Protein AF-A0A4E0R5K1-F1 (afdb_monomer_lite)

Structure (mmCIF, N/CA/C/O backbone):
data_AF-A0A4E0R5K1-F1
#
_entry.id   AF-A0A4E0R5K1-F1
#
loop_
_atom_site.group_PDB
_atom_site.id
_atom_site.type_symbol
_atom_site.label_atom_id
_atom_site.label_alt_id
_atom_site.label_comp_id
_atom_site.label_asym_id
_atom_site.label_entity_id
_atom_site.label_seq_id
_atom_site.pdbx_PDB_ins_code
_atom_site.Cartn_x
_atom_site.Cartn_y
_atom_site.Cartn_z
_atom_site.occupancy
_atom_site.B_iso_or_equiv
_atom_site.auth_seq_id
_atom_site.auth_comp_id
_atom_site.auth_asym_id
_atom_site.auth_atom_id
_atom_site.pdbx_PDB_model_num
ATOM 1 N N . MET A 1 1 ? -9.356 -28.889 -14.931 1.00 39.44 1 MET A N 1
ATOM 2 C CA . MET A 1 1 ? -10.218 -30.005 -14.478 1.00 39.44 1 MET A CA 1
ATOM 3 C C . MET A 1 1 ? -10.075 -30.090 -12.974 1.00 39.44 1 MET A C 1
ATOM 5 O O . MET A 1 1 ? -8.966 -29.867 -12.523 1.00 39.44 1 MET A O 1
ATOM 9 N N . ASN A 1 2 ? -11.174 -30.378 -12.273 1.00 42.03 2 ASN A N 1
ATOM 10 C CA . ASN A 1 2 ? -11.293 -30.548 -10.819 1.00 42.03 2 ASN A CA 1
ATOM 11 C C . ASN A 1 2 ? -10.689 -29.434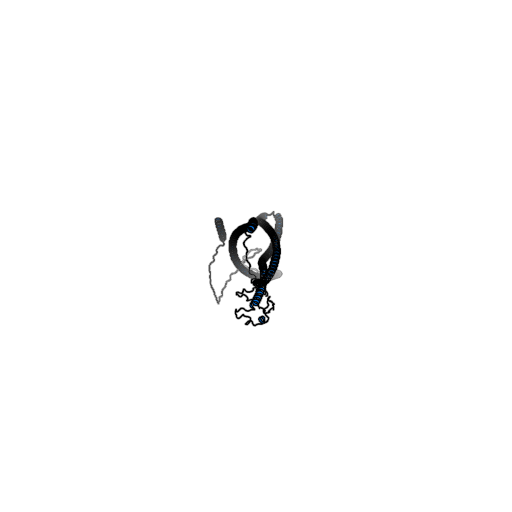 -9.949 1.00 42.03 2 ASN A C 1
ATOM 13 O O . ASN A 1 2 ? -9.509 -29.454 -9.651 1.00 42.03 2 ASN A O 1
ATOM 17 N N . ASP A 1 3 ? -11.560 -28.512 -9.533 1.00 36.09 3 ASP A N 1
ATOM 18 C CA . ASP A 1 3 ? -11.571 -27.886 -8.200 1.00 36.09 3 ASP A CA 1
ATOM 19 C C . ASP A 1 3 ? -12.940 -27.203 -8.038 1.00 36.09 3 ASP A C 1
ATOM 21 O O . ASP A 1 3 ? -13.113 -25.999 -8.228 1.00 36.09 3 ASP A O 1
ATOM 25 N N . ARG A 1 4 ? -13.979 -28.024 -7.829 1.00 36.22 4 ARG A N 1
ATOM 26 C CA . ARG A 1 4 ? -15.384 -27.575 -7.728 1.00 36.22 4 ARG A CA 1
ATOM 27 C C . ARG A 1 4 ? -16.133 -28.197 -6.545 1.00 36.22 4 ARG A C 1
ATOM 29 O O . ARG A 1 4 ? -17.358 -28.209 -6.528 1.00 36.22 4 ARG A O 1
ATOM 36 N N . GLU A 1 5 ? -15.381 -28.694 -5.567 1.00 42.69 5 GLU A N 1
ATOM 37 C CA . GLU A 1 5 ? -15.864 -29.416 -4.387 1.00 42.69 5 GLU A CA 1
ATOM 38 C C . GLU A 1 5 ? -15.296 -28.770 -3.115 1.00 42.69 5 GLU A C 1
ATOM 40 O O . GLU A 1 5 ? -14.412 -29.320 -2.470 1.00 42.69 5 GLU A O 1
ATOM 45 N N . ASN A 1 6 ? -15.762 -27.561 -2.776 1.00 40.72 6 ASN A N 1
ATOM 46 C CA . ASN A 1 6 ? -15.574 -27.000 -1.424 1.00 40.72 6 ASN A CA 1
ATOM 47 C C . ASN A 1 6 ? -16.564 -25.877 -1.040 1.00 40.72 6 ASN A C 1
ATOM 49 O O . ASN A 1 6 ? -16.349 -25.156 -0.071 1.00 40.72 6 ASN A O 1
ATOM 53 N N . THR A 1 7 ? -17.671 -25.723 -1.775 1.00 36.12 7 THR A N 1
ATOM 54 C CA . THR A 1 7 ? -18.711 -24.703 -1.516 1.00 36.12 7 THR A CA 1
ATOM 55 C C . THR A 1 7 ? -20.008 -25.274 -0.929 1.00 36.12 7 THR A C 1
ATOM 57 O O . THR A 1 7 ? -20.969 -24.540 -0.746 1.00 36.12 7 THR A O 1
ATOM 60 N N . THR A 1 8 ? -20.051 -26.571 -0.610 1.00 40.09 8 THR A N 1
ATOM 61 C CA . THR A 1 8 ? -21.281 -27.324 -0.282 1.00 40.09 8 THR A CA 1
ATOM 62 C C . THR A 1 8 ? -21.465 -27.668 1.204 1.00 40.09 8 THR A C 1
ATOM 64 O O . THR A 1 8 ? -22.285 -28.522 1.528 1.00 40.09 8 THR A O 1
ATOM 67 N N . VAL A 1 9 ? -20.724 -27.029 2.120 1.00 41.53 9 VAL A N 1
ATOM 68 C CA . VAL A 1 9 ? -20.724 -27.376 3.566 1.00 41.53 9 VAL A CA 1
ATOM 69 C C . VAL A 1 9 ? -21.226 -26.234 4.476 1.00 41.53 9 VAL A C 1
ATOM 71 O O . VAL A 1 9 ? -21.360 -26.421 5.679 1.00 41.53 9 VAL A O 1
ATOM 74 N N . ILE A 1 10 ? -21.561 -25.055 3.932 1.00 37.06 10 ILE A N 1
ATOM 75 C CA . ILE A 1 10 ? -21.940 -23.870 4.737 1.00 37.06 10 ILE A CA 1
ATOM 76 C C . ILE A 1 10 ? -23.473 -23.659 4.844 1.00 37.06 10 ILE A C 1
ATOM 78 O O . ILE A 1 10 ? -23.931 -22.966 5.747 1.00 37.06 10 ILE A O 1
ATOM 82 N N . ASP A 1 11 ? -24.287 -24.351 4.038 1.00 34.28 11 ASP A N 1
ATOM 83 C CA . ASP A 1 11 ? -25.757 -24.172 3.985 1.00 34.28 11 ASP A CA 1
ATOM 84 C C . ASP A 1 11 ? -26.577 -25.071 4.947 1.00 34.28 11 ASP A C 1
ATOM 86 O O . ASP A 1 11 ? -27.792 -25.186 4.799 1.00 34.28 11 ASP A O 1
ATOM 90 N N . GLN A 1 12 ? -25.961 -25.728 5.943 1.00 38.31 12 GLN A N 1
ATOM 91 C CA . GLN A 1 12 ? -26.667 -26.655 6.861 1.00 38.31 12 GLN A CA 1
ATOM 92 C C . GLN A 1 12 ? -26.734 -26.222 8.339 1.00 38.31 12 GLN A C 1
ATOM 94 O O . GLN A 1 12 ? -27.173 -27.006 9.177 1.00 38.31 12 GLN A O 1
ATOM 99 N N . LEU A 1 13 ? -26.343 -24.988 8.685 1.00 36.25 13 LEU A N 1
ATOM 100 C CA . LEU A 1 13 ? -26.340 -24.500 10.080 1.00 36.25 13 LEU A CA 1
ATOM 101 C C . LEU A 1 13 ? -27.086 -23.172 10.304 1.00 36.25 13 LEU A C 1
ATOM 103 O O . LEU A 1 13 ? -26.802 -22.448 11.256 1.00 36.25 13 LEU A O 1
ATOM 107 N N . VAL A 1 14 ? -28.092 -22.878 9.476 1.00 40.28 14 VAL A N 1
ATOM 108 C CA . VAL A 1 14 ? -29.076 -21.819 9.752 1.00 40.28 14 VAL A CA 1
ATOM 109 C C . VAL A 1 14 ? -30.461 -22.452 9.912 1.00 40.28 14 VAL A C 1
ATOM 111 O O . VAL A 1 14 ? -31.102 -22.776 8.911 1.00 40.28 14 VAL A O 1
ATOM 114 N N . PRO A 1 15 ? -30.967 -22.626 11.147 1.00 39.59 15 PRO A N 1
ATOM 115 C CA . PRO A 1 15 ? -32.396 -22.783 11.364 1.00 39.59 15 PRO A CA 1
ATOM 116 C C . PRO A 1 15 ? -33.074 -21.490 10.908 1.00 39.59 15 PRO A C 1
ATOM 118 O O . PRO A 1 15 ? -32.737 -20.407 11.388 1.00 39.59 15 PRO A O 1
ATOM 121 N N . ASN A 1 16 ? -33.996 -21.598 9.951 1.00 34.81 16 ASN A N 1
ATOM 122 C CA . ASN A 1 16 ? -34.751 -20.451 9.458 1.00 34.81 16 ASN A CA 1
ATOM 123 C C . ASN A 1 16 ? -35.434 -19.715 10.616 1.00 34.81 16 ASN A C 1
ATOM 125 O O . ASN A 1 16 ? -36.033 -20.348 11.487 1.00 34.81 16 ASN A O 1
ATOM 129 N N . ALA A 1 17 ? -35.408 -18.382 10.575 1.00 40.09 17 ALA A N 1
ATOM 130 C CA . ALA A 1 17 ? -36.325 -17.582 11.369 1.00 40.09 17 ALA A CA 1
ATOM 131 C C . ALA A 1 17 ? -37.758 -17.937 10.942 1.00 40.09 17 ALA A C 1
ATOM 133 O O . ALA A 1 17 ? -38.147 -17.698 9.798 1.00 40.09 17 ALA A O 1
ATOM 134 N N . VAL A 1 18 ? -38.512 -18.556 11.847 1.00 38.66 18 VAL A N 1
ATOM 135 C CA . VAL A 1 18 ? -39.940 -18.812 11.666 1.00 38.66 18 VAL A CA 1
ATOM 136 C C . VAL A 1 18 ? -40.687 -17.682 12.357 1.00 38.66 18 VAL A C 1
ATOM 138 O O . VAL A 1 18 ? -40.759 -17.642 13.584 1.00 38.66 18 VAL A O 1
ATOM 141 N N . ASP A 1 19 ? -41.234 -16.767 11.560 1.00 37.66 19 ASP A N 1
ATOM 142 C CA . ASP A 1 19 ? -42.317 -15.893 12.005 1.00 37.66 19 ASP A CA 1
ATOM 143 C C . ASP A 1 19 ? -43.518 -16.753 12.425 1.00 37.66 19 ASP A C 1
ATOM 145 O O . ASP A 1 19 ? -43.941 -17.641 11.678 1.00 37.66 19 ASP A O 1
ATOM 149 N N . GLY A 1 20 ? -44.108 -16.462 13.585 1.00 32.91 20 GLY A N 1
ATOM 150 C CA . GLY A 1 20 ? -45.392 -17.042 13.977 1.00 32.91 20 GLY A CA 1
ATOM 151 C C . GLY A 1 20 ? -45.565 -17.227 15.479 1.00 32.91 20 GLY A C 1
ATOM 152 O O . GLY A 1 20 ? -44.968 -18.121 16.074 1.00 32.91 20 GLY A O 1
ATOM 153 N N . ASP A 1 21 ? -46.469 -16.440 16.063 1.00 40.62 21 ASP A N 1
ATOM 154 C CA . ASP A 1 21 ? -47.012 -16.650 17.407 1.00 40.62 21 ASP A CA 1
ATOM 155 C C . ASP A 1 21 ? -47.747 -18.000 17.503 1.00 40.62 21 ASP A C 1
ATOM 157 O O . ASP A 1 21 ? -48.964 -18.088 17.333 1.00 40.62 21 ASP A O 1
ATOM 161 N N . VAL A 1 22 ? -47.013 -19.073 17.802 1.00 36.44 22 VAL A N 1
ATOM 162 C CA . VAL A 1 22 ? -47.586 -20.363 18.202 1.00 36.44 22 VAL A CA 1
ATOM 163 C C . VAL A 1 22 ? -46.858 -20.855 19.444 1.00 36.44 22 VAL A C 1
ATOM 165 O O . VAL A 1 22 ? -45.888 -21.608 19.374 1.00 36.44 22 VAL A O 1
ATOM 168 N N . ILE A 1 23 ? -47.364 -20.441 20.607 1.00 32.25 23 ILE A N 1
ATOM 169 C CA . ILE A 1 23 ? -47.066 -21.112 21.876 1.00 32.25 23 ILE A CA 1
ATOM 170 C C . ILE A 1 23 ? -47.462 -22.585 21.690 1.00 32.25 23 ILE A C 1
ATOM 172 O O . ILE A 1 23 ? -48.638 -22.846 21.407 1.00 32.25 23 ILE A O 1
ATOM 176 N N . PRO A 1 24 ? -46.545 -23.560 21.838 1.00 35.28 24 PRO A N 1
ATOM 177 C CA . PRO A 1 24 ? -46.927 -24.959 21.802 1.00 35.28 24 PRO A CA 1
ATOM 178 C C . PRO A 1 24 ? -47.856 -25.203 22.985 1.00 35.28 24 PRO A C 1
ATOM 180 O O . PRO A 1 24 ? -47.442 -25.083 24.140 1.00 35.28 24 PRO A O 1
ATOM 183 N N . ALA A 1 25 ? -49.119 -25.523 22.708 1.00 32.19 25 ALA A N 1
ATOM 184 C CA . ALA A 1 25 ? -50.027 -25.989 23.738 1.00 32.19 25 ALA A CA 1
ATOM 185 C C . ALA A 1 25 ? -49.466 -27.310 24.270 1.00 32.19 25 ALA A C 1
ATOM 187 O O . ALA A 1 25 ? -49.623 -28.355 23.638 1.00 32.19 25 ALA A O 1
ATOM 188 N N . VAL A 1 26 ? -48.769 -27.246 25.408 1.00 34.12 26 VAL A N 1
ATOM 189 C CA . VAL A 1 26 ? -48.301 -28.427 26.128 1.00 34.12 26 VAL A CA 1
ATOM 190 C C . VAL A 1 26 ? -49.543 -29.226 26.487 1.00 34.12 26 VAL A C 1
ATOM 192 O O . VAL A 1 26 ? -50.290 -28.869 27.399 1.00 34.12 26 VAL A O 1
ATOM 195 N N . GLN A 1 27 ? -49.778 -30.296 25.731 1.00 33.16 27 GLN A N 1
ATOM 196 C CA . GLN A 1 27 ? -50.739 -31.318 26.092 1.00 33.16 27 GLN A CA 1
ATOM 197 C C . GLN A 1 27 ? -50.194 -32.000 27.343 1.00 33.16 27 GLN A C 1
ATOM 199 O O . GLN A 1 27 ? -49.421 -32.951 27.278 1.00 33.16 27 GLN A O 1
ATOM 204 N N . LEU A 1 28 ? -50.587 -31.459 28.496 1.00 34.16 28 LEU A N 1
ATOM 205 C CA . LEU A 1 28 ? -50.599 -32.178 29.756 1.00 34.16 28 LEU A CA 1
ATOM 206 C C . LEU A 1 28 ? -51.533 -33.374 29.565 1.00 34.16 28 LEU A C 1
ATOM 208 O O . LEU A 1 28 ? -52.739 -33.280 29.802 1.00 34.16 28 LEU A O 1
ATOM 212 N N . GLU A 1 29 ? -50.965 -34.492 29.112 1.00 35.75 29 GLU A N 1
ATOM 213 C CA . GLU A 1 29 ? -51.561 -35.807 29.294 1.00 35.75 29 GLU A CA 1
ATOM 214 C C . GLU A 1 29 ? -51.662 -36.046 30.801 1.00 35.75 29 GLU A C 1
ATOM 216 O O . GLU A 1 29 ? -50.755 -36.555 31.454 1.00 35.75 29 GLU A O 1
ATOM 221 N N . LEU A 1 30 ? -52.787 -35.605 31.363 1.00 35.84 30 LEU A N 1
ATOM 222 C CA . LEU A 1 30 ? -53.240 -35.985 32.688 1.00 35.84 30 LEU A CA 1
ATOM 223 C C . LEU A 1 30 ? -53.499 -37.489 32.655 1.00 35.84 30 LEU A C 1
ATOM 225 O O . LEU A 1 30 ? -54.603 -37.927 32.324 1.00 35.84 30 LEU A O 1
ATOM 229 N N . SER A 1 31 ? -52.473 -38.269 32.990 1.00 38.12 31 SER A N 1
ATOM 230 C CA . SER A 1 31 ? -52.610 -39.693 33.251 1.00 38.12 31 SER A CA 1
ATOM 231 C C . SER A 1 31 ? -53.680 -39.890 34.325 1.00 38.12 31 SER A C 1
ATOM 233 O O . SER A 1 31 ? -53.544 -39.470 35.475 1.00 38.12 31 SER A O 1
ATOM 235 N N . LEU A 1 32 ? -54.786 -40.512 33.919 1.00 42.06 32 LEU A N 1
ATOM 236 C CA . LEU A 1 32 ? -55.905 -40.899 34.778 1.00 42.06 32 LEU A CA 1
ATOM 237 C C . LEU A 1 32 ? -55.567 -42.170 35.577 1.00 42.06 32 LEU A C 1
ATOM 239 O O . LEU A 1 32 ? -56.363 -43.101 35.649 1.00 42.06 32 LEU A O 1
ATOM 243 N N . ASP A 1 33 ? -54.388 -42.191 36.195 1.00 43.09 33 ASP A N 1
ATOM 244 C CA . ASP A 1 33 ? -54.053 -43.170 37.221 1.00 43.09 33 ASP A CA 1
ATOM 245 C C . ASP A 1 33 ? -54.591 -42.644 38.554 1.00 43.09 33 ASP A C 1
ATOM 247 O O . ASP A 1 33 ? -53.929 -41.861 39.236 1.00 43.09 33 ASP A O 1
ATOM 251 N N . GLU A 1 34 ? -55.821 -43.035 38.909 1.00 42.91 34 GLU A N 1
ATOM 252 C CA . GLU A 1 34 ? -56.409 -42.755 40.224 1.00 42.91 34 GLU A CA 1
ATOM 253 C C . GLU A 1 34 ? -55.559 -43.401 41.336 1.00 42.91 34 GLU A C 1
ATOM 255 O O . GLU A 1 34 ? -55.578 -44.627 41.491 1.00 42.91 34 GLU A O 1
ATOM 260 N N . PRO A 1 35 ? -54.854 -42.624 42.180 1.00 44.09 35 PRO A N 1
A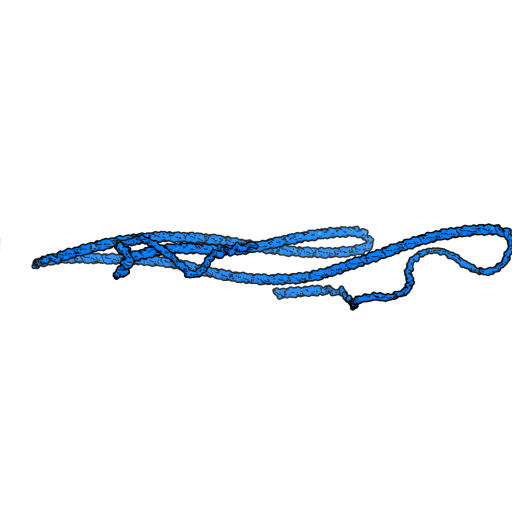TOM 261 C CA . PRO A 1 35 ? -54.230 -43.170 43.367 1.00 44.09 35 PRO A CA 1
ATOM 262 C C . PRO A 1 35 ? -55.289 -43.193 44.471 1.00 44.09 35 PRO A C 1
ATOM 264 O O . PRO A 1 35 ? -55.766 -42.143 44.905 1.00 44.09 35 PRO A O 1
ATOM 267 N N . GLN A 1 36 ? -55.644 -44.383 44.960 1.00 48.69 36 GLN A N 1
ATOM 268 C CA . GLN A 1 36 ? -56.507 -44.531 46.135 1.00 48.69 36 GLN A CA 1
ATOM 269 C C . GLN A 1 36 ? -55.793 -44.005 47.393 1.00 48.69 36 GLN A C 1
ATOM 271 O O . GLN A 1 36 ? -55.172 -44.760 48.140 1.00 48.69 36 GLN A O 1
ATOM 276 N N . LEU A 1 37 ? -55.868 -42.692 47.623 1.00 41.75 37 LEU A N 1
ATOM 277 C CA . LEU A 1 37 ? -55.287 -42.020 48.781 1.00 41.75 37 LEU A CA 1
ATOM 278 C C . LEU A 1 37 ? -56.332 -41.844 49.885 1.00 41.75 37 LEU A C 1
ATOM 280 O O . LEU A 1 37 ? -57.372 -41.202 49.736 1.00 41.75 37 LEU A O 1
ATOM 284 N N . THR A 1 38 ? -56.050 -42.483 51.016 1.00 47.94 38 THR A N 1
ATOM 285 C CA . THR A 1 38 ? -56.991 -42.699 52.113 1.00 47.94 38 THR A CA 1
ATOM 286 C C . THR A 1 38 ? -57.081 -41.494 53.049 1.00 47.94 38 THR A C 1
ATOM 288 O O . THR A 1 38 ? -56.629 -41.560 54.196 1.00 47.94 38 THR A O 1
ATOM 291 N N . TYR A 1 39 ? -57.715 -40.403 52.610 1.00 51.84 39 TYR A N 1
ATOM 292 C CA . TYR A 1 39 ? -58.201 -39.402 53.561 1.00 51.84 39 TYR A CA 1
ATOM 293 C C . TYR A 1 39 ? -59.309 -40.028 54.418 1.00 51.84 39 TYR A C 1
ATOM 295 O O . TYR A 1 39 ? -60.426 -40.248 53.950 1.00 51.84 39 TYR A O 1
ATOM 303 N N . ARG A 1 40 ? -59.000 -40.336 55.682 1.00 52.25 40 ARG A N 1
ATOM 304 C CA . ARG A 1 40 ? -59.960 -40.894 56.643 1.00 52.25 40 ARG A CA 1
ATOM 305 C C . ARG A 1 40 ? -60.389 -39.791 57.620 1.00 52.25 40 ARG A C 1
ATOM 307 O O . ARG A 1 40 ? -59.583 -39.403 58.468 1.00 52.25 40 ARG A O 1
ATOM 314 N N . PRO A 1 41 ? -61.620 -39.252 57.521 1.00 54.81 41 PRO A N 1
ATOM 315 C CA . PRO A 1 41 ? -62.087 -38.220 58.442 1.00 54.81 41 PRO A CA 1
ATOM 316 C C . PRO A 1 41 ? -62.078 -38.723 59.894 1.00 54.81 41 PRO A C 1
ATOM 318 O O . PRO A 1 41 ? -62.311 -39.905 60.142 1.00 54.81 41 PRO A O 1
ATOM 321 N N . LYS A 1 42 ? -61.890 -37.817 60.869 1.00 54.00 42 LYS A N 1
ATOM 322 C CA . LYS A 1 42 ? -61.976 -38.142 62.314 1.00 54.00 42 LYS A CA 1
ATOM 323 C C . LYS A 1 42 ? -63.315 -38.796 62.701 1.00 54.00 42 LYS A C 1
ATOM 325 O O . LYS A 1 42 ? -63.357 -39.571 63.649 1.00 54.00 42 LYS A O 1
ATOM 330 N N . PHE A 1 43 ? -64.368 -38.496 61.941 1.00 61.00 43 PHE A N 1
ATOM 331 C CA . PHE A 1 43 ? -65.647 -39.198 61.933 1.00 61.00 43 PHE A CA 1
ATOM 332 C C . PHE A 1 43 ? -65.956 -39.564 60.474 1.00 61.00 43 PHE A C 1
ATOM 334 O O . PHE A 1 43 ? -66.374 -38.677 59.725 1.00 61.00 43 PHE A O 1
ATOM 341 N N . PRO A 1 44 ? -65.676 -40.798 60.016 1.00 60.00 44 PRO A N 1
ATOM 342 C CA . PRO A 1 44 ? -66.034 -41.200 58.661 1.00 60.00 44 PRO A CA 1
ATOM 343 C C . PRO A 1 44 ? -67.556 -41.149 58.500 1.00 60.00 44 PRO A C 1
ATOM 345 O O . PRO A 1 44 ? -68.295 -41.485 59.428 1.00 60.00 44 PRO A O 1
ATOM 348 N N . LEU A 1 45 ? -68.021 -40.727 57.322 1.00 61.16 45 LEU A N 1
ATOM 349 C CA . LEU A 1 45 ? -69.427 -40.885 56.955 1.00 61.16 45 LEU A CA 1
ATOM 350 C C . LEU A 1 45 ? -69.780 -42.384 56.977 1.00 61.16 45 LEU A C 1
ATOM 352 O O . LEU A 1 45 ? -68.919 -43.183 56.596 1.00 61.16 45 LEU A O 1
ATOM 356 N N . PRO A 1 46 ? -71.000 -42.765 57.404 1.00 69.12 46 PRO A N 1
ATOM 357 C CA . PRO A 1 46 ? -71.463 -44.149 57.356 1.00 69.12 46 PRO A CA 1
ATOM 358 C C . PRO A 1 46 ? -71.253 -44.772 55.971 1.00 69.12 46 PRO A C 1
ATOM 360 O O . PRO A 1 46 ? -71.395 -44.087 54.952 1.00 69.12 46 PRO A O 1
ATOM 363 N N . ASP A 1 47 ? -70.908 -46.059 55.933 1.00 63.91 47 ASP A N 1
ATOM 364 C CA . ASP A 1 47 ? -70.529 -46.750 54.695 1.00 63.91 47 ASP A CA 1
ATOM 365 C C . ASP A 1 47 ? -71.663 -46.769 53.659 1.00 63.91 47 ASP A C 1
ATOM 367 O O . ASP A 1 47 ? -71.387 -46.846 52.460 1.00 63.91 47 ASP A O 1
ATOM 371 N N . GLU A 1 48 ? -72.920 -46.624 54.096 1.00 65.00 48 GLU A N 1
ATOM 372 C CA . GLU A 1 48 ? -74.076 -46.441 53.220 1.00 65.00 48 GLU A CA 1
ATOM 373 C C . GLU A 1 48 ? -73.983 -45.142 52.405 1.00 65.00 48 GLU A C 1
ATOM 375 O O . GLU A 1 48 ? -74.326 -45.147 51.229 1.00 65.00 48 GLU A O 1
ATOM 380 N N . ILE A 1 49 ? -73.493 -44.038 52.988 1.00 63.19 49 ILE A N 1
ATOM 381 C CA . ILE A 1 49 ? -73.418 -42.725 52.320 1.00 63.19 49 ILE A CA 1
ATOM 382 C C . ILE A 1 49 ? -72.250 -42.670 51.327 1.00 63.19 49 ILE A C 1
ATOM 384 O O . ILE A 1 49 ? -72.391 -42.085 50.256 1.00 63.19 49 ILE A O 1
ATOM 388 N N . ASN A 1 50 ? -71.120 -43.314 51.641 1.00 62.16 50 ASN A N 1
ATOM 389 C CA . ASN A 1 50 ? -69.959 -43.366 50.740 1.00 62.16 50 ASN A CA 1
ATOM 390 C C . ASN A 1 50 ? -70.211 -44.213 49.476 1.00 62.16 50 ASN A C 1
ATOM 392 O O . ASN A 1 50 ? -69.485 -44.073 48.496 1.00 62.16 50 ASN A O 1
ATOM 396 N N . GLN A 1 51 ? -71.219 -45.094 49.500 1.00 68.94 51 GLN A N 1
ATOM 397 C CA . GLN A 1 51 ? -71.606 -45.957 48.377 1.00 68.94 51 GLN A CA 1
ATOM 398 C C . GLN A 1 51 ? -72.798 -45.415 47.570 1.00 68.94 51 GLN A C 1
ATOM 400 O O . GLN A 1 51 ? -73.181 -46.023 46.568 1.00 68.94 51 GLN A O 1
ATOM 405 N N . LEU A 1 52 ? -73.392 -44.284 47.972 1.00 67.00 52 LEU A N 1
ATOM 406 C CA . LEU A 1 52 ? -74.467 -43.651 47.208 1.00 67.00 52 LEU A CA 1
ATOM 407 C C . LEU A 1 52 ? -73.937 -43.042 45.899 1.00 67.00 52 LEU A C 1
ATOM 409 O O . LEU A 1 52 ? -72.846 -42.466 45.874 1.00 67.00 52 LEU A O 1
ATOM 413 N N . PRO A 1 53 ? -74.718 -43.099 44.806 1.00 67.75 53 PRO A N 1
ATOM 414 C CA . PRO A 1 53 ? -74.389 -42.370 43.591 1.00 67.75 53 PRO A CA 1
ATOM 415 C C . PRO A 1 53 ? -74.496 -40.849 43.836 1.00 67.75 53 PRO A C 1
ATOM 417 O O . PRO A 1 53 ? -75.255 -40.385 44.690 1.00 67.75 53 PRO A O 1
ATOM 420 N N . ARG A 1 54 ? -73.692 -40.058 43.107 1.00 65.56 54 ARG A N 1
ATOM 421 C CA . ARG A 1 54 ? -73.449 -38.620 43.383 1.00 65.56 54 ARG A CA 1
ATOM 422 C C . ARG A 1 54 ? -74.694 -37.722 43.311 1.00 65.56 54 ARG A C 1
ATOM 424 O O . ARG A 1 54 ? -74.691 -36.621 43.850 1.00 65.56 54 ARG A O 1
ATOM 431 N N . ASP A 1 55 ? -75.750 -38.175 42.646 1.00 69.56 55 ASP A N 1
ATOM 432 C CA . ASP A 1 55 ? -77.068 -37.536 42.596 1.00 69.56 55 ASP A CA 1
ATOM 433 C C . ASP A 1 55 ? -77.840 -37.650 43.925 1.00 69.56 55 ASP A C 1
ATOM 435 O O . ASP A 1 55 ? -78.688 -36.809 44.220 1.00 69.56 55 ASP A O 1
ATOM 439 N N . GLN A 1 56 ? -77.517 -38.649 44.752 1.00 68.69 56 GLN A N 1
ATOM 440 C CA . GLN A 1 56 ? -78.165 -38.926 46.041 1.00 68.69 56 GLN A CA 1
ATOM 441 C C . GLN A 1 56 ? -77.339 -38.462 47.249 1.00 68.69 56 GLN A C 1
ATOM 443 O O . GLN A 1 56 ? -77.865 -38.375 48.356 1.00 68.69 56 GLN A O 1
ATOM 448 N N . THR A 1 57 ? -76.067 -38.096 47.055 1.00 68.38 57 THR A N 1
ATOM 449 C CA . THR A 1 57 ? -75.219 -37.525 48.118 1.00 68.38 57 THR A CA 1
ATOM 450 C C . THR A 1 57 ? -75.502 -36.042 48.385 1.00 68.38 57 THR A C 1
ATOM 452 O O . THR A 1 57 ? -74.885 -35.462 49.276 1.00 68.38 57 THR A O 1
ATOM 455 N N . VAL A 1 58 ? -76.422 -35.417 47.639 1.00 68.25 58 VAL A N 1
ATOM 456 C CA . VAL A 1 58 ? -76.841 -34.013 47.787 1.00 68.25 58 VAL A CA 1
ATOM 457 C C . VAL A 1 58 ? -77.997 -33.889 48.783 1.00 68.25 58 VAL A C 1
ATOM 459 O O . VAL A 1 58 ? -79.060 -34.481 48.603 1.00 68.25 58 VAL A O 1
ATOM 462 N N . CYS A 1 59 ? -77.832 -33.067 49.822 1.00 72.25 59 CYS A N 1
ATOM 463 C CA . CYS A 1 59 ? -78.902 -32.787 50.777 1.00 72.25 59 CYS A CA 1
ATOM 464 C C . CYS A 1 59 ? -80.075 -32.052 50.104 1.00 72.25 59 CYS A C 1
ATOM 466 O O . CYS A 1 59 ? -79.933 -30.907 49.674 1.00 72.25 59 CYS A O 1
ATOM 468 N N . GLN A 1 60 ? -81.264 -32.662 50.095 1.00 68.31 60 GLN A N 1
ATOM 469 C CA . GLN A 1 60 ? -82.469 -32.097 49.462 1.00 68.31 60 GLN A CA 1
ATOM 470 C C . GLN A 1 60 ? -82.951 -30.768 50.082 1.00 68.31 60 GLN A C 1
ATOM 472 O O . GLN A 1 60 ? -83.697 -30.036 49.438 1.00 68.31 60 GLN A O 1
ATOM 477 N N . TYR A 1 61 ? -82.524 -30.435 51.307 1.00 64.25 61 TYR A N 1
ATOM 478 C CA . TYR A 1 61 ? -82.920 -29.202 52.003 1.00 64.25 61 TYR A CA 1
ATOM 479 C C . TYR A 1 61 ? -81.969 -28.015 51.793 1.00 64.25 61 TYR A C 1
ATOM 481 O O . TYR A 1 61 ? -82.409 -26.874 51.911 1.00 64.25 61 TYR A O 1
ATOM 489 N N . CYS A 1 62 ? -80.680 -28.250 51.517 1.00 72.25 62 CYS A N 1
ATOM 490 C CA . CYS A 1 62 ? -79.687 -27.172 51.369 1.00 72.25 62 CYS A CA 1
ATOM 491 C C . CYS A 1 62 ? -78.828 -27.248 50.098 1.00 72.25 62 CYS A C 1
ATOM 493 O O . CYS A 1 62 ? -78.026 -26.348 49.866 1.00 72.25 62 CYS A O 1
ATOM 495 N N . GLY A 1 63 ? -78.969 -28.291 49.275 1.00 70.50 63 GLY A N 1
ATOM 496 C CA . GLY A 1 63 ? -78.245 -28.449 48.009 1.00 70.50 63 GLY A CA 1
ATOM 497 C C . GLY A 1 63 ? -76.748 -28.759 48.140 1.00 70.50 63 GLY A C 1
ATOM 498 O O . GLY A 1 63 ? -76.065 -28.874 47.127 1.00 70.50 63 GLY A O 1
ATOM 499 N N . VAL A 1 64 ? -76.222 -28.912 49.359 1.00 68.62 64 VAL A N 1
ATOM 500 C CA . VAL A 1 64 ? -74.809 -29.241 49.603 1.00 68.62 64 VAL A CA 1
ATOM 501 C C . VAL A 1 64 ? -74.630 -30.761 49.607 1.00 68.62 64 VAL A C 1
ATOM 503 O O . VAL A 1 64 ? -75.397 -31.470 50.263 1.00 68.62 64 VAL A O 1
ATOM 506 N N . SER A 1 65 ? -73.624 -31.271 48.888 1.00 70.75 65 SER A N 1
ATOM 507 C CA . SER A 1 65 ? -73.267 -32.695 48.929 1.00 70.75 65 SER A CA 1
ATOM 508 C C . SER A 1 65 ? -72.486 -33.041 50.200 1.00 70.75 65 SER A C 1
ATOM 510 O O . SER A 1 65 ? -71.578 -32.316 50.609 1.00 70.75 65 SER A O 1
ATOM 512 N N . TYR A 1 66 ? -72.817 -34.176 50.819 1.00 67.25 66 TYR A N 1
ATOM 513 C CA . TYR A 1 66 ? -72.120 -34.683 52.005 1.00 67.25 66 TYR A CA 1
ATOM 514 C C . TYR A 1 66 ? -70.644 -35.030 51.725 1.00 67.25 66 TYR A C 1
ATOM 516 O O . TYR A 1 66 ? -69.844 -35.069 52.657 1.00 67.25 66 TYR A O 1
ATOM 524 N N . LEU A 1 67 ? -70.266 -35.209 50.452 1.00 69.62 67 LEU A N 1
ATOM 525 C CA . LEU A 1 67 ? -68.896 -35.498 50.011 1.00 69.62 67 LEU A CA 1
ATOM 526 C C . LEU A 1 67 ? -68.067 -34.246 49.665 1.00 69.62 67 LEU A C 1
ATOM 528 O O . LEU A 1 67 ? -66.858 -34.367 49.459 1.00 69.62 67 LEU A O 1
ATOM 532 N N . VAL A 1 68 ? -68.660 -33.043 49.672 1.00 72.81 68 VAL A N 1
ATOM 533 C CA . VAL A 1 68 ? -67.980 -31.783 49.287 1.00 72.81 68 VAL A CA 1
ATOM 534 C C . VAL A 1 68 ? -66.695 -31.549 50.084 1.00 72.81 68 VAL A C 1
ATOM 536 O O . VAL A 1 68 ? -65.710 -31.062 49.546 1.00 72.81 68 VAL A O 1
ATOM 539 N N . LEU A 1 69 ? -66.664 -31.930 51.363 1.00 67.94 69 LEU A N 1
ATOM 540 C CA . LEU A 1 69 ? -65.499 -31.726 52.233 1.00 67.94 69 LEU A CA 1
ATOM 541 C C . LEU A 1 69 ? -64.328 -32.677 51.916 1.00 67.94 69 LEU A C 1
ATOM 543 O O . LEU A 1 69 ? -63.173 -32.310 52.123 1.00 67.94 69 LEU A O 1
ATOM 547 N N . SER A 1 70 ? -64.606 -33.878 51.402 1.00 70.38 70 SER A N 1
ATOM 548 C CA . SER A 1 70 ? -63.583 -34.783 50.855 1.00 70.38 70 SER A CA 1
ATOM 549 C C . SER A 1 70 ? -63.147 -34.368 49.450 1.00 70.38 70 SER A C 1
ATOM 551 O O . SER A 1 70 ? -61.957 -34.418 49.158 1.00 70.38 70 SER A O 1
ATOM 553 N N . GLU A 1 71 ? -64.076 -33.905 48.611 1.00 77.00 71 GLU A N 1
ATOM 554 C CA . GLU A 1 71 ? -63.781 -33.421 47.255 1.00 77.00 71 GLU A CA 1
ATOM 555 C C . GLU A 1 71 ? -62.917 -32.151 47.289 1.00 77.00 71 GLU A C 1
ATOM 557 O O . GLU A 1 71 ? -61.909 -32.087 46.593 1.00 77.00 71 GLU A O 1
ATOM 562 N N . ILE A 1 72 ? -63.237 -31.180 48.157 1.00 76.31 72 ILE A N 1
ATOM 563 C CA . ILE A 1 72 ? -62.409 -29.983 48.376 1.00 76.31 72 ILE A CA 1
ATOM 564 C C . ILE A 1 72 ? -60.996 -30.382 48.802 1.00 76.31 72 ILE A C 1
ATOM 566 O O . ILE A 1 72 ? -60.043 -29.885 48.217 1.00 76.31 72 ILE A O 1
ATOM 570 N N . LYS A 1 73 ? -60.835 -31.325 49.738 1.00 73.25 73 LYS A N 1
ATOM 571 C CA . LYS A 1 73 ? -59.501 -31.763 50.175 1.00 73.25 73 LYS A CA 1
ATOM 572 C C . LYS A 1 73 ? -58.710 -32.503 49.101 1.00 73.25 73 LYS A C 1
ATOM 574 O O . LYS A 1 73 ? -57.515 -32.271 48.974 1.00 73.25 73 LYS A O 1
ATOM 579 N N . GLN A 1 74 ? -59.360 -33.349 48.304 1.00 75.81 74 GLN A N 1
ATOM 580 C CA . GLN A 1 74 ? -58.717 -33.981 47.147 1.00 75.81 74 GLN A CA 1
ATOM 581 C C . GLN A 1 74 ? -58.291 -32.943 46.100 1.00 75.81 74 GLN A C 1
ATOM 583 O O . GLN A 1 74 ? -57.251 -33.104 45.464 1.00 75.81 74 GLN A O 1
ATOM 588 N N . LEU A 1 75 ? -59.065 -31.867 45.927 1.00 76.06 75 LEU A N 1
ATOM 589 C CA . LEU A 1 75 ? -58.708 -30.750 45.053 1.00 76.06 75 LEU A CA 1
ATOM 590 C C . LEU A 1 75 ? -57.578 -29.893 45.641 1.00 76.06 75 LEU A C 1
ATOM 592 O O . LEU A 1 75 ? -56.673 -29.543 44.894 1.00 76.06 75 LEU A O 1
ATOM 596 N N . GLU A 1 76 ? -57.577 -29.604 46.945 1.00 76.31 76 GLU A N 1
ATOM 597 C CA . GLU A 1 76 ? -56.487 -28.912 47.651 1.00 76.31 76 GLU A CA 1
ATOM 598 C C . GLU A 1 76 ? -55.166 -29.683 47.513 1.00 76.31 76 GLU A C 1
ATOM 600 O O . GLU A 1 76 ? -54.180 -29.128 47.040 1.00 76.31 76 GLU A O 1
ATOM 605 N N . GLU A 1 77 ? -55.162 -30.981 47.826 1.00 78.62 77 GLU A N 1
ATOM 606 C CA . GLU A 1 77 ? -53.975 -31.848 47.771 1.00 78.62 77 GLU A CA 1
ATOM 607 C C . GLU A 1 77 ? -53.476 -32.046 46.323 1.00 78.62 77 GLU A C 1
ATOM 609 O O . GLU A 1 77 ? -52.271 -32.094 46.060 1.00 78.62 77 GLU A O 1
ATOM 614 N N . ARG A 1 78 ? -54.393 -32.066 45.342 1.00 80.94 78 ARG A N 1
ATOM 615 C CA . ARG A 1 78 ? -54.062 -32.078 43.907 1.00 80.94 78 ARG A CA 1
ATOM 616 C C . ARG A 1 78 ? -53.504 -30.739 43.420 1.00 80.94 78 ARG A C 1
ATOM 618 O O . ARG A 1 78 ? -52.554 -30.752 42.641 1.00 80.94 78 ARG A O 1
ATOM 625 N N . ILE A 1 79 ? -54.048 -29.607 43.871 1.00 81.31 79 ILE A N 1
ATOM 626 C CA . ILE A 1 79 ? -53.512 -28.266 43.588 1.00 81.31 79 ILE A CA 1
ATOM 627 C C . ILE A 1 79 ? -52.121 -28.124 44.206 1.00 81.31 79 ILE A C 1
ATOM 629 O O . ILE A 1 79 ? -51.213 -27.641 43.535 1.00 81.31 79 ILE A O 1
ATOM 633 N N . GLU A 1 80 ? -51.922 -28.589 45.440 1.00 84.44 80 GLU A N 1
ATOM 634 C CA . GLU A 1 80 ? -50.629 -28.541 46.121 1.00 84.44 80 GLU A CA 1
ATOM 635 C C . GLU A 1 80 ? -49.592 -29.388 45.369 1.00 84.44 80 GLU A C 1
ATOM 637 O O . GLU A 1 80 ? -48.528 -28.870 45.014 1.00 84.44 80 GLU A O 1
ATOM 642 N N . LYS A 1 81 ? -49.942 -30.620 44.967 1.00 83.69 81 LYS A N 1
ATOM 643 C CA . LYS A 1 81 ? -49.084 -31.458 44.115 1.00 83.69 81 LYS A CA 1
ATOM 644 C C . LYS A 1 81 ? -48.753 -30.787 42.774 1.00 83.69 81 LYS A C 1
ATOM 646 O O . LYS A 1 81 ? -47.577 -30.666 42.432 1.00 83.69 81 LYS A O 1
ATOM 651 N N . GLN A 1 82 ? -49.751 -30.286 42.045 1.00 81.62 82 GLN A N 1
ATOM 652 C CA . GLN A 1 82 ? -49.531 -29.594 40.766 1.00 81.62 82 GLN A CA 1
ATOM 653 C C . GLN A 1 82 ? -48.709 -28.305 40.935 1.00 81.62 82 GLN A C 1
ATOM 655 O O . GLN A 1 82 ? -47.929 -27.954 40.052 1.00 81.62 82 GLN A O 1
ATOM 660 N N . SER A 1 83 ? -48.829 -27.618 42.076 1.00 78.12 83 SER A N 1
ATOM 661 C CA . SER A 1 83 ? -48.005 -26.451 42.402 1.00 78.12 83 SER A CA 1
ATOM 662 C C . SER A 1 83 ? -46.547 -26.835 42.669 1.00 78.12 83 SER A C 1
ATOM 664 O O . SER A 1 83 ? -45.656 -26.140 42.188 1.00 78.12 83 SER A O 1
ATOM 666 N N . SER A 1 84 ? -46.286 -27.971 43.332 1.00 84.19 84 SER A N 1
ATOM 667 C CA . SER A 1 84 ? -44.919 -28.488 43.496 1.00 84.19 84 SER A CA 1
ATOM 668 C C . SER A 1 84 ? -44.297 -28.914 42.163 1.00 84.19 84 SER A C 1
ATOM 670 O O . SER A 1 84 ? -43.170 -28.525 41.873 1.00 84.19 84 SER A O 1
ATOM 672 N N . GLU A 1 85 ? -45.056 -29.598 41.300 1.00 86.06 85 GLU A N 1
ATOM 673 C CA . GLU A 1 85 ? -44.600 -29.990 39.959 1.00 86.06 85 GLU A CA 1
ATOM 674 C C . GLU A 1 85 ? -44.294 -28.752 39.090 1.00 86.06 85 GLU A C 1
ATOM 676 O O . GLU A 1 85 ? -43.292 -28.728 38.376 1.00 86.06 85 GLU A O 1
ATOM 681 N N . LEU A 1 86 ? -45.092 -27.680 39.196 1.00 81.81 86 LEU A N 1
ATOM 682 C CA . LEU A 1 86 ? -44.816 -26.395 38.540 1.00 81.81 86 LEU A CA 1
ATOM 683 C C . LEU A 1 86 ? -43.565 -25.693 39.086 1.00 81.81 86 LEU A C 1
ATOM 685 O O . LEU A 1 86 ? -42.814 -25.120 38.299 1.00 81.81 86 LEU A O 1
ATOM 689 N N . ILE A 1 87 ? -43.322 -25.728 40.399 1.00 87.44 87 ILE A N 1
ATOM 690 C CA . ILE A 1 87 ? -42.116 -25.150 41.015 1.00 87.44 87 ILE A CA 1
ATOM 691 C C . ILE A 1 87 ? -40.861 -25.904 40.552 1.00 87.44 87 ILE A C 1
ATOM 693 O O . ILE A 1 87 ? -39.884 -25.265 40.158 1.00 87.44 87 ILE A O 1
ATOM 697 N N . ASP A 1 88 ? -40.903 -27.237 40.519 1.00 85.19 88 ASP A N 1
ATOM 698 C CA . ASP A 1 88 ? -39.793 -28.065 40.035 1.00 85.19 88 ASP A CA 1
ATOM 699 C C . ASP A 1 88 ? -39.529 -27.851 38.535 1.00 85.19 88 ASP A C 1
ATOM 701 O O . ASP A 1 88 ? -38.373 -27.743 38.116 1.00 85.19 88 ASP A O 1
ATOM 705 N N . LEU A 1 89 ? -40.580 -27.726 37.716 1.00 84.19 89 LEU A N 1
ATOM 706 C CA . LEU A 1 89 ? -40.446 -27.377 36.298 1.00 84.19 89 LEU A CA 1
ATOM 707 C C . LEU A 1 89 ? -39.855 -25.974 36.107 1.00 84.19 89 LEU A C 1
ATOM 709 O O . LEU A 1 89 ? -38.953 -25.816 35.285 1.00 84.19 89 LEU A O 1
ATOM 713 N N . LEU A 1 90 ? -40.298 -24.981 36.889 1.00 86.44 90 LEU A N 1
ATOM 714 C CA . LEU A 1 90 ? -39.760 -23.617 36.853 1.00 86.44 90 LEU A CA 1
ATOM 715 C C . LEU A 1 90 ? -38.272 -23.578 37.230 1.00 86.44 90 LEU A C 1
ATOM 717 O O . LEU A 1 90 ? -37.483 -22.924 36.542 1.00 86.44 90 LEU A O 1
ATOM 721 N N . ALA A 1 91 ? -37.872 -24.324 38.263 1.00 86.31 91 ALA A N 1
ATOM 722 C CA . ALA A 1 91 ? -36.472 -24.479 38.650 1.00 86.31 91 ALA A CA 1
ATOM 723 C C . ALA A 1 91 ? -35.643 -25.157 37.542 1.00 86.31 91 ALA A C 1
ATOM 725 O O . ALA A 1 91 ? -34.539 -24.709 37.230 1.00 86.31 91 ALA A O 1
ATOM 726 N N . GLN A 1 92 ? -36.185 -26.188 36.881 1.00 83.94 92 GLN A N 1
ATOM 727 C CA . GLN A 1 92 ? -35.528 -26.820 35.733 1.00 83.94 92 GLN A CA 1
ATOM 728 C C . GLN A 1 92 ? -35.399 -25.885 34.523 1.00 83.94 92 GLN A C 1
ATOM 730 O O . GLN A 1 92 ? -34.383 -25.957 33.831 1.00 83.94 92 GLN A O 1
ATOM 735 N N . THR A 1 93 ? -36.378 -25.014 34.249 1.00 83.69 93 THR A N 1
ATOM 736 C CA . THR A 1 93 ? -36.228 -23.980 33.209 1.00 83.69 93 THR A CA 1
ATOM 737 C C . THR A 1 93 ? -35.164 -22.956 33.577 1.00 83.69 93 THR A C 1
ATOM 739 O O . THR A 1 93 ? -34.300 -22.717 32.748 1.00 83.69 93 THR A O 1
ATOM 742 N N . GLN A 1 94 ? -35.113 -22.457 34.818 1.00 84.00 94 GLN A N 1
ATOM 743 C CA . GLN A 1 94 ? -34.058 -21.519 35.235 1.00 84.00 94 GLN A CA 1
ATOM 744 C C . GLN A 1 94 ? -32.651 -22.113 35.066 1.00 84.00 94 GLN A C 1
ATOM 746 O O . GLN A 1 94 ? -31.772 -21.460 34.512 1.00 84.00 94 GLN A O 1
ATOM 751 N N . ILE A 1 95 ? -32.451 -23.379 35.450 1.00 87.50 95 ILE A N 1
ATOM 752 C CA . ILE A 1 95 ? -31.171 -24.081 35.252 1.00 87.50 95 ILE A CA 1
ATOM 753 C C . ILE A 1 95 ? -30.830 -24.220 33.755 1.00 87.50 95 ILE A C 1
ATOM 755 O O . ILE A 1 95 ? -29.666 -24.098 33.373 1.00 87.50 95 ILE A O 1
ATOM 759 N N . LYS A 1 96 ? -31.825 -24.464 32.891 1.00 81.12 96 LYS A N 1
ATOM 760 C CA . LYS A 1 96 ? -31.626 -24.527 31.432 1.00 81.12 96 LYS A CA 1
ATOM 761 C C . LYS A 1 96 ? -31.329 -23.152 30.834 1.00 81.12 96 LYS A C 1
ATOM 763 O O . LYS A 1 96 ? -30.441 -23.062 29.994 1.00 81.12 96 LYS A O 1
ATOM 768 N N . ASP A 1 97 ? -31.999 -22.098 31.286 1.00 82.50 97 ASP A N 1
ATOM 769 C CA . ASP A 1 97 ? -31.774 -20.722 30.833 1.00 82.50 97 ASP A CA 1
ATOM 770 C C . ASP A 1 97 ? -30.369 -20.234 31.228 1.00 82.50 97 ASP A C 1
ATOM 772 O O . ASP A 1 97 ? -29.670 -19.631 30.412 1.00 82.50 97 ASP A O 1
ATOM 776 N N . GLU A 1 98 ? -29.896 -20.571 32.434 1.00 84.94 98 GLU A N 1
ATOM 777 C CA . GLU A 1 98 ? -28.509 -20.330 32.858 1.00 84.94 98 GLU A CA 1
ATOM 778 C C . GLU A 1 98 ? -27.499 -21.103 31.988 1.00 84.94 98 GLU A C 1
ATOM 780 O O . GLU A 1 98 ? -26.494 -20.533 31.556 1.00 84.94 98 GLU A O 1
ATOM 785 N N . GLN A 1 99 ? -27.771 -22.372 31.660 1.00 83.69 99 GLN A N 1
ATOM 786 C CA . GLN A 1 99 ? -26.928 -23.158 30.746 1.00 83.69 99 GLN A CA 1
ATOM 787 C C . GLN A 1 99 ? -26.907 -22.574 29.324 1.00 83.69 99 GLN A C 1
ATOM 789 O O . GLN A 1 99 ? -25.838 -22.481 28.717 1.00 83.69 99 GLN A O 1
ATOM 794 N N . ILE A 1 100 ? -28.054 -22.129 28.804 1.00 86.00 100 ILE A N 1
ATOM 795 C CA . ILE A 1 100 ? -28.159 -21.455 27.502 1.00 86.00 100 ILE A CA 1
ATOM 796 C C . ILE A 1 100 ? -27.360 -20.147 27.521 1.00 86.00 100 ILE A C 1
ATOM 798 O O . ILE A 1 100 ? -26.587 -19.902 26.597 1.00 86.00 100 ILE A O 1
ATOM 802 N N . ALA A 1 101 ? -27.452 -19.346 28.586 1.00 85.81 101 ALA A N 1
ATOM 803 C CA . ALA A 1 101 ? -26.688 -18.106 28.724 1.00 85.81 101 ALA A CA 1
ATOM 804 C C . ALA A 1 101 ? -25.162 -18.339 28.737 1.00 85.81 101 ALA A C 1
ATOM 806 O O . ALA A 1 101 ? -24.415 -17.554 28.143 1.00 85.81 101 ALA A O 1
ATOM 807 N N . VAL A 1 102 ? -24.689 -19.430 29.355 1.00 89.25 102 VAL A N 1
ATOM 808 C CA . VAL A 1 102 ? -23.273 -19.845 29.305 1.00 89.25 102 VAL A CA 1
ATOM 809 C C . VAL A 1 102 ? -22.866 -20.238 27.880 1.00 89.25 102 VAL A C 1
ATOM 811 O O . VAL A 1 102 ? -21.876 -19.715 27.366 1.00 89.25 102 VAL A O 1
ATOM 814 N N . VAL A 1 103 ? -23.653 -21.079 27.201 1.00 87.25 103 VAL A N 1
ATOM 815 C CA . VAL A 1 103 ? -23.382 -21.518 25.816 1.00 87.25 103 VAL A CA 1
ATOM 816 C C . VAL A 1 103 ? -23.447 -20.352 24.818 1.00 87.25 103 VAL A C 1
ATOM 818 O O . VAL A 1 103 ? -22.663 -20.294 23.868 1.00 87.25 103 VAL A O 1
ATOM 821 N N . GLU A 1 104 ? -24.333 -19.378 25.025 1.00 86.62 104 GLU A N 1
ATOM 822 C CA . GLU A 1 104 ? -24.358 -18.136 24.250 1.00 86.62 104 GLU A CA 1
ATOM 823 C C . GLU A 1 104 ? -23.096 -17.295 24.460 1.00 86.62 104 GLU A C 1
ATOM 825 O O . GLU A 1 104 ? -22.592 -16.689 23.509 1.00 86.62 104 GLU A O 1
ATOM 830 N N . LEU A 1 105 ? -22.593 -17.215 25.695 1.00 88.81 105 LEU A N 1
ATOM 831 C CA . LEU A 1 105 ? -21.381 -16.467 26.011 1.00 88.81 105 LEU A CA 1
ATOM 832 C C . LEU A 1 105 ? -20.151 -17.126 25.371 1.00 88.81 105 LEU A C 1
ATOM 834 O O . LEU A 1 105 ? -19.333 -16.422 24.775 1.00 88.81 105 LEU A O 1
ATOM 838 N N . GLU A 1 106 ? -20.058 -18.458 25.412 1.00 89.62 106 GLU A N 1
ATOM 839 C CA . GLU A 1 106 ? -19.024 -19.221 24.706 1.00 89.62 106 GLU A CA 1
ATOM 840 C C . GLU A 1 106 ? -19.116 -19.034 23.186 1.00 89.62 106 GLU A C 1
ATOM 842 O O . GLU A 1 106 ? -18.110 -18.699 22.562 1.00 89.62 106 GLU A O 1
ATOM 847 N N . ASN A 1 107 ? -20.309 -19.121 22.586 1.00 85.81 107 ASN A N 1
ATOM 848 C CA . ASN A 1 107 ? -20.506 -18.854 21.154 1.00 85.81 107 ASN A CA 1
ATOM 849 C C . ASN A 1 107 ? -20.142 -17.413 20.757 1.00 85.81 107 ASN A C 1
ATOM 851 O O . ASN A 1 107 ? -19.543 -17.187 19.703 1.00 85.81 107 ASN A O 1
ATOM 855 N N . LYS A 1 108 ? -20.451 -16.417 21.599 1.00 87.44 108 LYS A N 1
ATOM 856 C CA . LYS A 1 108 ? -20.012 -15.022 21.398 1.00 87.44 108 LYS A CA 1
ATOM 857 C C . LYS A 1 108 ? -18.486 -14.894 21.482 1.00 87.44 108 LYS A C 1
ATOM 859 O O . LYS A 1 108 ? -17.916 -14.051 20.792 1.00 87.44 108 LYS A O 1
ATOM 864 N N . ASN A 1 109 ? -17.816 -15.716 22.290 1.00 90.75 109 ASN A N 1
ATOM 865 C CA . ASN A 1 109 ? -16.358 -15.719 22.417 1.00 90.75 109 ASN A CA 1
ATOM 866 C C . ASN A 1 109 ? -15.675 -16.443 21.239 1.00 90.75 109 ASN A C 1
ATOM 868 O O . ASN A 1 109 ? -14.734 -15.911 20.654 1.00 90.75 109 ASN A O 1
ATOM 872 N N . LEU A 1 110 ? -16.209 -17.593 20.817 1.00 89.31 110 LEU A N 1
ATOM 873 C CA . LEU A 1 110 ? -15.779 -18.334 19.625 1.00 89.31 110 LEU A CA 1
ATOM 874 C C . LEU A 1 110 ? -15.949 -17.505 18.344 1.00 89.31 110 LEU A C 1
ATOM 876 O O . LEU A 1 110 ? -15.036 -17.455 17.525 1.00 89.31 110 LEU A O 1
ATOM 880 N N . ASN A 1 111 ? -17.055 -16.769 18.195 1.00 86.94 111 ASN A N 1
ATOM 881 C CA . ASN A 1 111 ? -17.243 -15.857 17.060 1.00 86.94 111 ASN A CA 1
ATOM 882 C C . ASN A 1 111 ? -16.222 -14.706 17.034 1.00 86.94 111 ASN A C 1
ATOM 884 O O . ASN A 1 111 ? -15.774 -14.314 15.956 1.00 86.94 111 ASN A O 1
ATOM 888 N N . LYS A 1 112 ? -15.802 -14.181 18.196 1.00 89.44 112 LYS A N 1
ATOM 889 C CA . LYS A 1 112 ? -14.702 -13.200 18.261 1.00 89.44 112 LYS A CA 1
ATOM 890 C C . LYS A 1 112 ? -13.382 -13.821 17.807 1.00 89.44 112 LYS A C 1
ATOM 892 O O . LYS A 1 112 ? -12.702 -13.225 16.978 1.00 89.44 112 LYS A O 1
ATOM 897 N N . GLN A 1 113 ? -13.061 -15.027 18.284 1.00 87.25 113 GLN A N 1
ATOM 898 C CA . GLN A 1 113 ? -11.864 -15.760 17.857 1.00 87.25 113 GLN A CA 1
ATOM 899 C C . GLN A 1 113 ? -11.880 -16.048 16.347 1.00 87.25 113 GLN A C 1
ATOM 901 O O . GLN A 1 113 ? -10.872 -15.834 15.681 1.00 87.25 113 GLN A O 1
ATOM 906 N N . LEU A 1 114 ? -13.024 -16.442 15.775 1.00 86.56 114 LEU A N 1
ATOM 907 C CA . LEU A 1 114 ? -13.181 -16.642 14.330 1.00 86.56 114 LEU A CA 1
ATOM 908 C C . LEU A 1 114 ? -12.957 -15.353 13.526 1.00 86.56 114 LEU A C 1
ATOM 910 O O . LEU A 1 114 ? -12.236 -15.384 12.531 1.00 86.56 114 LEU A O 1
ATOM 914 N N . GLN A 1 115 ? -13.501 -14.210 13.960 1.00 87.00 115 GLN A N 1
ATOM 915 C CA . GLN A 1 115 ? -13.229 -12.916 13.311 1.00 87.00 115 GLN A CA 1
ATOM 916 C C . GLN A 1 115 ? -11.750 -12.506 13.403 1.00 87.00 115 GLN A C 1
ATOM 918 O O . GLN A 1 115 ? -11.220 -11.860 12.497 1.00 87.00 115 GLN A O 1
ATOM 923 N N . GLU A 1 116 ? -11.077 -12.862 14.495 1.00 87.94 116 GLU A N 1
ATOM 924 C CA . GLU A 1 116 ? -9.658 -12.583 14.709 1.00 87.94 116 GLU A CA 1
ATOM 925 C C . GLU A 1 116 ? -8.771 -13.484 13.830 1.00 87.94 116 GLU A C 1
ATOM 927 O O . GLU A 1 116 ? -7.850 -12.990 13.180 1.00 87.94 116 GLU A O 1
ATOM 932 N N . ILE A 1 117 ? -9.123 -14.767 13.685 1.00 84.81 117 ILE A N 1
ATOM 933 C CA . ILE A 1 117 ? -8.513 -15.698 12.722 1.00 84.81 117 ILE A CA 1
ATOM 934 C C . ILE A 1 117 ? -8.717 -15.200 11.282 1.00 84.81 117 ILE A C 1
ATOM 936 O O . ILE A 1 117 ? -7.743 -15.086 10.549 1.00 84.81 117 ILE A O 1
ATOM 940 N N . GLN A 1 118 ? -9.929 -14.788 10.892 1.00 85.25 118 GLN A N 1
ATOM 941 C CA . GLN A 1 118 ? -10.205 -14.249 9.548 1.00 85.25 118 GLN A CA 1
ATOM 942 C C . GLN A 1 118 ? -9.390 -12.983 9.223 1.00 85.25 118 GLN A C 1
ATOM 944 O O . GLN A 1 118 ? -8.925 -12.805 8.091 1.00 85.25 118 GLN A O 1
ATOM 949 N N . LYS A 1 119 ? -9.170 -12.101 10.209 1.00 85.56 119 LYS A N 1
ATOM 950 C CA . LYS A 1 119 ? -8.256 -10.952 10.063 1.00 85.56 119 LYS A CA 1
ATOM 951 C C . LYS A 1 119 ? -6.804 -11.396 9.895 1.00 85.56 119 LYS A C 1
ATOM 953 O O . LYS A 1 119 ? -6.098 -10.834 9.058 1.00 85.56 119 LYS A O 1
ATOM 958 N N . ASN A 1 120 ? -6.367 -12.394 10.659 1.00 85.12 120 ASN A N 1
ATOM 959 C CA . ASN A 1 120 ? -5.015 -12.937 10.562 1.00 85.12 120 ASN A CA 1
ATOM 960 C C . ASN A 1 120 ? -4.780 -13.636 9.214 1.00 85.12 120 ASN A C 1
ATOM 962 O O . ASN A 1 120 ? -3.742 -13.402 8.604 1.00 85.12 120 ASN A O 1
ATOM 966 N N . ASP A 1 121 ? -5.750 -14.389 8.692 1.00 86.06 121 ASP A N 1
ATOM 967 C CA . ASP A 1 121 ? -5.689 -15.003 7.359 1.00 86.06 121 ASP A CA 1
ATOM 968 C C . ASP A 1 121 ? -5.642 -13.952 6.243 1.00 86.06 121 ASP A C 1
ATOM 970 O O . ASP A 1 121 ? -4.846 -14.073 5.312 1.00 86.06 121 ASP A O 1
ATOM 974 N N . SER A 1 122 ? -6.421 -12.871 6.367 1.00 83.81 122 SER A N 1
ATOM 975 C CA . SER A 1 122 ? -6.351 -11.730 5.439 1.00 83.81 122 SER A CA 1
ATOM 976 C C . SER A 1 122 ? -4.959 -11.081 5.455 1.00 83.81 122 SER A C 1
ATOM 978 O O . SER A 1 122 ? -4.381 -10.808 4.405 1.00 83.81 122 SER A O 1
ATOM 980 N N . SER A 1 123 ? -4.377 -10.899 6.645 1.00 86.75 123 SER A N 1
ATOM 981 C CA . SER A 1 123 ? -3.011 -10.387 6.820 1.00 86.75 123 SER A CA 1
ATOM 982 C C . SER A 1 123 ? -1.955 -11.338 6.234 1.00 86.75 123 SER A C 1
ATOM 984 O O . SER A 1 123 ? -1.051 -10.904 5.525 1.00 86.75 123 SER A O 1
ATOM 986 N N . LEU A 1 124 ? -2.098 -12.652 6.446 1.00 86.50 124 LEU A N 1
ATOM 987 C CA . LEU A 1 124 ? -1.226 -13.680 5.868 1.00 86.50 124 LEU A CA 1
ATOM 988 C C . LEU A 1 124 ? -1.319 -13.742 4.339 1.00 86.50 124 LEU A C 1
ATOM 990 O O . LEU A 1 124 ? -0.310 -14.010 3.684 1.00 86.50 124 LEU A O 1
ATOM 994 N N . TYR A 1 125 ? -2.494 -13.480 3.762 1.00 83.31 125 TYR A N 1
ATOM 995 C CA . TYR A 1 125 ? -2.664 -13.356 2.315 1.00 83.31 125 TYR A CA 1
ATOM 996 C C . TYR A 1 125 ? -1.912 -12.133 1.771 1.00 83.31 125 TYR A C 1
ATOM 998 O O . TYR A 1 125 ? -1.167 -12.258 0.799 1.00 83.31 125 TYR A O 1
ATOM 1006 N N . GLN A 1 126 ? -2.022 -10.984 2.448 1.00 82.69 126 GLN A N 1
ATOM 1007 C CA . GLN A 1 126 ? -1.236 -9.785 2.141 1.00 82.69 126 GLN A CA 1
ATOM 1008 C C . GLN A 1 126 ? 0.274 -10.078 2.189 1.00 82.69 126 GLN A C 1
ATOM 1010 O O . GLN A 1 126 ? 0.973 -9.861 1.205 1.00 82.69 126 GLN A O 1
ATOM 1015 N N . ILE A 1 127 ? 0.756 -10.686 3.280 1.00 85.06 127 ILE A N 1
ATOM 1016 C CA . ILE A 1 127 ? 2.172 -11.041 3.473 1.00 85.06 127 ILE A CA 1
ATOM 1017 C C . ILE A 1 127 ? 2.664 -12.040 2.411 1.00 85.06 127 ILE A C 1
ATOM 1019 O O . ILE A 1 127 ? 3.819 -11.962 1.995 1.00 85.06 127 ILE A O 1
ATOM 1023 N N . ARG A 1 128 ? 1.821 -12.974 1.941 1.00 86.00 128 ARG A N 1
ATOM 1024 C CA . ARG A 1 128 ? 2.172 -13.857 0.813 1.00 86.00 128 ARG A CA 1
ATOM 1025 C C . ARG A 1 128 ? 2.335 -13.079 -0.486 1.00 86.00 128 ARG A C 1
ATOM 1027 O O . ARG A 1 128 ? 3.353 -13.268 -1.141 1.00 86.00 128 ARG A O 1
ATOM 1034 N N . ASN A 1 129 ? 1.395 -12.197 -0.821 1.00 86.81 129 ASN A N 1
ATOM 1035 C CA . ASN A 1 129 ? 1.516 -11.336 -1.999 1.00 86.81 129 ASN A CA 1
ATOM 1036 C C . ASN A 1 129 ? 2.772 -10.458 -1.925 1.00 86.81 129 ASN A C 1
ATOM 1038 O O . ASN A 1 129 ? 3.512 -10.381 -2.899 1.00 86.81 129 ASN A O 1
ATOM 1042 N N . ASP A 1 130 ? 3.056 -9.849 -0.773 1.00 87.06 130 ASP A N 1
ATOM 1043 C CA . ASP A 1 130 ? 4.244 -9.011 -0.584 1.00 87.06 130 ASP A CA 1
ATOM 1044 C C . ASP A 1 130 ? 5.538 -9.828 -0.715 1.00 87.06 130 ASP A C 1
ATOM 1046 O O . ASP A 1 130 ? 6.469 -9.409 -1.400 1.00 87.06 130 ASP A O 1
ATOM 1050 N N . ARG A 1 131 ? 5.588 -11.035 -0.134 1.00 90.12 131 ARG A N 1
ATOM 1051 C CA . ARG A 1 131 ? 6.714 -11.971 -0.287 1.00 90.12 131 ARG A CA 1
ATOM 1052 C C . ARG A 1 131 ? 6.910 -12.398 -1.741 1.00 90.12 131 ARG A C 1
ATOM 1054 O O . ARG A 1 131 ? 8.048 -12.484 -2.193 1.00 90.12 131 ARG A O 1
ATOM 1061 N N . ASP A 1 132 ? 5.832 -12.692 -2.458 1.00 87.44 132 ASP A N 1
ATOM 1062 C CA . ASP A 1 132 ? 5.906 -13.179 -3.835 1.00 87.44 132 ASP A CA 1
ATOM 1063 C C . ASP A 1 132 ? 6.257 -12.029 -4.806 1.00 87.44 132 ASP A C 1
ATOM 1065 O O . ASP A 1 132 ? 7.067 -12.226 -5.708 1.00 87.44 132 ASP A O 1
ATOM 1069 N N . ASN A 1 133 ? 5.800 -10.798 -4.535 1.00 88.44 133 ASN A N 1
ATOM 1070 C CA . ASN A 1 133 ? 6.265 -9.574 -5.202 1.00 88.44 133 ASN A CA 1
ATOM 1071 C C . ASN A 1 133 ? 7.760 -9.304 -4.950 1.00 88.44 133 ASN A C 1
ATOM 1073 O O . ASN A 1 133 ? 8.508 -9.049 -5.893 1.00 88.44 133 ASN A O 1
ATOM 1077 N N . LEU A 1 134 ? 8.212 -9.381 -3.692 1.00 87.06 134 LEU A N 1
ATOM 1078 C CA . LEU A 1 134 ? 9.627 -9.231 -3.329 1.00 87.06 134 LEU A CA 1
ATOM 1079 C C . LEU A 1 134 ? 10.491 -10.319 -3.975 1.00 87.06 134 LEU A C 1
ATOM 1081 O O . LEU A 1 134 ? 11.616 -10.046 -4.384 1.00 87.06 134 LEU A O 1
ATOM 1085 N N . ARG A 1 135 ? 9.967 -11.541 -4.113 1.00 90.69 135 ARG A N 1
ATOM 1086 C CA . ARG A 1 135 ? 10.647 -12.621 -4.828 1.00 90.69 135 ARG A CA 1
ATOM 1087 C C . ARG A 1 135 ? 10.822 -12.292 -6.309 1.00 90.69 135 ARG A C 1
ATOM 1089 O O . ARG A 1 135 ? 11.942 -12.407 -6.790 1.00 90.69 135 ARG A O 1
ATOM 1096 N N . CYS A 1 136 ? 9.778 -11.820 -6.994 1.00 85.94 136 CYS A N 1
ATOM 1097 C CA . CYS A 1 136 ? 9.907 -11.352 -8.377 1.00 85.94 136 CYS A CA 1
ATOM 1098 C C . CYS A 1 136 ? 10.958 -10.236 -8.501 1.00 85.94 136 CYS A C 1
ATOM 1100 O O . CYS A 1 136 ? 11.807 -10.308 -9.379 1.00 85.94 136 CYS A O 1
ATOM 1102 N N . GLN A 1 137 ? 10.986 -9.268 -7.575 1.00 87.25 137 GLN A N 1
ATOM 1103 C CA . GLN A 1 137 ? 12.019 -8.221 -7.563 1.00 87.25 137 GLN A CA 1
ATOM 1104 C C . GLN A 1 137 ? 13.439 -8.777 -7.358 1.00 87.25 137 GLN A C 1
ATOM 1106 O O . GLN A 1 137 ? 14.382 -8.279 -7.967 1.00 87.25 137 GLN A O 1
ATOM 1111 N N . VAL A 1 138 ? 13.619 -9.806 -6.523 1.00 86.88 138 VAL A N 1
ATOM 1112 C CA . VAL A 1 138 ? 14.919 -10.478 -6.331 1.00 86.88 138 VAL A CA 1
ATOM 1113 C C . VAL A 1 138 ? 15.332 -11.279 -7.569 1.00 86.88 138 VAL A C 1
ATOM 1115 O O . VAL A 1 138 ? 16.512 -11.268 -7.928 1.00 86.88 138 VAL A O 1
ATOM 1118 N N . ASP A 1 139 ? 14.385 -11.932 -8.243 1.00 87.38 139 ASP A N 1
ATOM 1119 C CA . ASP A 1 139 ? 14.627 -12.653 -9.497 1.00 87.38 139 ASP A CA 1
ATOM 1120 C C . ASP A 1 139 ? 14.996 -11.658 -10.630 1.00 87.38 139 ASP A C 1
ATOM 1122 O O . ASP A 1 139 ? 15.996 -11.859 -11.325 1.00 87.38 139 ASP A O 1
ATOM 1126 N N . ASP A 1 140 ? 14.291 -10.523 -10.741 1.00 86.50 140 ASP A N 1
ATOM 1127 C CA . ASP A 1 140 ? 14.587 -9.426 -11.681 1.00 86.50 140 ASP A CA 1
ATOM 1128 C C . ASP A 1 140 ? 15.964 -8.787 -11.417 1.00 86.50 140 ASP A C 1
ATOM 1130 O O . ASP A 1 140 ? 16.754 -8.578 -12.342 1.00 86.50 140 ASP A O 1
ATOM 1134 N N . LEU A 1 141 ? 16.294 -8.506 -10.149 1.00 84.06 141 LEU A N 1
ATOM 1135 C CA . LEU A 1 141 ? 17.609 -7.986 -9.755 1.00 84.06 141 LEU A CA 1
ATOM 1136 C C . LEU A 1 141 ? 18.727 -9.003 -10.018 1.00 84.06 141 LEU A C 1
ATOM 1138 O O . LEU A 1 141 ? 19.819 -8.612 -10.429 1.00 84.06 141 LEU A O 1
ATOM 1142 N N . SER A 1 142 ? 18.467 -10.300 -9.843 1.00 87.19 142 SER A N 1
ATOM 1143 C CA . SER A 1 142 ? 19.435 -11.352 -10.178 1.00 87.19 142 SER A CA 1
ATOM 1144 C C . SER A 1 142 ? 19.706 -11.391 -11.685 1.00 87.19 142 SER A C 1
ATOM 1146 O O . SER A 1 142 ? 20.866 -11.399 -12.097 1.00 87.19 142 SER A O 1
ATOM 1148 N N . ALA A 1 143 ? 18.667 -11.294 -12.520 1.00 85.44 143 ALA A N 1
ATOM 1149 C CA . ALA A 1 143 ? 18.815 -11.177 -13.973 1.00 85.44 143 ALA A CA 1
ATOM 1150 C C . ALA A 1 143 ? 19.545 -9.879 -14.393 1.00 85.44 143 ALA A C 1
ATOM 1152 O O . ALA A 1 143 ? 20.358 -9.884 -15.325 1.00 85.44 143 ALA A O 1
ATOM 1153 N N . ALA A 1 144 ? 19.320 -8.766 -13.686 1.00 84.75 144 ALA A N 1
ATOM 1154 C CA . ALA A 1 144 ? 20.067 -7.523 -13.886 1.00 84.75 144 ALA A CA 1
ATOM 1155 C C . ALA A 1 144 ? 21.564 -7.684 -13.543 1.00 84.75 144 ALA A C 1
ATOM 1157 O O . ALA A 1 144 ? 22.423 -7.234 -14.303 1.00 84.75 144 ALA A O 1
ATOM 1158 N N . VAL A 1 145 ? 21.899 -8.386 -12.456 1.00 84.38 145 VAL A N 1
ATOM 1159 C CA . VAL A 1 145 ? 23.291 -8.697 -12.078 1.00 84.38 145 VAL A CA 1
ATOM 1160 C C . VAL A 1 145 ? 23.952 -9.648 -13.083 1.00 84.38 145 VAL A C 1
ATOM 1162 O O . VAL A 1 145 ? 25.096 -9.419 -13.477 1.00 84.38 145 VAL A O 1
ATOM 1165 N N . GLU A 1 146 ? 23.251 -10.677 -13.568 1.00 83.06 146 GLU A N 1
ATOM 1166 C CA . GLU A 1 146 ? 23.779 -11.579 -14.601 1.00 83.06 146 GLU A CA 1
ATOM 1167 C C . GLU A 1 146 ? 24.044 -10.853 -15.927 1.00 83.06 146 GLU A C 1
ATOM 1169 O O . GLU A 1 146 ? 25.096 -11.040 -16.550 1.00 83.06 146 GLU A O 1
ATOM 1174 N N . THR A 1 147 ? 23.125 -9.980 -16.352 1.00 81.31 147 THR A N 1
ATOM 1175 C CA . THR A 1 147 ? 23.301 -9.179 -17.573 1.00 81.31 147 THR A CA 1
ATOM 1176 C C . THR A 1 147 ? 24.406 -8.132 -17.424 1.00 81.31 147 THR A C 1
ATOM 1178 O O . THR A 1 147 ? 25.180 -7.961 -18.369 1.00 81.31 147 THR A O 1
ATOM 1181 N N . ALA A 1 148 ? 24.563 -7.517 -16.247 1.00 75.75 148 ALA A N 1
ATOM 1182 C CA . ALA A 1 148 ? 25.698 -6.652 -15.920 1.00 75.75 148 ALA A CA 1
ATOM 1183 C C . ALA A 1 148 ? 27.035 -7.420 -15.941 1.00 75.75 148 ALA A C 1
ATOM 1185 O O . ALA A 1 148 ? 27.985 -6.998 -16.597 1.00 75.75 148 ALA A O 1
ATOM 1186 N N . GLY A 1 149 ? 27.109 -8.612 -15.343 1.00 81.56 149 GLY A N 1
ATOM 1187 C CA . GLY A 1 149 ? 28.299 -9.469 -15.435 1.00 81.56 149 GLY A CA 1
ATOM 1188 C C . GLY A 1 149 ? 28.610 -9.915 -16.875 1.00 81.56 149 GLY A C 1
ATOM 1189 O O . GLY A 1 149 ? 29.770 -10.114 -17.246 1.00 81.56 149 GLY A O 1
ATOM 1190 N N . ALA A 1 150 ? 27.591 -10.042 -17.731 1.00 79.75 150 ALA A N 1
ATOM 1191 C CA . ALA A 1 150 ? 27.756 -10.321 -19.158 1.00 79.75 150 ALA A CA 1
ATOM 1192 C C . ALA A 1 150 ? 28.151 -9.085 -19.995 1.00 79.75 150 ALA A C 1
ATOM 1194 O O . ALA A 1 150 ? 28.727 -9.247 -21.078 1.00 79.75 150 ALA A O 1
ATOM 1195 N N . THR A 1 151 ? 27.855 -7.855 -19.556 1.00 76.75 151 THR A N 1
ATOM 1196 C CA . THR A 1 151 ? 28.409 -6.631 -20.168 1.00 76.75 151 THR A CA 1
ATOM 1197 C C . THR A 1 151 ? 29.836 -6.382 -19.691 1.00 76.75 151 THR A C 1
ATOM 1199 O O . THR A 1 151 ? 30.691 -6.127 -20.532 1.00 76.75 151 THR A O 1
ATOM 1202 N N . GLU A 1 152 ? 30.142 -6.582 -18.408 1.00 81.94 152 GLU A N 1
ATOM 1203 C CA . GLU A 1 152 ? 31.501 -6.493 -17.856 1.00 81.94 152 GLU A CA 1
ATOM 1204 C C . GLU A 1 152 ? 32.467 -7.433 -18.593 1.00 81.94 152 GLU A C 1
ATOM 1206 O O . GLU A 1 152 ? 33.504 -6.995 -19.091 1.00 81.94 152 GLU A O 1
ATOM 1211 N N . LYS A 1 153 ? 32.094 -8.710 -18.769 1.00 80.94 153 LYS A N 1
ATOM 1212 C CA . LYS A 1 153 ? 32.890 -9.683 -19.541 1.00 80.94 153 LYS A CA 1
ATOM 1213 C C . LYS A 1 153 ? 33.118 -9.250 -20.994 1.00 80.94 153 LYS A C 1
ATOM 1215 O O . LYS A 1 153 ? 34.201 -9.492 -21.524 1.00 80.94 153 LYS A O 1
ATOM 1220 N N . ARG A 1 154 ? 32.140 -8.594 -21.634 1.00 78.38 154 ARG A N 1
ATOM 1221 C CA . ARG A 1 154 ? 32.297 -8.027 -22.989 1.00 78.38 154 ARG A CA 1
ATOM 1222 C C . ARG A 1 154 ? 33.248 -6.833 -22.995 1.00 78.38 154 ARG A C 1
ATOM 1224 O O . ARG A 1 154 ? 34.196 -6.848 -23.773 1.00 78.38 154 ARG A O 1
ATOM 1231 N N . CYS A 1 155 ? 33.071 -5.872 -22.089 1.00 76.50 155 CYS A N 1
ATOM 1232 C CA . CYS A 1 155 ? 33.969 -4.724 -21.933 1.00 76.50 155 CYS A CA 1
ATOM 1233 C C . CYS A 1 155 ? 35.411 -5.163 -21.635 1.00 76.50 155 CYS A C 1
ATOM 1235 O O . CYS A 1 155 ? 36.349 -4.633 -22.221 1.00 76.50 155 CYS A O 1
ATOM 1237 N N . MET A 1 156 ? 35.602 -6.178 -20.788 1.00 76.44 156 MET A N 1
ATOM 1238 C CA . MET A 1 156 ? 36.910 -6.787 -20.532 1.00 76.44 156 MET A CA 1
ATOM 1239 C C . MET A 1 156 ? 37.504 -7.437 -21.785 1.00 76.44 156 MET A C 1
ATOM 1241 O O . MET A 1 156 ? 38.703 -7.300 -22.028 1.00 76.44 156 MET A O 1
ATOM 1245 N N . HIS A 1 157 ? 36.689 -8.097 -22.614 1.00 78.38 157 HIS A N 1
ATOM 1246 C CA . HIS A 1 157 ? 37.159 -8.674 -23.872 1.00 78.38 157 HIS A CA 1
ATOM 1247 C C . HIS A 1 157 ? 37.578 -7.583 -24.873 1.00 78.38 157 HIS A C 1
ATOM 1249 O O . HIS A 1 157 ? 38.683 -7.645 -25.415 1.00 78.38 157 HIS A O 1
ATOM 1255 N N . GLU A 1 158 ? 36.772 -6.529 -25.029 1.00 79.75 158 GLU A N 1
ATOM 1256 C CA . GLU A 1 158 ? 37.087 -5.351 -25.852 1.00 79.75 158 GLU A CA 1
ATOM 1257 C C . GLU A 1 158 ? 38.332 -4.599 -25.343 1.00 79.75 158 GLU A C 1
ATOM 1259 O O . GLU A 1 158 ? 39.168 -4.173 -26.142 1.00 79.75 158 GLU A O 1
ATOM 1264 N N . LEU A 1 159 ? 38.532 -4.495 -24.024 1.00 75.38 159 LEU A N 1
ATOM 1265 C CA . LEU A 1 159 ? 39.751 -3.941 -23.420 1.00 75.38 159 LEU A CA 1
ATOM 1266 C C . LEU A 1 159 ? 40.983 -4.812 -23.699 1.00 75.38 159 LEU A C 1
ATOM 1268 O O . LEU A 1 159 ? 42.042 -4.284 -24.039 1.00 75.38 159 LEU A O 1
ATOM 1272 N N . THR A 1 160 ? 40.871 -6.141 -23.615 1.00 77.19 160 THR A N 1
ATOM 1273 C CA . THR A 1 160 ? 41.989 -7.032 -23.975 1.00 77.19 160 THR A CA 1
ATOM 1274 C C . THR A 1 160 ? 42.299 -7.008 -25.472 1.00 77.19 160 THR A C 1
ATOM 1276 O O . THR A 1 160 ? 43.469 -7.016 -25.854 1.00 77.19 160 THR A O 1
ATOM 1279 N N . GLU A 1 161 ? 41.285 -6.896 -26.332 1.00 79.06 161 GLU A N 1
ATOM 1280 C CA . GLU A 1 161 ? 41.468 -6.801 -27.779 1.00 79.06 161 GLU A CA 1
ATOM 1281 C C . GLU A 1 161 ? 42.062 -5.443 -28.190 1.00 79.06 161 GLU A C 1
ATOM 1283 O O . GLU A 1 161 ? 42.989 -5.387 -28.998 1.00 79.06 161 GLU A O 1
ATOM 1288 N N . THR A 1 162 ? 41.586 -4.334 -27.615 1.00 74.62 162 THR A N 1
ATOM 1289 C CA . THR A 1 162 ? 42.158 -2.997 -27.861 1.00 74.62 162 THR A CA 1
ATOM 1290 C C . THR A 1 162 ? 43.579 -2.878 -27.320 1.00 74.62 162 THR A C 1
ATOM 1292 O O . THR A 1 162 ? 44.420 -2.280 -27.992 1.00 74.62 162 THR A O 1
ATOM 1295 N N . ARG A 1 163 ? 43.895 -3.523 -26.188 1.00 75.50 163 ARG A N 1
ATOM 1296 C CA . ARG A 1 163 ? 45.273 -3.678 -25.698 1.00 75.50 163 ARG A CA 1
ATOM 1297 C C . ARG A 1 163 ? 46.143 -4.458 -26.686 1.00 75.50 163 ARG A C 1
ATOM 1299 O O . ARG A 1 163 ? 47.187 -3.952 -27.075 1.00 75.50 163 ARG A O 1
ATOM 1306 N N . GLY A 1 164 ? 45.678 -5.600 -27.196 1.00 74.25 164 GLY A N 1
ATOM 1307 C CA . GLY A 1 164 ? 46.392 -6.352 -28.237 1.00 74.25 164 GLY A CA 1
ATOM 1308 C C . GLY A 1 164 ? 46.596 -5.556 -29.537 1.00 74.25 164 GLY A C 1
ATOM 1309 O O . GLY A 1 164 ? 47.654 -5.641 -30.164 1.00 74.25 164 GLY A O 1
ATOM 1310 N N . ARG A 1 165 ? 45.624 -4.717 -29.923 1.00 75.56 165 ARG A N 1
ATOM 1311 C CA . ARG A 1 165 ? 45.752 -3.777 -31.053 1.00 75.56 165 ARG A CA 1
ATOM 1312 C C . ARG A 1 165 ? 46.775 -2.663 -30.774 1.00 75.56 165 ARG A C 1
ATOM 1314 O O . ARG A 1 165 ? 47.507 -2.286 -31.689 1.00 75.56 165 ARG A O 1
ATOM 1321 N N . LEU A 1 166 ? 46.861 -2.168 -29.538 1.00 69.75 166 LEU A N 1
ATOM 1322 C CA . LEU A 1 166 ? 47.878 -1.210 -29.080 1.00 69.75 166 LEU A CA 1
ATOM 1323 C C . LEU A 1 166 ? 49.284 -1.823 -29.060 1.00 69.75 166 LEU A C 1
ATOM 1325 O O . LEU A 1 166 ? 50.213 -1.201 -29.570 1.00 69.75 166 LEU A O 1
ATOM 1329 N N . ASP A 1 167 ? 49.433 -3.049 -28.561 1.00 73.38 167 ASP A N 1
ATOM 1330 C CA . ASP A 1 167 ? 50.707 -3.776 -28.552 1.00 73.38 167 ASP A CA 1
ATOM 1331 C C . ASP A 1 167 ? 51.199 -4.028 -29.992 1.00 73.38 167 ASP A C 1
ATOM 1333 O O . ASP A 1 167 ? 52.359 -3.763 -30.322 1.00 73.38 167 ASP A O 1
ATOM 1337 N N . LEU A 1 168 ? 50.299 -4.426 -30.903 1.00 73.31 168 LEU A N 1
ATOM 1338 C CA . LEU A 1 168 ? 50.602 -4.568 -32.331 1.00 73.31 168 LEU A CA 1
ATOM 1339 C C . LEU A 1 168 ? 50.998 -3.227 -32.980 1.00 73.31 168 LEU A C 1
ATOM 1341 O O . LEU A 1 168 ? 51.938 -3.183 -33.777 1.00 73.31 168 LEU A O 1
ATOM 1345 N N . ALA A 1 169 ? 50.322 -2.129 -32.630 1.00 70.25 169 ALA A N 1
ATOM 1346 C CA . ALA A 1 169 ? 50.682 -0.786 -33.086 1.00 70.25 169 ALA A CA 1
ATOM 1347 C C . ALA A 1 169 ? 52.044 -0.329 -32.527 1.00 70.25 169 ALA A C 1
ATOM 1349 O O . ALA A 1 169 ? 52.807 0.321 -33.244 1.00 70.25 169 ALA A O 1
ATOM 1350 N N . GLY A 1 170 ? 52.391 -0.721 -31.297 1.00 72.12 170 GLY A N 1
ATOM 1351 C CA . GLY A 1 170 ? 53.715 -0.531 -30.701 1.00 72.12 170 GLY A CA 1
ATOM 1352 C C . GLY A 1 170 ? 54.808 -1.250 -31.493 1.00 72.12 170 GLY A C 1
ATOM 1353 O O . GLY A 1 170 ? 55.776 -0.619 -31.919 1.00 72.12 170 GLY A O 1
ATOM 1354 N N . VAL A 1 171 ? 54.604 -2.533 -31.811 1.00 73.44 171 VAL A N 1
ATOM 1355 C CA . VAL A 1 171 ? 55.522 -3.322 -32.656 1.00 73.44 171 VAL A CA 1
ATOM 1356 C C . VAL A 1 171 ? 55.659 -2.720 -34.063 1.00 73.44 171 VAL A C 1
ATOM 1358 O O . VAL A 1 171 ? 56.764 -2.661 -34.606 1.00 73.44 171 VAL A O 1
ATOM 1361 N N . GLN A 1 172 ? 54.574 -2.210 -34.655 1.00 70.00 172 GLN A N 1
ATOM 1362 C CA . GLN A 1 172 ? 54.627 -1.499 -35.940 1.00 70.00 172 GLN A CA 1
ATOM 1363 C C . GLN A 1 172 ? 55.389 -0.167 -35.839 1.00 70.00 172 GLN A C 1
ATOM 1365 O O . GLN A 1 172 ? 56.204 0.141 -36.714 1.00 70.00 172 GLN A O 1
ATOM 1370 N N . ALA A 1 173 ? 55.190 0.604 -34.767 1.00 70.06 173 ALA A N 1
ATOM 1371 C CA . ALA A 1 173 ? 55.943 1.827 -34.503 1.00 70.06 173 ALA A CA 1
ATOM 1372 C C . ALA A 1 173 ? 57.441 1.538 -34.309 1.00 70.06 173 ALA A C 1
ATOM 1374 O O . ALA A 1 173 ? 58.277 2.268 -34.841 1.00 70.06 173 ALA A O 1
ATOM 1375 N N . ASP A 1 174 ? 57.800 0.442 -33.641 1.00 69.44 174 ASP A N 1
ATOM 1376 C CA . ASP A 1 174 ? 59.190 0.009 -33.486 1.00 69.44 174 ASP A CA 1
ATOM 1377 C C . ASP A 1 174 ? 59.798 -0.514 -34.789 1.00 69.44 174 ASP A C 1
ATOM 1379 O O . ASP A 1 174 ? 60.954 -0.207 -35.092 1.00 69.44 174 ASP A O 1
ATOM 1383 N N . ALA A 1 175 ? 59.034 -1.220 -35.624 1.00 71.19 175 ALA A N 1
ATOM 1384 C CA . ALA A 1 175 ? 59.470 -1.591 -36.968 1.00 71.19 175 ALA A CA 1
ATOM 1385 C C . ALA A 1 175 ? 59.755 -0.346 -37.834 1.00 71.19 175 ALA A C 1
ATOM 1387 O O . ALA A 1 175 ? 60.775 -0.299 -38.533 1.00 71.19 175 ALA A O 1
ATOM 1388 N N . LEU A 1 176 ? 58.913 0.691 -37.732 1.00 73.19 176 LEU A N 1
ATOM 1389 C CA . LEU A 1 176 ? 59.110 1.989 -38.384 1.00 73.19 176 LEU A CA 1
ATOM 1390 C C . LEU A 1 176 ? 60.300 2.767 -37.797 1.00 73.19 176 LEU A C 1
ATOM 1392 O O . LEU A 1 176 ? 61.086 3.320 -38.568 1.00 73.19 176 LEU A O 1
ATOM 1396 N N . ARG A 1 177 ? 60.516 2.752 -36.473 1.00 72.81 177 ARG A N 1
ATOM 1397 C CA . ARG A 1 177 ? 61.720 3.319 -35.830 1.00 72.81 177 ARG A CA 1
ATOM 1398 C C . ARG A 1 177 ? 62.995 2.636 -36.339 1.00 72.81 177 ARG A C 1
ATOM 1400 O O . ARG A 1 177 ? 63.928 3.318 -36.763 1.00 72.81 177 ARG A O 1
ATOM 1407 N N . HIS A 1 178 ? 63.019 1.305 -36.425 1.00 71.56 178 HIS A N 1
ATOM 1408 C CA . HIS A 1 178 ? 64.143 0.557 -37.000 1.00 71.56 178 HIS A CA 1
ATOM 1409 C C . HIS A 1 178 ? 64.302 0.764 -38.517 1.00 71.56 178 HIS A C 1
ATOM 1411 O O . HIS A 1 178 ? 65.418 0.705 -39.040 1.00 71.56 178 HIS A O 1
ATOM 1417 N N . ALA A 1 179 ? 63.220 1.009 -39.262 1.00 70.94 179 ALA A N 1
ATOM 1418 C CA . ALA A 1 179 ? 63.299 1.420 -40.665 1.00 70.94 179 ALA A CA 1
ATOM 1419 C C . ALA A 1 179 ? 63.918 2.823 -40.802 1.00 70.94 179 ALA A C 1
ATOM 1421 O O . ALA A 1 179 ? 64.839 3.000 -41.597 1.00 70.94 179 ALA A O 1
ATOM 1422 N N . LEU A 1 180 ? 63.510 3.785 -39.969 1.00 71.12 180 LEU A N 1
ATOM 1423 C CA . LEU A 1 180 ? 64.089 5.132 -39.898 1.00 71.12 180 LEU A CA 1
ATOM 1424 C C . LEU A 1 180 ? 65.579 5.116 -39.538 1.00 71.12 180 LEU A C 1
ATOM 1426 O O . LEU A 1 180 ? 66.361 5.820 -40.173 1.00 71.12 180 LEU A O 1
ATOM 1430 N N . ILE A 1 181 ? 66.003 4.275 -38.589 1.00 72.31 181 ILE A N 1
ATOM 1431 C CA . ILE A 1 181 ? 67.424 4.088 -38.248 1.00 72.31 181 ILE A CA 1
ATOM 1432 C C . ILE A 1 181 ? 68.207 3.519 -39.448 1.00 72.31 181 ILE A C 1
ATOM 1434 O O . ILE A 1 181 ? 69.301 4.000 -39.754 1.00 72.31 181 ILE A O 1
ATOM 1438 N N . ARG A 1 182 ? 67.635 2.554 -40.185 1.00 68.88 182 ARG A N 1
ATOM 1439 C CA . ARG A 1 182 ? 68.236 1.986 -41.411 1.00 68.88 182 ARG A CA 1
ATOM 1440 C C . ARG A 1 182 ? 68.262 2.962 -42.593 1.00 68.88 182 ARG A C 1
ATOM 1442 O O . ARG A 1 182 ? 69.188 2.910 -43.399 1.00 68.88 182 ARG A O 1
ATOM 1449 N N . ILE A 1 183 ? 67.290 3.866 -42.698 1.00 66.31 183 ILE A N 1
ATOM 1450 C CA . ILE A 1 183 ? 67.301 4.963 -43.676 1.00 66.31 183 ILE A CA 1
ATOM 1451 C C . ILE A 1 183 ? 68.378 5.982 -43.282 1.00 66.31 183 ILE A C 1
ATOM 1453 O O . ILE A 1 183 ? 69.227 6.313 -44.104 1.00 66.31 183 ILE A O 1
ATOM 1457 N N . ARG A 1 184 ? 68.445 6.386 -42.006 1.00 65.62 184 ARG A N 1
ATOM 1458 C CA . ARG A 1 184 ? 69.473 7.294 -41.470 1.00 65.62 184 ARG A CA 1
ATOM 1459 C C . ARG A 1 184 ? 70.896 6.772 -41.721 1.00 65.62 184 ARG A C 1
ATOM 1461 O O . ARG A 1 184 ? 71.738 7.540 -42.180 1.00 65.62 184 ARG A O 1
ATOM 1468 N N . SER A 1 185 ? 71.162 5.477 -41.522 1.00 62.28 185 SER A N 1
ATOM 1469 C CA . SER A 1 185 ? 72.478 4.860 -41.794 1.00 62.28 185 SER A CA 1
ATOM 1470 C C . SER A 1 185 ? 72.783 4.596 -43.282 1.00 62.28 185 SER A C 1
ATOM 1472 O O . SER A 1 185 ? 73.924 4.270 -43.640 1.00 62.28 185 SER A O 1
ATOM 1474 N N . LYS A 1 186 ? 71.796 4.762 -44.174 1.00 58.38 186 LYS A N 1
ATOM 1475 C CA . LYS A 1 186 ? 72.007 4.875 -45.627 1.00 58.38 186 LYS A CA 1
ATOM 1476 C C . LYS A 1 186 ? 72.258 6.328 -46.040 1.00 58.38 186 LYS A C 1
ATOM 1478 O O . LYS A 1 186 ? 73.231 6.579 -46.741 1.00 58.38 186 LYS A O 1
ATOM 1483 N N . CYS A 1 187 ? 71.474 7.287 -45.542 1.00 54.50 187 CYS A N 1
ATOM 1484 C CA . CYS A 1 187 ? 71.639 8.713 -45.845 1.00 54.50 187 CYS A CA 1
ATOM 1485 C C . CYS A 1 187 ? 73.022 9.256 -45.450 1.00 54.50 187 CYS A C 1
ATOM 1487 O O . CYS A 1 187 ? 73.595 10.028 -46.210 1.00 54.50 187 CYS A O 1
ATOM 1489 N N . VAL A 1 188 ? 73.606 8.801 -44.332 1.00 58.56 188 VAL A N 1
ATOM 1490 C CA . VAL A 1 188 ? 74.974 9.187 -43.913 1.00 58.56 188 VAL A CA 1
ATOM 1491 C C . VAL A 1 188 ? 76.049 8.855 -44.965 1.00 58.56 188 VAL A C 1
ATOM 1493 O O . VAL A 1 188 ? 77.068 9.533 -45.013 1.00 58.56 188 VAL A O 1
ATOM 1496 N N . ARG A 1 189 ? 75.823 7.873 -45.851 1.00 57.09 189 ARG A N 1
ATOM 1497 C CA . ARG A 1 189 ? 76.756 7.503 -46.936 1.00 57.09 189 ARG A CA 1
ATOM 1498 C C . ARG A 1 189 ? 76.533 8.243 -48.260 1.00 57.09 189 ARG A C 1
ATOM 1500 O O . ARG A 1 189 ? 77.318 8.056 -49.177 1.00 57.09 189 ARG A O 1
ATOM 1507 N N . ILE A 1 190 ? 75.479 9.054 -48.370 1.00 54.56 190 ILE A N 1
ATOM 1508 C CA . ILE A 1 190 ? 75.073 9.731 -49.619 1.00 54.56 190 ILE A CA 1
ATOM 1509 C C . ILE A 1 190 ? 75.337 11.258 -49.536 1.00 54.56 190 ILE A C 1
ATOM 1511 O O . ILE A 1 190 ? 75.141 11.998 -50.493 1.00 54.56 190 ILE A O 1
ATOM 1515 N N . LEU A 1 191 ? 75.850 11.751 -48.402 1.00 48.91 191 LEU A N 1
ATOM 1516 C CA . LEU A 1 191 ? 76.102 13.172 -48.105 1.00 48.91 191 LEU A CA 1
ATOM 1517 C C . LEU A 1 191 ? 77.354 13.776 -48.789 1.00 48.91 191 LEU A C 1
ATOM 1519 O O . LEU A 1 191 ? 78.111 14.507 -48.155 1.00 48.91 191 LEU A O 1
ATOM 1523 N N . GLN A 1 192 ? 77.570 13.498 -50.077 1.00 53.38 192 GLN A N 1
ATOM 1524 C CA . GLN A 1 192 ? 78.586 14.185 -50.897 1.00 53.38 192 GLN A CA 1
ATOM 1525 C C . GLN A 1 192 ? 78.043 14.796 -52.204 1.00 53.38 192 GLN A C 1
ATOM 1527 O O . GLN A 1 192 ? 78.785 15.509 -52.871 1.00 53.38 192 GLN A O 1
ATOM 1532 N N . ASP A 1 193 ? 76.755 14.615 -52.531 1.00 51.66 193 ASP A N 1
ATOM 1533 C CA . ASP A 1 193 ? 76.126 15.201 -53.727 1.00 51.66 193 ASP A CA 1
ATOM 1534 C C . ASP A 1 193 ? 75.125 16.325 -53.406 1.00 51.66 193 ASP A C 1
ATOM 1536 O O . ASP A 1 193 ? 74.270 16.205 -52.524 1.00 51.66 193 ASP A O 1
ATOM 1540 N N . SER A 1 194 ? 75.170 17.416 -54.176 1.00 55.81 194 SER A N 1
ATOM 1541 C CA . SER A 1 194 ? 74.366 18.627 -53.932 1.00 55.81 194 SER A CA 1
ATOM 1542 C C . SER A 1 194 ? 72.853 18.422 -54.110 1.00 55.81 194 SER A C 1
ATOM 1544 O O . SER A 1 194 ? 72.060 19.023 -53.383 1.00 55.81 194 SER A O 1
ATOM 1546 N N . ASN A 1 195 ? 72.433 17.512 -54.996 1.00 59.75 195 ASN A N 1
ATOM 1547 C CA . ASN A 1 195 ? 71.019 17.152 -55.179 1.00 59.75 195 ASN A CA 1
ATOM 1548 C C . ASN A 1 195 ? 70.403 16.454 -53.951 1.00 59.75 195 ASN A C 1
ATOM 1550 O O . ASN A 1 195 ? 69.186 16.488 -53.760 1.00 59.75 195 ASN A O 1
ATOM 1554 N N . VAL A 1 196 ? 71.225 15.859 -53.082 1.00 58.12 196 VAL A N 1
ATOM 1555 C CA . VAL A 1 196 ? 70.773 15.099 -51.906 1.00 58.12 196 VAL A CA 1
ATOM 1556 C C . VAL A 1 196 ? 70.212 16.033 -50.830 1.00 58.12 196 VAL A C 1
ATOM 1558 O O . VAL A 1 196 ? 69.264 15.674 -50.133 1.00 58.12 196 VAL A O 1
ATOM 1561 N N . MET A 1 197 ? 70.724 17.265 -50.724 1.00 56.84 197 MET A N 1
ATOM 1562 C CA . MET A 1 197 ? 70.226 18.258 -49.762 1.00 56.84 197 MET A CA 1
ATOM 1563 C C . MET A 1 197 ? 68.782 18.700 -50.040 1.00 56.84 197 MET A C 1
ATOM 1565 O O . MET A 1 197 ? 68.033 18.959 -49.094 1.00 56.84 197 MET A O 1
ATOM 1569 N N . ASN A 1 198 ? 68.352 18.722 -51.304 1.00 65.25 198 ASN A N 1
ATOM 1570 C CA . ASN A 1 198 ? 66.971 19.056 -51.661 1.00 65.25 198 ASN A CA 1
ATOM 1571 C C . ASN A 1 198 ? 65.991 17.965 -51.206 1.00 65.25 198 ASN A C 1
ATOM 1573 O O . ASN A 1 198 ? 64.965 18.276 -50.596 1.00 65.25 198 ASN A O 1
ATOM 1577 N N . GLU A 1 199 ? 66.331 16.686 -51.396 1.00 68.44 199 GLU A N 1
ATOM 1578 C CA . GLU A 1 199 ? 65.494 15.588 -50.896 1.00 68.44 199 GLU A CA 1
ATOM 1579 C C . GLU A 1 199 ? 65.598 15.395 -49.378 1.00 68.44 199 GLU A C 1
ATOM 1581 O O . GLU A 1 199 ? 64.593 15.103 -48.737 1.00 68.44 199 GLU A O 1
ATOM 1586 N N . ILE A 1 200 ? 66.742 15.684 -48.746 1.00 68.25 200 ILE A N 1
ATOM 1587 C CA . ILE A 1 200 ? 66.820 15.786 -47.277 1.00 68.25 200 ILE A CA 1
ATOM 1588 C C . ILE A 1 200 ? 65.887 16.887 -46.756 1.00 68.25 200 ILE A C 1
ATOM 1590 O O . ILE A 1 200 ? 65.234 16.695 -45.731 1.00 68.25 200 ILE A O 1
ATOM 1594 N N . THR A 1 201 ? 65.775 18.018 -47.455 1.00 73.25 201 THR A N 1
ATOM 1595 C CA . THR A 1 201 ? 64.869 19.113 -47.071 1.00 73.25 201 THR A CA 1
ATOM 1596 C C . THR A 1 201 ? 63.399 18.714 -47.248 1.00 73.25 201 THR A C 1
ATOM 1598 O O . THR A 1 201 ? 62.589 18.955 -46.350 1.00 73.25 201 THR A O 1
ATOM 1601 N N . ARG A 1 202 ? 63.049 18.003 -48.331 1.00 77.31 202 ARG A N 1
ATOM 1602 C CA . ARG A 1 202 ? 61.717 17.389 -48.492 1.00 77.31 202 ARG A CA 1
ATOM 1603 C C . ARG A 1 202 ? 61.411 16.377 -47.389 1.00 77.31 202 ARG A C 1
ATOM 1605 O O . ARG A 1 202 ? 60.363 16.494 -46.756 1.00 77.31 202 ARG A O 1
ATOM 1612 N N . ILE A 1 203 ? 62.317 15.438 -47.114 1.00 76.50 203 ILE A N 1
ATOM 1613 C CA . ILE A 1 203 ? 62.168 14.419 -46.064 1.00 76.50 203 ILE A CA 1
ATOM 1614 C C . ILE A 1 203 ? 62.013 15.075 -44.686 1.00 76.50 203 ILE A C 1
ATOM 1616 O O . ILE A 1 203 ? 61.119 14.683 -43.942 1.00 76.50 203 ILE A O 1
ATOM 1620 N N . ARG A 1 204 ? 62.792 16.119 -44.364 1.00 77.00 204 ARG A N 1
ATOM 1621 C CA . ARG A 1 204 ? 62.598 16.920 -43.139 1.00 77.00 204 ARG A CA 1
ATOM 1622 C C . ARG A 1 204 ? 61.195 17.526 -43.082 1.00 77.00 204 ARG A C 1
ATOM 1624 O O . ARG A 1 204 ? 60.515 17.329 -42.084 1.00 77.00 204 ARG A O 1
ATOM 1631 N N . SER A 1 205 ? 60.706 18.129 -44.170 1.00 80.31 205 SER A N 1
ATOM 1632 C CA . SER A 1 205 ? 59.340 18.681 -44.210 1.00 80.31 205 SER A CA 1
ATOM 1633 C C . SER A 1 205 ? 58.240 17.625 -44.010 1.00 80.31 205 SER A C 1
ATOM 1635 O O . SER A 1 205 ? 57.197 17.927 -43.433 1.00 80.31 205 SER A O 1
ATOM 1637 N N . TYR A 1 206 ? 58.455 16.381 -44.456 1.00 79.44 206 TYR A N 1
ATOM 1638 C CA . TYR A 1 206 ? 57.534 15.272 -44.191 1.00 79.44 206 TYR A CA 1
ATOM 1639 C C . TYR A 1 206 ? 57.638 14.769 -42.747 1.00 79.44 206 TYR A C 1
ATOM 1641 O O . TYR A 1 206 ? 56.610 14.499 -42.134 1.00 79.44 206 TYR A O 1
ATOM 1649 N N . LEU A 1 207 ? 58.845 14.690 -42.181 1.00 77.38 207 LEU A N 1
ATOM 1650 C CA . LEU A 1 207 ? 59.052 14.304 -40.783 1.00 77.38 207 LEU A CA 1
ATOM 1651 C C . LEU A 1 207 ? 58.495 15.342 -39.802 1.00 77.38 207 LEU A C 1
ATOM 1653 O O . LEU A 1 207 ? 57.910 14.948 -38.799 1.00 77.38 207 LEU A O 1
ATOM 1657 N N . ASP A 1 208 ? 58.600 16.638 -40.100 1.00 80.81 208 ASP A N 1
ATOM 1658 C CA . ASP A 1 208 ? 57.988 17.689 -39.280 1.00 80.81 208 ASP A CA 1
ATOM 1659 C C . ASP A 1 208 ? 56.453 17.667 -39.395 1.00 80.81 208 ASP A C 1
ATOM 1661 O O . ASP A 1 208 ? 55.771 17.771 -38.379 1.00 80.81 208 ASP A O 1
ATOM 1665 N N . LYS A 1 209 ? 55.882 17.408 -40.585 1.00 83.44 209 LYS A N 1
ATOM 1666 C CA . LYS A 1 209 ? 54.430 17.160 -40.734 1.00 83.44 209 LYS A CA 1
ATOM 1667 C C . LYS A 1 209 ? 53.958 15.945 -39.933 1.00 83.44 209 LYS A C 1
ATOM 1669 O O . LYS A 1 209 ? 52.887 15.996 -39.340 1.00 83.44 209 LYS A O 1
ATOM 1674 N N . ILE A 1 210 ? 54.739 14.861 -39.917 1.00 81.12 210 ILE A N 1
ATOM 1675 C CA . ILE A 1 210 ? 54.446 13.671 -39.106 1.00 81.12 210 ILE A CA 1
ATOM 1676 C C . ILE A 1 210 ? 54.555 14.004 -37.614 1.00 81.12 210 ILE A C 1
ATOM 1678 O O . ILE A 1 210 ? 53.679 13.592 -36.862 1.00 81.12 210 ILE A O 1
ATOM 1682 N N . ARG A 1 211 ? 55.562 14.782 -37.187 1.00 85.94 211 ARG A N 1
ATOM 1683 C CA . ARG A 1 211 ? 55.711 15.217 -35.789 1.00 85.94 211 ARG A CA 1
ATOM 1684 C C . ARG A 1 211 ? 54.498 16.022 -35.324 1.00 85.94 211 ARG A C 1
ATOM 1686 O O . ARG A 1 211 ? 53.872 15.617 -34.356 1.00 85.94 211 ARG A O 1
ATOM 1693 N N . VAL A 1 212 ? 54.096 17.051 -36.073 1.00 84.88 212 VAL A N 1
ATOM 1694 C CA . VAL A 1 212 ? 52.900 17.858 -35.760 1.00 84.88 212 VAL A CA 1
ATOM 1695 C C . VAL A 1 212 ? 51.630 16.995 -35.728 1.00 84.88 212 VAL A C 1
ATOM 1697 O O . VAL A 1 212 ? 50.760 17.198 -34.888 1.00 84.88 212 VAL A O 1
ATOM 1700 N N . HIS A 1 213 ? 51.512 15.988 -36.601 1.00 81.50 213 HIS A N 1
ATOM 1701 C CA . HIS A 1 213 ? 50.380 15.055 -36.559 1.00 81.50 213 HIS A CA 1
ATOM 1702 C C . HIS A 1 213 ? 50.391 14.096 -35.360 1.00 81.50 213 HIS A C 1
ATOM 1704 O O . HIS A 1 213 ? 49.320 13.626 -34.975 1.00 81.50 213 HIS A O 1
ATOM 1710 N N . LEU A 1 214 ? 51.566 13.776 -34.811 1.00 81.56 214 LEU A N 1
ATOM 1711 C CA . LEU A 1 214 ? 51.708 12.987 -33.588 1.00 81.56 214 LEU A CA 1
ATOM 1712 C C . LEU A 1 214 ? 51.432 13.850 -32.353 1.00 81.56 214 LEU A C 1
ATOM 1714 O O . LEU A 1 214 ? 50.637 13.432 -31.526 1.00 81.56 214 LEU A O 1
ATOM 1718 N N . GLU A 1 215 ? 51.967 15.071 -32.292 1.00 83.75 215 GLU A N 1
ATOM 1719 C CA . GLU A 1 215 ? 51.685 16.056 -31.232 1.00 83.75 215 GLU A CA 1
ATOM 1720 C C . GLU A 1 215 ? 50.172 16.321 -31.117 1.00 83.75 215 GLU A C 1
ATOM 1722 O O . GLU A 1 215 ? 49.589 16.115 -30.058 1.00 83.75 215 GLU A O 1
ATOM 1727 N N . LEU A 1 216 ? 49.486 16.603 -32.235 1.00 83.75 216 LEU A N 1
ATOM 1728 C CA . LEU A 1 216 ? 48.022 16.764 -32.262 1.00 83.75 216 LEU A CA 1
ATOM 1729 C C . LEU A 1 216 ? 47.238 15.507 -31.836 1.00 83.75 216 LEU A C 1
ATOM 1731 O O . LEU A 1 216 ? 46.070 15.611 -31.455 1.00 83.75 216 LEU A O 1
ATOM 1735 N N . LYS A 1 217 ? 47.831 14.311 -31.947 1.00 83.31 217 LYS A N 1
ATOM 1736 C CA . LYS A 1 217 ? 47.215 13.065 -31.468 1.00 83.31 217 LYS A CA 1
ATOM 1737 C C . LYS A 1 217 ? 47.480 12.830 -29.987 1.00 83.31 217 LYS A C 1
ATOM 1739 O O . LYS A 1 217 ? 46.549 12.411 -29.305 1.00 83.31 217 LYS A O 1
ATOM 1744 N N . ASP A 1 218 ? 48.679 13.124 -29.497 1.00 85.69 218 ASP A N 1
ATOM 1745 C CA . ASP A 1 218 ? 48.994 13.075 -28.069 1.00 85.69 218 ASP A CA 1
ATOM 1746 C C . ASP A 1 218 ? 48.144 14.096 -27.300 1.00 85.69 218 ASP A C 1
ATOM 1748 O O . ASP A 1 218 ? 47.543 13.731 -26.293 1.00 85.69 218 ASP A O 1
ATOM 1752 N N . ASP A 1 219 ? 47.961 15.316 -27.816 1.00 86.44 219 ASP A N 1
ATOM 1753 C CA . ASP A 1 219 ? 47.042 16.314 -27.246 1.00 86.44 219 ASP A CA 1
ATOM 1754 C C . ASP A 1 219 ? 45.603 15.774 -27.156 1.00 86.44 219 ASP A C 1
ATOM 1756 O O . ASP A 1 219 ? 44.954 15.863 -26.111 1.00 86.44 219 ASP A O 1
ATOM 1760 N N . ALA A 1 220 ? 45.104 15.149 -28.230 1.00 83.94 220 ALA A N 1
ATOM 1761 C CA . ALA A 1 220 ? 43.760 14.570 -28.265 1.00 83.94 220 ALA A CA 1
ATOM 1762 C C . ALA A 1 220 ? 43.596 13.380 -27.299 1.00 83.94 220 ALA A C 1
ATOM 1764 O O . ALA A 1 220 ? 42.562 13.262 -26.639 1.00 83.94 220 ALA A O 1
ATOM 1765 N N . VAL A 1 221 ? 44.610 12.515 -27.181 1.00 84.12 221 VAL A N 1
ATOM 1766 C CA . VAL A 1 221 ? 44.637 11.406 -26.210 1.00 84.12 221 VAL A CA 1
ATOM 1767 C C . VAL A 1 221 ? 44.702 11.941 -24.780 1.00 84.12 221 VAL A C 1
ATOM 1769 O O . VAL A 1 221 ? 43.980 11.449 -23.915 1.00 84.12 221 VAL A O 1
ATOM 1772 N N . THR A 1 222 ? 45.495 12.984 -24.532 1.00 87.62 222 THR A N 1
ATOM 1773 C CA . THR A 1 222 ? 45.641 13.616 -23.213 1.00 87.62 222 THR A CA 1
ATOM 1774 C C . THR A 1 222 ? 44.338 14.290 -22.781 1.00 87.62 222 THR A C 1
ATOM 1776 O O . THR A 1 222 ? 43.885 14.081 -21.656 1.00 87.62 222 THR A O 1
ATOM 1779 N N . MET A 1 223 ? 43.665 15.007 -23.690 1.00 83.38 223 MET A N 1
ATOM 1780 C CA . MET A 1 223 ? 42.320 15.544 -23.451 1.00 83.38 223 MET A CA 1
ATOM 1781 C C . MET A 1 223 ? 41.288 14.444 -23.180 1.00 83.38 223 MET A C 1
ATOM 1783 O O . MET A 1 223 ? 40.454 14.595 -22.288 1.00 83.38 223 MET A O 1
ATOM 1787 N N . HIS A 1 224 ? 41.325 13.334 -23.925 1.00 83.56 224 HIS A N 1
ATOM 1788 C CA . HIS A 1 224 ? 40.386 12.233 -23.712 1.00 83.56 224 HIS A CA 1
ATOM 1789 C C . HIS A 1 224 ? 40.621 11.536 -22.363 1.00 83.56 224 HIS A C 1
ATOM 1791 O O . HIS A 1 224 ? 39.661 11.272 -21.643 1.00 83.56 224 HIS A O 1
ATOM 1797 N N . LYS A 1 225 ? 41.888 11.327 -21.979 1.00 86.25 225 LYS A N 1
ATOM 1798 C CA . LYS A 1 225 ? 42.285 10.811 -20.661 1.00 86.25 225 LYS A CA 1
ATOM 1799 C C . LYS A 1 225 ? 41.784 11.714 -19.533 1.00 86.25 225 LYS A C 1
ATOM 1801 O O . LYS A 1 225 ? 41.107 11.220 -18.641 1.00 86.25 225 LYS A O 1
ATOM 1806 N N . ALA A 1 226 ? 42.022 13.024 -19.616 1.00 86.25 226 ALA A N 1
ATOM 1807 C CA . ALA A 1 226 ? 41.528 13.983 -18.625 1.00 86.25 226 ALA A CA 1
ATOM 1808 C C . ALA A 1 226 ? 39.988 13.990 -18.528 1.00 86.25 226 ALA A C 1
ATOM 1810 O O . ALA A 1 226 ? 39.435 14.080 -17.435 1.00 86.25 226 ALA A O 1
ATOM 1811 N N . GLY A 1 227 ? 39.283 13.839 -19.656 1.00 88.56 227 GLY A N 1
ATOM 1812 C CA . GLY A 1 227 ? 37.822 13.712 -19.676 1.00 88.56 227 GLY A CA 1
ATOM 1813 C C . GLY A 1 227 ? 37.304 12.431 -19.009 1.00 88.56 227 GLY A C 1
ATOM 1814 O O . GLY A 1 227 ? 36.276 12.471 -18.337 1.00 88.56 227 GLY A O 1
ATOM 1815 N N . LEU A 1 228 ? 38.014 11.308 -19.157 1.00 83.88 228 LEU A N 1
ATOM 1816 C CA . LEU A 1 228 ? 37.701 10.060 -18.453 1.00 83.88 228 LEU A CA 1
ATOM 1817 C C . LEU A 1 228 ? 38.034 10.149 -16.955 1.00 83.88 228 LEU A C 1
ATOM 1819 O O . LEU A 1 228 ? 37.251 9.674 -16.144 1.00 83.88 228 LEU A O 1
ATOM 1823 N N . GLU A 1 229 ? 39.137 10.803 -16.583 1.00 86.75 229 GLU A N 1
ATOM 1824 C CA . GLU A 1 229 ? 39.518 11.043 -15.181 1.00 86.75 229 GLU A CA 1
ATOM 1825 C C . GLU A 1 229 ? 38.528 11.960 -14.446 1.00 86.75 229 GLU A C 1
ATOM 1827 O O . GLU A 1 229 ? 38.251 11.723 -13.274 1.00 86.75 229 GLU A O 1
ATOM 1832 N N . CYS A 1 230 ? 37.954 12.973 -15.111 1.00 88.88 230 CYS A N 1
ATOM 1833 C CA . CYS A 1 230 ? 36.839 13.734 -14.535 1.00 88.88 230 CYS A CA 1
ATOM 1834 C C . CYS A 1 230 ? 35.617 12.840 -14.309 1.00 88.88 230 CYS A C 1
ATOM 1836 O O . CYS A 1 230 ? 35.155 12.747 -13.182 1.00 88.88 230 CYS A O 1
ATOM 1838 N N . ARG A 1 231 ? 35.163 12.110 -15.337 1.00 86.50 231 ARG A N 1
ATOM 1839 C CA . ARG A 1 231 ? 33.990 11.227 -15.220 1.00 86.50 231 ARG A CA 1
ATOM 1840 C C . ARG A 1 231 ? 34.150 10.122 -14.175 1.00 86.50 231 ARG A C 1
ATOM 1842 O O . ARG A 1 231 ? 33.149 9.674 -13.631 1.00 86.50 231 ARG A O 1
ATOM 1849 N N . LEU A 1 232 ? 35.379 9.659 -13.934 1.00 84.19 232 LEU A N 1
ATOM 1850 C CA . LEU A 1 232 ? 35.672 8.706 -12.868 1.00 84.19 232 LEU A CA 1
ATOM 1851 C C . LEU A 1 232 ? 35.481 9.358 -11.494 1.00 84.19 232 LEU A C 1
ATOM 1853 O O . LEU A 1 232 ? 34.768 8.791 -10.679 1.00 84.19 232 LEU A O 1
ATOM 1857 N N . ARG A 1 233 ? 36.020 10.567 -11.272 1.00 89.38 233 ARG A N 1
ATOM 1858 C CA . ARG A 1 233 ? 35.794 11.317 -10.023 1.00 89.38 233 ARG A CA 1
ATOM 1859 C C . ARG A 1 233 ? 34.321 11.641 -9.790 1.00 89.38 233 ARG A C 1
ATOM 1861 O O . ARG A 1 233 ? 33.846 11.448 -8.682 1.00 89.38 233 ARG A O 1
ATOM 1868 N N . ASP A 1 234 ? 33.603 12.075 -10.827 1.00 87.81 234 ASP A N 1
ATOM 1869 C CA . ASP A 1 234 ? 32.168 12.372 -10.732 1.00 87.81 234 ASP A CA 1
ATOM 1870 C C . ASP A 1 234 ? 31.387 11.123 -10.254 1.00 87.81 234 ASP A C 1
ATOM 1872 O O . ASP A 1 234 ? 30.523 11.215 -9.386 1.00 87.81 234 ASP A O 1
ATOM 1876 N N . ALA A 1 235 ? 31.744 9.936 -10.766 1.00 81.50 235 ALA A N 1
ATOM 1877 C CA . ALA A 1 235 ? 31.147 8.660 -10.366 1.00 81.50 235 ALA A CA 1
ATOM 1878 C C . ALA A 1 235 ? 31.632 8.151 -8.992 1.00 81.50 235 ALA A C 1
ATOM 1880 O O . ALA A 1 235 ? 30.880 7.468 -8.303 1.00 81.50 235 ALA A O 1
ATOM 1881 N N . GLU A 1 236 ? 32.861 8.467 -8.575 1.00 85.94 236 GLU A N 1
ATOM 1882 C CA . GLU A 1 236 ? 33.372 8.181 -7.225 1.00 85.94 236 GLU A CA 1
ATOM 1883 C C . GLU A 1 236 ? 32.655 9.043 -6.170 1.00 85.94 236 GLU A C 1
ATOM 1885 O O . GLU A 1 236 ? 32.278 8.526 -5.117 1.00 85.94 236 GLU A O 1
ATOM 1890 N N . GLU A 1 237 ? 32.396 10.323 -6.464 1.00 88.50 237 GLU A N 1
ATOM 1891 C CA . GLU A 1 237 ? 31.586 11.209 -5.617 1.00 88.50 237 GLU A CA 1
ATOM 1892 C C . GLU A 1 237 ? 30.123 10.739 -5.541 1.00 88.50 237 GLU A C 1
ATOM 1894 O O . GLU A 1 237 ? 29.576 10.657 -4.442 1.00 88.50 237 GLU A O 1
ATOM 1899 N N . GLU A 1 238 ? 29.508 10.350 -6.666 1.00 88.06 238 GLU A N 1
ATOM 1900 C CA . GLU A 1 238 ? 28.141 9.800 -6.697 1.00 88.06 238 GLU A CA 1
ATOM 1901 C C . GLU A 1 238 ? 28.025 8.476 -5.913 1.00 88.06 238 GLU A C 1
ATOM 1903 O O . GLU A 1 238 ? 27.086 8.288 -5.136 1.00 88.06 238 GLU A O 1
ATOM 1908 N N . CYS A 1 239 ? 29.011 7.575 -6.030 1.00 82.12 239 CYS A N 1
ATOM 1909 C CA . CYS A 1 239 ? 29.082 6.376 -5.187 1.00 82.12 239 CYS A CA 1
ATOM 1910 C C . CYS A 1 239 ? 29.136 6.740 -3.694 1.00 82.12 239 CYS A C 1
ATOM 1912 O O . CYS A 1 239 ? 28.397 6.164 -2.895 1.00 82.12 239 CYS A O 1
ATOM 1914 N N . ALA A 1 240 ? 29.973 7.712 -3.315 1.00 87.69 240 ALA A N 1
ATOM 1915 C CA . ALA A 1 240 ? 30.125 8.131 -1.925 1.00 87.69 240 ALA A CA 1
ATOM 1916 C C . ALA A 1 240 ? 28.850 8.780 -1.350 1.00 87.69 240 ALA A C 1
ATOM 1918 O O . ALA A 1 240 ? 28.531 8.558 -0.178 1.00 87.69 240 ALA A O 1
ATOM 1919 N N . THR A 1 241 ? 28.085 9.540 -2.148 1.00 88.19 241 THR A N 1
ATOM 1920 C CA . THR A 1 241 ? 26.795 10.090 -1.694 1.00 88.19 241 THR A CA 1
ATOM 1921 C C . THR A 1 241 ? 25.754 8.992 -1.497 1.00 88.19 241 THR A C 1
ATOM 1923 O O . THR A 1 241 ? 25.111 8.959 -0.449 1.00 88.19 241 THR A O 1
ATOM 1926 N N . LEU A 1 242 ? 25.635 8.050 -2.438 1.00 85.06 242 LEU A N 1
ATOM 1927 C CA . LEU A 1 242 ? 24.709 6.914 -2.328 1.00 85.06 242 LEU A CA 1
ATOM 1928 C C . LEU A 1 242 ? 25.044 5.996 -1.141 1.00 85.06 242 LEU A C 1
ATOM 1930 O O . LEU A 1 242 ? 24.145 5.492 -0.466 1.00 85.06 242 LEU A O 1
ATOM 1934 N N . GLU A 1 243 ? 26.329 5.797 -0.844 1.00 85.00 243 GLU A N 1
ATOM 1935 C CA . GLU A 1 243 ? 26.771 4.990 0.296 1.00 85.00 243 GLU A CA 1
ATOM 1936 C C . GLU A 1 243 ? 26.466 5.680 1.642 1.00 85.00 243 GLU A C 1
ATOM 1938 O O . GLU A 1 243 ? 26.043 5.022 2.597 1.00 85.00 243 GLU A O 1
ATOM 1943 N N . HIS A 1 244 ? 26.547 7.016 1.698 1.00 89.31 244 HIS A N 1
ATOM 1944 C CA . HIS A 1 244 ? 26.098 7.798 2.855 1.00 89.31 244 HIS A CA 1
ATOM 1945 C C . HIS A 1 244 ? 24.566 7.783 3.031 1.00 89.31 244 HIS A C 1
ATOM 1947 O O . HIS A 1 244 ? 24.074 7.617 4.152 1.00 89.31 244 HIS A O 1
ATOM 1953 N N . GLU A 1 245 ? 23.796 7.901 1.944 1.00 85.62 245 GLU A N 1
ATOM 1954 C CA . GLU A 1 245 ? 22.330 7.782 1.977 1.00 85.62 245 GLU A CA 1
ATOM 1955 C C . GLU A 1 245 ? 21.887 6.395 2.457 1.00 85.62 245 GLU A C 1
ATOM 1957 O O . GLU A 1 245 ? 21.024 6.288 3.335 1.00 85.62 245 GLU A O 1
ATOM 1962 N N . LYS A 1 246 ? 22.532 5.333 1.956 1.00 85.62 246 LYS A N 1
ATOM 1963 C CA . LYS A 1 246 ? 22.335 3.958 2.424 1.00 85.62 246 LYS A CA 1
ATOM 1964 C C . LYS A 1 246 ? 22.582 3.844 3.930 1.00 85.62 246 LYS A C 1
ATOM 1966 O O . LYS A 1 246 ? 21.715 3.331 4.636 1.00 85.62 246 LYS A O 1
ATOM 1971 N N . GLN A 1 247 ? 23.709 4.353 4.435 1.00 90.31 247 GLN A N 1
ATOM 1972 C CA . GLN A 1 247 ? 24.019 4.311 5.868 1.00 90.31 247 GLN A CA 1
ATOM 1973 C C . GLN A 1 247 ? 22.957 5.052 6.705 1.00 90.31 247 GLN A C 1
ATOM 1975 O O . GLN A 1 247 ? 22.488 4.537 7.721 1.00 90.31 247 GLN A O 1
ATOM 1980 N N . CYS A 1 248 ? 22.511 6.231 6.259 1.00 87.69 248 CYS A N 1
ATOM 1981 C CA . CYS A 1 248 ? 21.452 6.995 6.926 1.00 87.69 248 CYS A CA 1
ATOM 1982 C C . CYS A 1 248 ? 20.118 6.219 6.982 1.00 87.69 248 CYS A C 1
ATOM 1984 O O . CYS A 1 248 ? 19.426 6.216 8.009 1.00 87.69 248 CYS A O 1
ATOM 1986 N N . MET A 1 249 ? 19.779 5.507 5.901 1.00 81.25 249 MET A N 1
ATOM 1987 C CA . MET A 1 249 ? 18.602 4.640 5.826 1.00 81.25 249 MET A CA 1
ATOM 1988 C C . MET A 1 249 ? 18.724 3.402 6.724 1.00 81.25 249 MET A C 1
ATOM 1990 O O . MET A 1 249 ? 17.768 3.085 7.433 1.00 81.25 249 MET A O 1
ATOM 1994 N N . GLU A 1 250 ? 19.888 2.751 6.780 1.00 86.06 250 GLU A N 1
ATOM 1995 C CA . GLU A 1 250 ? 20.164 1.637 7.700 1.00 86.06 250 GLU A CA 1
ATOM 1996 C C . GLU A 1 250 ? 20.022 2.078 9.170 1.00 86.06 250 GLU A C 1
ATOM 1998 O O . GLU A 1 250 ? 19.319 1.429 9.952 1.00 86.06 250 GLU A O 1
ATOM 2003 N N . GLU A 1 251 ? 20.567 3.241 9.544 1.00 88.19 251 GLU A N 1
ATOM 2004 C CA . GLU A 1 251 ? 20.386 3.830 10.878 1.00 88.19 251 GLU A CA 1
ATOM 2005 C C . GLU A 1 251 ? 18.921 4.192 11.181 1.00 88.19 251 GLU A C 1
ATOM 2007 O O . GLU A 1 251 ? 18.468 4.115 12.328 1.00 88.19 251 GLU A O 1
ATOM 2012 N N . HIS A 1 252 ? 18.149 4.634 10.185 1.00 84.62 252 HIS A N 1
ATOM 2013 C CA . HIS A 1 252 ? 16.716 4.896 10.345 1.00 84.62 252 HIS A CA 1
ATOM 2014 C C . HIS A 1 252 ? 15.912 3.595 10.531 1.00 84.62 252 HIS A C 1
ATOM 2016 O O . HIS A 1 252 ? 15.027 3.535 11.392 1.00 84.62 252 HIS A O 1
ATOM 2022 N N . CYS A 1 253 ? 16.252 2.533 9.798 1.00 81.88 253 CYS A N 1
ATOM 2023 C CA . CYS A 1 253 ? 15.680 1.199 9.974 1.00 81.88 253 CYS A CA 1
ATOM 2024 C C . CYS A 1 253 ? 15.988 0.633 11.368 1.00 81.88 253 CYS A C 1
ATOM 2026 O O . CYS A 1 253 ? 15.054 0.267 12.081 1.00 81.88 253 CYS A O 1
ATOM 2028 N N . ALA A 1 254 ? 17.248 0.670 11.816 1.00 87.25 254 ALA A N 1
ATOM 2029 C CA . ALA A 1 254 ? 17.653 0.197 13.143 1.00 87.25 254 ALA A CA 1
ATOM 2030 C C . ALA A 1 254 ? 16.957 0.959 14.293 1.00 87.25 254 ALA A C 1
ATOM 2032 O O . ALA A 1 254 ? 16.529 0.360 15.287 1.00 87.25 254 ALA A O 1
ATOM 2033 N N . ARG A 1 255 ? 16.768 2.282 14.149 1.00 88.44 255 ARG A N 1
ATOM 2034 C CA . ARG A 1 255 ? 15.990 3.101 15.100 1.00 88.44 255 ARG A CA 1
ATOM 2035 C C . ARG A 1 255 ? 14.514 2.696 15.143 1.00 88.44 255 ARG A C 1
ATOM 2037 O O . ARG A 1 255 ? 13.942 2.599 16.230 1.00 88.44 255 ARG A O 1
ATOM 2044 N N . ASN A 1 256 ? 13.895 2.433 13.991 1.00 82.31 256 ASN A N 1
ATOM 2045 C CA . ASN A 1 256 ? 12.505 1.974 13.937 1.00 82.31 256 ASN A CA 1
ATOM 2046 C C . ASN A 1 256 ? 12.336 0.550 14.482 1.00 82.31 256 ASN A C 1
ATOM 2048 O O . ASN A 1 256 ? 11.382 0.305 15.220 1.00 82.31 256 ASN A O 1
ATOM 2052 N N . GLU A 1 257 ? 13.264 -0.364 14.200 1.00 84.94 257 GLU A N 1
ATOM 2053 C CA . GLU A 1 257 ? 13.254 -1.711 14.773 1.00 84.94 257 GLU A CA 1
ATOM 2054 C C . GLU A 1 257 ? 13.362 -1.663 16.302 1.00 84.94 257 GLU A C 1
ATOM 2056 O O . GLU A 1 257 ? 12.503 -2.212 16.993 1.00 84.94 257 GLU A O 1
ATOM 2061 N N . SER A 1 258 ? 14.322 -0.899 16.835 1.00 86.31 258 SER A N 1
ATOM 2062 C CA . SER A 1 258 ? 14.483 -0.675 18.281 1.00 86.31 258 SER A CA 1
ATOM 2063 C C . SER A 1 258 ? 13.197 -0.135 18.924 1.00 86.31 258 SER A C 1
ATOM 2065 O O . SER A 1 258 ? 12.745 -0.634 19.955 1.00 86.31 258 SER A O 1
ATOM 2067 N N . ARG A 1 259 ? 12.537 0.834 18.273 1.00 90.19 259 ARG A N 1
ATOM 2068 C CA . ARG A 1 259 ? 11.247 1.394 18.712 1.00 90.19 259 ARG A CA 1
ATOM 2069 C C . ARG A 1 259 ? 10.109 0.363 18.685 1.00 90.19 259 ARG A C 1
ATOM 2071 O O . ARG A 1 259 ? 9.237 0.398 19.552 1.00 90.19 259 ARG A O 1
ATOM 2078 N N . MET A 1 260 ? 10.096 -0.546 17.711 1.00 81.12 260 MET A N 1
ATOM 2079 C CA . MET A 1 260 ? 9.100 -1.622 17.601 1.00 81.12 260 MET A CA 1
ATOM 2080 C C . MET A 1 260 ? 9.359 -2.774 18.584 1.00 81.12 260 MET A C 1
ATOM 2082 O O . MET A 1 260 ? 8.413 -3.428 19.026 1.00 81.12 260 MET A O 1
ATOM 2086 N N . VAL A 1 261 ? 10.617 -3.024 18.955 1.00 88.69 261 VAL A N 1
ATOM 2087 C CA . VAL A 1 261 ? 10.986 -3.942 20.043 1.00 88.69 261 VAL A CA 1
ATOM 2088 C C . VAL A 1 261 ? 10.544 -3.370 21.390 1.00 88.69 261 VAL A C 1
ATOM 2090 O O . VAL A 1 261 ? 9.843 -4.060 22.127 1.00 88.69 261 VAL A O 1
ATOM 2093 N N . GLU A 1 262 ? 10.835 -2.099 21.676 1.00 88.31 262 GLU A N 1
ATOM 2094 C CA . GLU A 1 262 ? 10.431 -1.462 22.937 1.00 88.31 262 GLU A CA 1
ATOM 2095 C C . GLU A 1 262 ? 8.902 -1.382 23.086 1.00 88.31 262 GLU A C 1
ATOM 2097 O O . GLU A 1 262 ? 8.372 -1.719 24.141 1.00 88.31 262 GLU A O 1
ATOM 2102 N N . LYS A 1 263 ? 8.160 -1.070 22.012 1.00 87.06 263 LYS A N 1
ATOM 2103 C CA . LYS A 1 263 ? 6.686 -1.163 22.019 1.00 87.06 263 LYS A CA 1
ATOM 2104 C C . LYS A 1 263 ? 6.171 -2.574 22.319 1.00 87.06 263 LYS A C 1
ATOM 2106 O O . LYS A 1 263 ? 5.177 -2.718 23.024 1.00 87.06 263 LYS A O 1
ATOM 2111 N N . ARG A 1 264 ? 6.824 -3.622 21.797 1.00 83.44 264 ARG A N 1
ATOM 2112 C CA . ARG A 1 264 ? 6.467 -5.018 22.116 1.00 83.44 264 ARG A CA 1
ATOM 2113 C C . ARG A 1 264 ? 6.792 -5.375 23.566 1.00 83.44 264 ARG A C 1
ATOM 2115 O O . ARG A 1 264 ? 6.009 -6.095 24.179 1.00 83.44 264 ARG A O 1
ATOM 2122 N N . ARG A 1 265 ? 7.887 -4.847 24.124 1.00 89.12 265 ARG A N 1
ATOM 2123 C CA . ARG A 1 265 ? 8.229 -4.997 25.546 1.00 89.12 265 ARG A CA 1
ATOM 2124 C C . ARG A 1 265 ? 7.166 -4.350 26.436 1.00 89.12 265 ARG A C 1
ATOM 2126 O O . ARG A 1 265 ? 6.608 -5.037 27.282 1.00 89.12 265 ARG A O 1
ATOM 2133 N N . GLN A 1 266 ? 6.814 -3.092 26.166 1.00 88.62 266 GLN A N 1
ATOM 2134 C CA . GLN A 1 266 ? 5.765 -2.354 26.882 1.00 88.62 266 GLN A CA 1
ATOM 2135 C C . GLN A 1 266 ? 4.415 -3.079 26.822 1.00 88.62 266 GLN A C 1
ATOM 2137 O O . GLN A 1 266 ? 3.822 -3.348 27.860 1.00 88.62 266 GLN A O 1
ATOM 2142 N N . TRP A 1 267 ? 3.979 -3.513 25.635 1.00 86.38 267 TRP A N 1
ATOM 2143 C CA . TRP A 1 267 ? 2.739 -4.284 25.498 1.00 86.38 267 TRP A CA 1
ATOM 2144 C C . TRP A 1 267 ? 2.784 -5.626 26.250 1.00 86.38 267 TRP A C 1
ATOM 2146 O O . TRP A 1 267 ? 1.791 -6.045 26.839 1.00 86.38 267 TRP A O 1
ATOM 2156 N N . SER A 1 268 ? 3.938 -6.302 26.289 1.00 85.81 268 SER A N 1
ATOM 2157 C CA . SER A 1 268 ? 4.110 -7.523 27.087 1.00 85.81 268 SER A CA 1
ATOM 2158 C C . SER A 1 268 ? 4.075 -7.256 28.597 1.00 85.81 268 SER A C 1
ATOM 2160 O O . SER A 1 268 ? 3.602 -8.109 29.348 1.00 85.81 268 SER A O 1
ATOM 2162 N N . GLU A 1 269 ? 4.570 -6.104 29.050 1.00 87.94 269 GLU A N 1
ATOM 2163 C CA . GLU A 1 269 ? 4.510 -5.668 30.450 1.00 87.94 269 GLU A CA 1
ATOM 2164 C C . GLU A 1 269 ? 3.071 -5.303 30.847 1.00 87.94 269 GLU A C 1
ATOM 2166 O O . GLU A 1 269 ? 2.590 -5.790 31.869 1.00 87.94 269 GLU A O 1
ATOM 2171 N N . GLU A 1 270 ? 2.340 -4.577 29.995 1.00 86.81 270 GLU A N 1
ATOM 2172 C CA . GLU A 1 270 ? 0.903 -4.285 30.143 1.00 86.81 270 GLU A CA 1
ATOM 2173 C C . GLU A 1 270 ? 0.041 -5.560 30.164 1.00 86.81 270 GLU A C 1
ATOM 2175 O O . GLU A 1 270 ? -0.862 -5.704 30.985 1.00 86.81 270 GLU A O 1
ATOM 2180 N N . GLN A 1 271 ? 0.330 -6.541 29.303 1.00 81.62 271 GLN A N 1
ATOM 2181 C CA . GLN A 1 271 ? -0.331 -7.852 29.355 1.00 81.62 271 GLN A CA 1
ATOM 2182 C C . GLN A 1 271 ? 0.022 -8.629 30.635 1.00 81.62 271 GLN A C 1
ATOM 2184 O O . GLN A 1 271 ? -0.794 -9.407 31.136 1.00 81.62 271 GLN A O 1
ATOM 2189 N N . GLY A 1 272 ? 1.222 -8.422 31.184 1.00 83.94 272 GLY A N 1
ATOM 2190 C CA . GLY A 1 272 ? 1.642 -8.964 32.474 1.00 83.94 272 GLY A CA 1
ATOM 2191 C C . GLY A 1 272 ? 0.859 -8.363 33.644 1.00 83.94 272 GLY A C 1
ATOM 2192 O O . GLY A 1 272 ? 0.322 -9.113 34.464 1.00 83.94 272 GLY A O 1
ATOM 2193 N N . THR A 1 273 ? 0.735 -7.033 33.700 1.00 87.50 273 THR A N 1
ATOM 2194 C CA . THR A 1 273 ? -0.031 -6.337 34.747 1.00 87.50 273 THR A CA 1
ATOM 2195 C C . THR A 1 273 ? -1.519 -6.660 34.656 1.00 87.50 273 THR A C 1
ATOM 2197 O O . THR A 1 273 ? -2.092 -7.078 35.657 1.00 87.50 273 THR A O 1
ATOM 2200 N N . LEU A 1 274 ? -2.124 -6.630 33.462 1.00 84.19 274 LEU A N 1
ATOM 2201 C CA . LEU A 1 274 ? -3.534 -6.997 33.257 1.00 84.19 274 LEU A CA 1
ATOM 2202 C C . LEU A 1 274 ? -3.852 -8.446 33.666 1.00 84.19 274 LEU A C 1
ATOM 2204 O O . LEU A 1 274 ? -4.947 -8.722 34.166 1.00 84.19 274 LEU A O 1
ATOM 2208 N N . LYS A 1 275 ? -2.913 -9.388 33.492 1.00 85.19 275 LYS A N 1
ATOM 2209 C CA . LYS A 1 275 ? -3.048 -10.763 34.012 1.00 85.19 275 LYS A CA 1
ATOM 2210 C C . LYS A 1 275 ? -2.920 -10.820 35.536 1.00 85.19 275 LYS A C 1
ATOM 2212 O O . LYS A 1 275 ? -3.652 -11.580 36.170 1.00 85.19 275 LYS A O 1
ATOM 2217 N N . GLY A 1 276 ? -2.028 -10.020 36.121 1.00 86.12 276 GLY A N 1
ATOM 2218 C CA . GLY A 1 276 ? -1.915 -9.851 37.571 1.00 86.12 276 GLY A CA 1
ATOM 2219 C C . GLY A 1 276 ? -3.203 -9.302 38.188 1.00 86.12 276 GLY A C 1
ATOM 2220 O O . GLY A 1 276 ? -3.749 -9.909 39.108 1.00 86.12 276 GLY A O 1
ATOM 2221 N N . ASP A 1 277 ? -3.738 -8.222 37.622 1.00 88.06 277 ASP A N 1
ATOM 2222 C CA . ASP A 1 277 ? -4.968 -7.570 38.072 1.00 88.06 277 ASP A CA 1
ATOM 2223 C C . ASP A 1 277 ? -6.189 -8.483 37.932 1.00 88.06 277 ASP A C 1
ATOM 2225 O O . ASP A 1 277 ? -6.965 -8.602 38.880 1.00 88.06 277 ASP A O 1
ATOM 2229 N N . ASN A 1 278 ? -6.329 -9.210 36.815 1.00 84.75 278 ASN A N 1
ATOM 2230 C CA . ASN A 1 278 ? -7.371 -10.236 36.682 1.00 84.75 278 ASN A CA 1
ATOM 2231 C C . ASN A 1 278 ? -7.255 -11.308 37.770 1.00 84.75 278 ASN A C 1
ATOM 2233 O O . ASN A 1 278 ? -8.259 -11.670 38.376 1.00 84.75 278 ASN A O 1
ATOM 2237 N N . LYS A 1 279 ? -6.042 -11.779 38.084 1.00 90.69 279 LYS A N 1
ATOM 2238 C CA . LYS A 1 279 ? -5.841 -12.780 39.140 1.00 90.69 279 LYS A CA 1
ATOM 2239 C C . LYS A 1 279 ? -6.170 -12.234 40.536 1.00 90.69 279 LYS A C 1
ATOM 2241 O O . LYS A 1 279 ? -6.728 -12.961 41.351 1.00 90.69 279 LYS A O 1
ATOM 2246 N N . ILE A 1 280 ? -5.889 -10.956 40.804 1.00 90.00 280 ILE A N 1
ATOM 2247 C CA . ILE A 1 280 ? -6.289 -10.272 42.046 1.00 90.00 280 ILE A CA 1
ATOM 2248 C C . ILE A 1 280 ? -7.814 -10.101 42.119 1.00 90.00 280 ILE A C 1
ATOM 2250 O O . ILE A 1 280 ? -8.400 -10.287 43.185 1.00 90.00 280 ILE A O 1
ATOM 2254 N N . LEU A 1 281 ? -8.467 -9.743 41.010 1.00 87.94 281 LEU A N 1
ATOM 2255 C CA . LEU A 1 281 ? -9.925 -9.626 40.933 1.00 87.94 281 LEU A CA 1
ATOM 2256 C C . LEU A 1 281 ? -10.611 -10.983 41.111 1.00 87.94 281 LEU A C 1
ATOM 2258 O O . LEU A 1 281 ? -11.613 -11.052 41.815 1.00 87.94 281 LEU A O 1
ATOM 2262 N N . GLN A 1 282 ? -10.045 -12.050 40.549 1.00 89.00 282 GLN A N 1
ATOM 2263 C CA . GLN A 1 282 ? -10.568 -13.403 40.696 1.00 89.00 282 GLN A CA 1
ATOM 2264 C C . GLN A 1 282 ? -10.454 -13.902 42.141 1.00 89.00 282 GLN A C 1
ATOM 2266 O O . GLN A 1 282 ? -11.455 -14.320 42.702 1.00 89.00 282 GLN A O 1
ATOM 2271 N N . LEU A 1 283 ? -9.305 -13.709 42.802 1.00 91.19 283 LEU A N 1
ATOM 2272 C CA . LEU A 1 283 ? -9.162 -14.023 44.232 1.00 91.19 283 LEU A CA 1
ATOM 2273 C C . LEU A 1 283 ? -10.160 -13.253 45.116 1.00 91.19 283 LEU A C 1
ATOM 2275 O O . LEU A 1 283 ? -10.689 -13.812 46.071 1.00 91.19 283 LEU A O 1
ATOM 2279 N N . LYS A 1 284 ? -10.450 -11.984 44.795 1.00 90.94 284 LYS A N 1
ATOM 2280 C CA . LYS A 1 284 ? -11.485 -11.201 45.496 1.00 90.94 284 LYS A CA 1
ATOM 2281 C C . LYS A 1 284 ? -12.895 -11.721 45.223 1.00 90.94 284 LYS A C 1
ATOM 2283 O O . LYS A 1 284 ? -13.723 -11.695 46.125 1.00 90.94 284 LYS A O 1
ATOM 2288 N N . LEU A 1 285 ? -13.174 -12.171 44.000 1.00 90.94 285 LEU A N 1
ATOM 2289 C CA . LEU A 1 285 ? -14.456 -12.776 43.648 1.00 90.94 285 LEU A CA 1
ATOM 2290 C C . LEU A 1 285 ? -14.660 -14.092 44.411 1.00 90.94 285 LEU A C 1
ATOM 2292 O O . LEU A 1 285 ? -15.712 -14.267 45.016 1.00 90.94 285 LEU A O 1
ATOM 2296 N N . ASP A 1 286 ? -13.642 -14.952 44.460 1.00 89.62 286 ASP A N 1
ATOM 2297 C CA . ASP A 1 286 ? -13.655 -16.206 45.222 1.00 89.62 286 ASP A CA 1
ATOM 2298 C C . ASP A 1 286 ? -13.870 -15.946 46.730 1.00 89.62 286 ASP A C 1
ATOM 2300 O O . ASP A 1 286 ? -14.629 -16.655 47.394 1.00 89.62 286 ASP A O 1
ATOM 2304 N N . GLU A 1 287 ? -13.255 -14.890 47.278 1.00 93.75 287 GLU A N 1
ATOM 2305 C CA . GLU A 1 287 ? -13.431 -14.479 48.677 1.00 93.75 287 GLU A CA 1
ATOM 2306 C C . GLU A 1 287 ? -14.862 -13.985 48.976 1.00 93.75 287 GLU A C 1
ATOM 2308 O O . GLU A 1 287 ? -15.425 -14.317 50.021 1.00 93.75 287 GLU A O 1
ATOM 2313 N N . GLU A 1 288 ? -15.482 -13.225 48.066 1.00 90.69 288 GLU A N 1
ATOM 2314 C CA . GLU A 1 288 ? -16.880 -12.791 48.207 1.00 90.69 288 GLU A CA 1
ATOM 2315 C C . GLU A 1 288 ? -17.879 -13.941 47.986 1.00 90.69 288 GLU A C 1
ATOM 2317 O O . GLU A 1 288 ? -18.864 -14.031 48.720 1.00 90.69 288 GLU A O 1
ATOM 2322 N N . ILE A 1 289 ? -17.612 -14.869 47.056 1.00 89.69 289 ILE A N 1
ATOM 2323 C CA . ILE A 1 289 ? -18.402 -16.104 46.891 1.00 89.69 289 ILE A CA 1
ATOM 2324 C C . ILE A 1 289 ? -18.406 -16.889 48.204 1.00 89.69 289 ILE A C 1
ATOM 2326 O O . ILE A 1 289 ? -19.475 -17.241 48.705 1.00 89.69 289 ILE A O 1
ATOM 2330 N N . LYS A 1 290 ? -17.235 -17.076 48.820 1.00 93.50 290 LYS A N 1
ATOM 2331 C CA . LYS A 1 290 ? -17.116 -17.777 50.101 1.00 93.50 290 LYS A CA 1
ATOM 2332 C C . LYS A 1 290 ? -17.909 -17.094 51.225 1.00 93.50 290 LYS A C 1
ATOM 2334 O O . LYS A 1 290 ? -18.600 -17.776 51.978 1.00 93.50 290 LYS A O 1
ATOM 2339 N N . LYS A 1 291 ? -17.891 -15.756 51.312 1.00 92.06 291 LYS A N 1
ATOM 2340 C CA . LYS A 1 291 ? -18.730 -15.000 52.270 1.00 92.06 291 LYS A CA 1
ATOM 2341 C C . LYS A 1 291 ? -20.224 -15.226 52.023 1.00 92.06 291 LYS A C 1
ATOM 2343 O O . LYS A 1 291 ? -20.987 -15.386 52.974 1.00 92.06 291 LYS A O 1
ATOM 2348 N N . VAL A 1 292 ? -20.656 -15.271 50.760 1.00 89.75 292 VAL A N 1
ATOM 2349 C CA . VAL A 1 292 ? -22.051 -15.573 50.396 1.00 89.75 292 VAL A CA 1
ATOM 2350 C C . VAL A 1 292 ? -22.433 -17.008 50.778 1.00 89.75 292 VAL A C 1
ATOM 2352 O O . VAL A 1 292 ? -23.542 -17.225 51.263 1.00 89.75 292 VAL A O 1
ATOM 2355 N N . GLU A 1 293 ? -21.539 -17.984 50.618 1.00 90.75 293 GLU A N 1
ATOM 2356 C CA . GLU A 1 293 ? -21.759 -19.370 51.058 1.00 90.75 293 GLU A CA 1
ATOM 2357 C C . GLU A 1 293 ? -21.837 -19.498 52.586 1.00 90.75 293 GLU A C 1
ATOM 2359 O O . GLU A 1 293 ? -22.745 -20.157 53.101 1.00 90.75 293 GLU A O 1
ATOM 2364 N N . GLU A 1 294 ? -20.951 -18.822 53.320 1.00 92.62 294 GLU A N 1
ATOM 2365 C CA . GLU A 1 294 ? -20.978 -18.759 54.785 1.00 92.62 294 GLU A CA 1
ATOM 2366 C C . GLU A 1 294 ? -22.311 -18.166 55.280 1.00 92.62 294 GLU A C 1
ATOM 2368 O O . GLU A 1 294 ? -23.011 -18.816 56.066 1.00 92.62 294 GLU A O 1
ATOM 2373 N N . LEU A 1 295 ? -22.737 -17.023 54.725 1.00 90.56 295 LEU A N 1
ATOM 2374 C CA . LEU A 1 295 ? -24.030 -16.388 55.020 1.00 90.56 295 LEU A CA 1
ATOM 2375 C C . LEU A 1 295 ? -25.233 -17.264 54.633 1.00 90.56 295 LEU A C 1
ATOM 2377 O O . LEU A 1 295 ? -26.205 -17.337 55.386 1.00 90.56 295 LEU A O 1
ATOM 2381 N N . ARG A 1 296 ? -25.185 -17.973 53.495 1.00 87.25 296 ARG A N 1
ATOM 2382 C CA . ARG A 1 296 ? -26.215 -18.961 53.114 1.00 87.25 296 ARG A CA 1
ATOM 2383 C C . ARG A 1 296 ? -26.292 -20.098 54.134 1.00 87.25 296 ARG A C 1
ATOM 2385 O O . ARG A 1 296 ? -27.393 -20.494 54.514 1.00 87.25 296 ARG A O 1
ATOM 2392 N N . SER A 1 297 ? -25.150 -20.595 54.613 1.00 90.88 297 SER A N 1
ATOM 2393 C CA . SER A 1 297 ? -25.093 -21.655 55.628 1.00 90.88 297 SER A CA 1
ATOM 2394 C C . SER A 1 297 ? -25.667 -21.205 56.977 1.00 90.88 297 SER A C 1
ATOM 2396 O O . SER A 1 297 ? -26.311 -21.990 57.674 1.00 90.88 297 SER A O 1
ATOM 2398 N N . GLU A 1 298 ? -25.463 -19.939 57.342 1.00 92.12 298 GLU A N 1
ATOM 2399 C CA . GLU A 1 298 ? -25.957 -19.349 58.584 1.00 92.12 298 GLU A CA 1
ATOM 2400 C C . GLU A 1 298 ? -27.457 -19.050 58.514 1.00 92.12 298 GLU A C 1
ATOM 2402 O O . GLU A 1 298 ? -28.205 -19.431 59.415 1.00 92.12 298 GLU A O 1
ATOM 2407 N N . ASN A 1 299 ? -27.928 -18.510 57.388 1.00 88.00 299 ASN A N 1
ATOM 2408 C CA . ASN A 1 299 ? -29.352 -18.342 57.115 1.00 88.00 299 ASN A CA 1
ATOM 2409 C C . ASN A 1 299 ? -30.089 -19.699 57.134 1.00 88.00 299 ASN A C 1
ATOM 2411 O O . ASN A 1 299 ? -31.137 -19.835 57.758 1.00 88.00 299 ASN A O 1
ATOM 2415 N N . LEU A 1 300 ? -29.492 -20.761 56.575 1.00 91.44 300 LEU A N 1
ATOM 2416 C CA . LEU A 1 300 ? -30.057 -22.115 56.643 1.00 91.44 300 LEU A CA 1
ATOM 2417 C C . LEU A 1 300 ? -30.152 -22.657 58.086 1.00 91.44 300 LEU A C 1
ATOM 2419 O O . LEU A 1 300 ? -31.108 -23.363 58.411 1.00 91.44 300 LEU A O 1
ATOM 2423 N N . LYS A 1 301 ? -29.201 -22.323 58.974 1.00 91.62 301 LYS A N 1
ATOM 2424 C CA . LYS A 1 301 ? -29.294 -22.651 60.413 1.00 91.62 301 LYS A CA 1
ATOM 2425 C C . LYS A 1 301 ? -30.428 -21.872 61.087 1.00 91.62 301 LYS A C 1
ATOM 2427 O O . LYS A 1 301 ? -31.194 -22.471 61.839 1.00 91.62 301 LYS A O 1
ATOM 2432 N N . LEU A 1 302 ? -30.566 -20.579 60.787 1.00 87.50 302 LEU A N 1
ATOM 2433 C CA . LEU A 1 302 ? -31.640 -19.721 61.302 1.00 87.50 302 LEU A CA 1
ATOM 2434 C C . LEU A 1 302 ? -33.031 -20.189 60.853 1.00 87.50 302 LEU A C 1
ATOM 2436 O O . LEU A 1 302 ? -33.950 -20.211 61.668 1.00 87.50 302 LEU A O 1
ATOM 2440 N N . VAL A 1 303 ? -33.189 -20.623 59.600 1.00 88.12 303 VAL A N 1
ATOM 2441 C CA . VAL A 1 303 ? -34.446 -21.203 59.094 1.00 88.12 303 VAL A CA 1
ATOM 2442 C C . VAL A 1 303 ? -34.787 -22.507 59.825 1.00 88.12 303 VAL A C 1
ATOM 2444 O O . VAL A 1 303 ? -35.929 -22.696 60.239 1.00 88.12 303 VAL A O 1
ATOM 2447 N N . ARG A 1 304 ? -33.804 -23.389 60.064 1.00 88.81 304 ARG A N 1
ATOM 2448 C CA . ARG A 1 304 ? -34.012 -24.624 60.850 1.00 88.81 304 ARG A CA 1
ATOM 24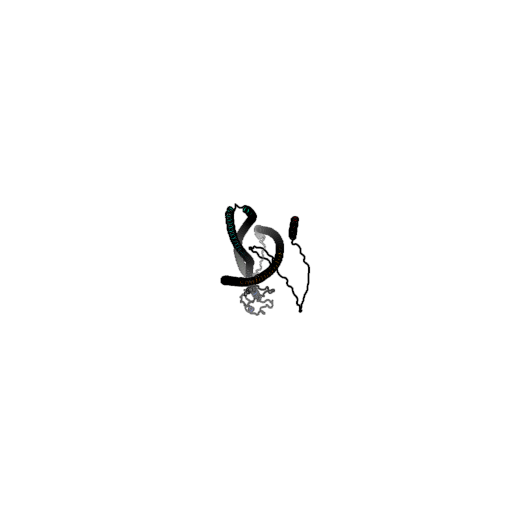49 C C . ARG A 1 304 ? -34.401 -24.337 62.305 1.00 88.81 304 ARG A C 1
ATOM 2451 O O . ARG A 1 304 ? -35.246 -25.046 62.845 1.00 88.81 304 ARG A O 1
ATOM 2458 N N . LEU A 1 305 ? -33.811 -23.311 62.924 1.00 89.62 305 LEU A N 1
ATOM 2459 C CA . LEU A 1 305 ? -34.173 -22.858 64.272 1.00 89.62 305 LEU A CA 1
ATOM 2460 C C . LEU A 1 305 ? -35.622 -22.362 64.325 1.00 89.62 305 LEU A C 1
ATOM 2462 O O . LEU A 1 305 ? -36.406 -22.913 65.093 1.00 89.62 305 LEU A O 1
ATOM 2466 N N . HIS A 1 306 ? -36.010 -21.430 63.449 1.00 84.69 306 HIS A N 1
ATOM 2467 C CA . HIS A 1 306 ? -37.391 -20.940 63.382 1.00 84.69 306 HIS A CA 1
ATOM 2468 C C . HIS A 1 306 ? -38.399 -22.054 63.061 1.00 84.69 306 HIS A C 1
ATOM 2470 O O . HIS A 1 306 ? -39.482 -22.074 63.639 1.00 84.69 306 HIS A O 1
ATOM 2476 N N . SER A 1 307 ? -38.057 -23.013 62.191 1.00 87.94 307 SER A N 1
ATOM 2477 C CA . SER A 1 307 ? -38.912 -24.184 61.936 1.00 87.94 307 SER A CA 1
ATOM 2478 C C . SER A 1 307 ? -39.147 -24.988 63.216 1.00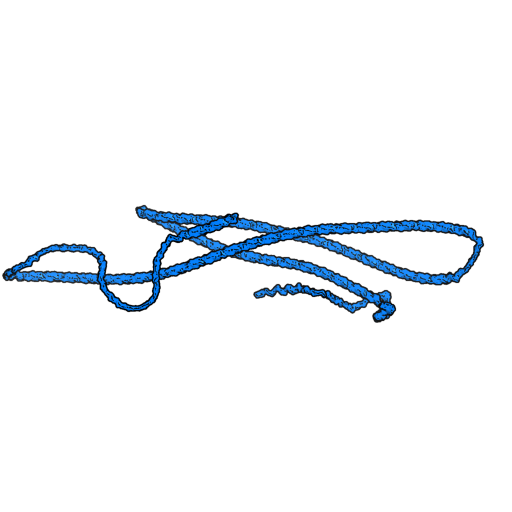 87.94 307 SER A C 1
ATOM 2480 O O . SER A 1 307 ? -40.287 -25.308 63.536 1.00 87.94 307 SER A O 1
ATOM 2482 N N . LYS A 1 308 ? -38.088 -25.255 63.992 1.00 90.88 308 LYS A N 1
ATOM 2483 C CA . LYS A 1 308 ? -38.191 -25.974 65.268 1.00 90.88 308 LYS A CA 1
ATOM 2484 C C . LYS A 1 308 ? -39.009 -25.197 66.303 1.00 90.88 308 LYS A C 1
ATOM 2486 O O . LYS A 1 308 ? -39.824 -25.794 66.997 1.00 90.88 308 LYS A O 1
ATOM 2491 N N . GLU A 1 309 ? -38.826 -23.882 66.399 1.00 89.56 309 GLU A N 1
ATOM 2492 C CA . GLU A 1 309 ? -39.619 -23.021 67.287 1.00 89.56 309 GLU A CA 1
ATOM 2493 C C . GLU A 1 309 ? -41.101 -23.000 66.893 1.00 89.56 309 GLU A C 1
ATOM 2495 O O . GLU A 1 309 ? -41.970 -23.075 67.763 1.00 89.56 309 GLU A O 1
ATOM 2500 N N . LEU A 1 310 ? -41.406 -22.971 65.591 1.00 85.75 310 LEU A N 1
ATOM 2501 C CA . LEU A 1 310 ? -42.770 -23.101 65.078 1.00 85.75 310 LEU A CA 1
ATOM 2502 C C . LEU A 1 310 ? -43.369 -24.475 65.405 1.00 85.75 310 LEU A C 1
ATOM 2504 O O . LEU A 1 310 ? -44.529 -24.537 65.806 1.00 85.75 310 LEU A O 1
ATOM 2508 N N . ASP A 1 311 ? -42.605 -25.561 65.297 1.00 87.00 311 ASP A N 1
ATOM 2509 C CA . ASP A 1 311 ? -43.072 -26.903 65.661 1.00 87.00 311 ASP A CA 1
ATOM 2510 C C . ASP A 1 311 ? -43.290 -27.051 67.176 1.00 87.00 311 ASP A C 1
ATOM 2512 O O . ASP A 1 311 ? -44.305 -27.606 67.603 1.00 87.00 311 ASP A O 1
ATOM 2516 N N . GLU A 1 312 ? -42.415 -26.480 68.009 1.00 89.44 312 GLU A N 1
ATOM 2517 C CA . GLU A 1 312 ? -42.618 -26.400 69.461 1.00 89.44 312 GLU A CA 1
ATOM 2518 C C . GLU A 1 312 ? -43.855 -25.556 69.820 1.00 89.44 312 GLU A C 1
ATOM 2520 O O . GLU A 1 312 ? -44.630 -25.937 70.699 1.00 89.44 312 GLU A O 1
ATOM 2525 N N . MET A 1 313 ? -44.091 -24.441 69.122 1.00 82.56 313 MET A N 1
ATOM 2526 C CA . MET A 1 313 ? -45.298 -23.617 69.268 1.00 82.56 313 MET A CA 1
ATOM 2527 C C . MET A 1 313 ? -46.566 -24.375 68.848 1.00 82.56 313 MET A C 1
ATOM 2529 O O . MET A 1 313 ? -47.556 -24.351 69.583 1.00 82.56 313 MET A O 1
ATOM 2533 N N . ARG A 1 314 ? -46.536 -25.106 67.723 1.00 87.06 314 ARG A N 1
ATOM 2534 C CA . ARG A 1 314 ? -47.634 -25.988 67.283 1.00 87.06 314 ARG A CA 1
ATOM 2535 C C . ARG A 1 314 ? -47.915 -27.071 68.324 1.00 87.06 314 ARG A C 1
ATOM 2537 O O . ARG A 1 314 ? -49.076 -27.271 68.674 1.00 87.06 314 ARG A O 1
ATOM 2544 N N . GLN A 1 315 ? -46.884 -27.727 68.864 1.00 87.06 315 GLN A N 1
ATOM 2545 C CA . GLN A 1 315 ? -47.050 -28.718 69.932 1.00 87.06 315 GLN A CA 1
ATOM 2546 C C . GLN A 1 315 ? -47.691 -28.098 71.177 1.00 87.06 315 GLN A C 1
ATOM 2548 O O . GLN A 1 315 ? -48.710 -28.606 71.636 1.00 87.06 315 GLN A O 1
ATOM 2553 N N . ARG A 1 316 ? -47.171 -26.968 71.681 1.00 87.38 316 ARG A N 1
ATOM 2554 C CA . ARG A 1 316 ? -47.753 -26.253 72.837 1.00 87.38 316 ARG A CA 1
ATOM 2555 C C . ARG A 1 316 ? -49.221 -25.889 72.605 1.00 87.38 316 ARG A C 1
ATOM 2557 O O . ARG A 1 316 ? -50.028 -26.048 73.519 1.00 87.38 316 ARG A O 1
ATOM 2564 N N . TRP A 1 317 ? -49.579 -25.450 71.396 1.00 85.25 317 TRP A N 1
ATOM 2565 C CA . TRP A 1 317 ? -50.963 -25.150 71.024 1.00 85.25 317 TRP A CA 1
ATOM 2566 C C . TRP A 1 317 ? -51.856 -26.400 71.032 1.00 85.25 317 TRP A C 1
ATOM 2568 O O . TRP A 1 317 ? -52.952 -26.355 71.587 1.00 85.25 317 TRP A O 1
ATOM 2578 N N . VAL A 1 318 ? -51.379 -27.535 70.506 1.00 86.12 318 VAL A N 1
ATOM 2579 C CA . VAL A 1 318 ? -52.103 -28.819 70.567 1.00 86.12 318 VAL A CA 1
ATOM 2580 C C . VAL A 1 318 ? -52.312 -29.268 72.017 1.00 86.12 318 VAL A C 1
ATOM 2582 O O . VAL A 1 318 ? -53.433 -29.623 72.380 1.00 86.12 318 VAL A O 1
ATOM 2585 N N . THR A 1 319 ? -51.290 -29.197 72.875 1.00 84.94 319 THR A N 1
ATOM 2586 C CA . THR A 1 319 ? -51.427 -29.572 74.294 1.00 84.94 319 THR A CA 1
ATOM 2587 C C . THR A 1 319 ? -52.385 -28.637 75.036 1.00 84.94 319 THR A C 1
ATOM 2589 O O . THR A 1 319 ? -53.212 -29.097 75.821 1.00 84.94 319 THR A O 1
ATOM 2592 N N . ALA A 1 320 ? -52.328 -27.328 74.767 1.00 79.50 320 ALA A N 1
ATOM 2593 C CA . ALA A 1 320 ? -53.256 -26.351 75.336 1.00 79.50 320 ALA A CA 1
ATOM 2594 C C . ALA A 1 320 ? -54.702 -26.586 74.861 1.00 79.50 320 ALA A C 1
ATOM 2596 O O . ALA A 1 320 ? -55.630 -26.512 75.664 1.00 79.50 320 ALA A O 1
ATOM 2597 N N . SER A 1 321 ? -54.895 -26.937 73.585 1.00 82.44 321 SER A N 1
ATOM 2598 C CA . SER A 1 321 ? -56.196 -27.315 73.027 1.00 82.44 321 SER A CA 1
ATOM 2599 C C . SER A 1 321 ? -56.767 -28.557 73.724 1.00 82.44 321 SER A C 1
ATOM 2601 O O . SER A 1 321 ? -57.908 -28.510 74.180 1.00 82.44 321 SER A O 1
ATOM 2603 N N . GLN A 1 322 ? -55.962 -29.607 73.924 1.00 82.44 322 GLN A N 1
ATOM 2604 C CA . GLN A 1 322 ? -56.357 -30.812 74.672 1.00 82.44 322 GLN A CA 1
ATOM 2605 C C . GLN A 1 322 ? -56.681 -30.519 76.148 1.00 82.44 322 GLN A C 1
ATOM 2607 O O . GLN A 1 322 ? -57.643 -31.062 76.696 1.00 82.44 322 GLN A O 1
ATOM 2612 N N . MET A 1 323 ? -55.921 -29.637 76.811 1.00 77.31 323 MET A N 1
ATOM 2613 C CA . MET A 1 323 ? -56.253 -29.195 78.172 1.00 77.31 323 MET A CA 1
ATOM 2614 C C . MET A 1 323 ? -57.578 -28.427 78.215 1.00 77.31 323 MET A C 1
ATOM 2616 O O . MET A 1 323 ? -58.357 -28.623 79.145 1.00 77.31 323 MET A O 1
ATOM 2620 N N . ASN A 1 324 ? -57.858 -27.588 77.215 1.00 78.12 324 ASN A N 1
ATOM 2621 C CA . ASN A 1 324 ? -59.107 -26.831 77.133 1.00 78.12 324 ASN A CA 1
ATOM 2622 C C . ASN A 1 324 ? -60.315 -27.744 76.834 1.00 78.12 324 ASN A C 1
ATOM 2624 O O . ASN A 1 324 ? -61.396 -27.555 77.390 1.00 78.12 324 ASN A O 1
ATOM 2628 N N . GLU A 1 325 ? -60.120 -28.792 76.032 1.00 78.62 325 GLU A N 1
ATOM 2629 C CA . GLU A 1 325 ? -61.102 -29.861 75.796 1.00 78.62 325 GLU A CA 1
ATOM 2630 C C . GLU A 1 325 ? -61.378 -30.654 77.096 1.00 78.62 325 GLU A C 1
ATOM 2632 O O . GLU A 1 325 ? -62.528 -30.876 77.470 1.00 78.62 325 GLU A O 1
ATOM 2637 N N . SER A 1 326 ? -60.345 -30.960 77.893 1.00 78.69 326 SER A N 1
ATOM 2638 C CA . SER A 1 326 ? -60.523 -31.554 79.231 1.00 78.69 326 SER A CA 1
ATOM 2639 C C . SER A 1 326 ? -61.197 -30.607 80.239 1.00 78.69 326 SER A C 1
ATOM 2641 O O . SER A 1 326 ? -61.966 -31.058 81.092 1.00 78.69 326 SER A O 1
ATOM 2643 N N . LEU A 1 327 ? -60.927 -29.300 80.170 1.00 76.12 327 LEU A N 1
ATOM 2644 C CA . LEU A 1 327 ? -61.547 -28.292 81.035 1.00 76.12 327 LEU A CA 1
ATOM 2645 C C . LEU A 1 327 ? -63.025 -28.083 80.705 1.00 76.12 327 LEU A C 1
ATOM 2647 O O . LEU A 1 327 ? -63.835 -28.016 81.626 1.00 76.12 327 LEU A O 1
ATOM 2651 N N . THR A 1 328 ? -63.389 -28.039 79.424 1.00 75.38 328 THR A N 1
ATOM 2652 C CA . THR A 1 328 ? -64.791 -27.945 78.984 1.00 75.38 328 THR A CA 1
ATOM 2653 C C . THR A 1 328 ? -65.580 -29.210 79.335 1.00 75.38 328 THR A C 1
ATOM 2655 O O . THR A 1 328 ? -66.687 -29.108 79.863 1.00 75.38 328 THR A O 1
ATOM 2658 N N . GLU A 1 329 ? -64.984 -30.398 79.198 1.00 76.19 329 GLU A N 1
ATOM 2659 C CA . GLU A 1 329 ? -65.568 -31.663 79.672 1.00 76.19 329 GLU A CA 1
ATOM 2660 C C . GLU A 1 329 ? -65.769 -31.677 81.207 1.00 76.19 329 GLU A C 1
ATOM 2662 O O . GLU A 1 329 ? -66.801 -32.131 81.705 1.00 76.19 329 GLU A O 1
ATOM 2667 N N . LYS A 1 330 ? -64.832 -31.112 81.986 1.00 76.25 330 LYS A N 1
ATOM 2668 C CA . LYS A 1 330 ? -64.994 -30.926 83.445 1.00 76.25 330 LYS A CA 1
ATOM 2669 C C . LYS A 1 330 ? -66.066 -29.892 83.798 1.00 76.25 330 LYS A C 1
ATOM 2671 O O . LYS A 1 330 ? -66.829 -30.121 84.732 1.00 76.25 330 LYS A O 1
ATOM 2676 N N . GLN A 1 331 ? -66.142 -28.777 83.070 1.00 72.62 331 GLN A N 1
ATOM 2677 C CA . GLN A 1 331 ? -67.185 -27.759 83.249 1.00 72.62 331 GLN A CA 1
ATOM 2678 C C . GLN A 1 331 ? -68.577 -28.327 82.965 1.00 72.62 331 GLN A C 1
ATOM 2680 O O . GLN A 1 331 ? -69.517 -28.007 83.687 1.00 72.62 331 GLN A O 1
ATOM 2685 N N . LYS A 1 332 ? -68.704 -29.207 81.966 1.00 76.62 332 LYS A N 1
ATOM 2686 C CA . LYS A 1 332 ? -69.951 -29.910 81.660 1.00 76.62 332 LYS A CA 1
ATOM 2687 C C . LYS A 1 332 ? -70.405 -30.800 82.823 1.00 76.62 332 LYS A C 1
ATOM 2689 O O . LYS A 1 332 ? -71.543 -30.667 83.260 1.00 76.62 332 LYS A O 1
ATOM 2694 N N . ARG A 1 333 ? -69.504 -31.609 83.396 1.00 73.25 333 ARG A N 1
ATOM 2695 C CA . ARG A 1 333 ? -69.803 -32.433 84.587 1.00 73.25 333 ARG A CA 1
ATOM 2696 C C . ARG A 1 333 ? -70.181 -31.581 85.801 1.00 73.25 333 ARG A C 1
ATOM 2698 O O . ARG A 1 333 ? -71.189 -31.847 86.436 1.00 73.25 333 ARG A O 1
ATOM 2705 N N . LEU A 1 334 ? -69.453 -30.492 86.056 1.00 73.25 334 LEU A N 1
ATOM 2706 C CA . LEU A 1 334 ? -69.805 -29.531 87.109 1.00 73.25 334 LEU A CA 1
ATOM 2707 C C . LEU A 1 334 ? -71.172 -28.864 86.876 1.00 73.25 334 LEU A C 1
ATOM 2709 O O . LEU A 1 334 ? -71.891 -28.599 87.834 1.00 73.25 334 LEU A O 1
ATOM 2713 N N . ALA A 1 335 ? -71.562 -28.600 85.626 1.00 70.38 335 ALA A N 1
ATOM 2714 C CA . ALA A 1 335 ? -72.889 -28.078 85.306 1.00 70.38 335 ALA A CA 1
ATOM 2715 C C . ALA A 1 335 ? -73.999 -29.124 85.532 1.00 70.38 335 ALA A C 1
ATOM 2717 O O . ALA A 1 335 ? -75.079 -28.766 86.004 1.00 70.38 335 ALA A O 1
ATOM 2718 N N . GLU A 1 336 ? -73.726 -30.400 85.246 1.00 73.69 336 GLU A N 1
ATOM 2719 C CA . GLU A 1 336 ? -74.602 -31.539 85.553 1.00 73.69 336 GLU A CA 1
ATOM 2720 C C . GLU A 1 336 ? -74.749 -31.732 87.080 1.00 73.69 336 GLU A C 1
ATOM 2722 O O . GLU A 1 336 ? -75.874 -31.832 87.578 1.00 73.69 336 GLU A O 1
ATOM 2727 N N . ASP A 1 337 ? -73.653 -31.647 87.843 1.00 71.06 337 ASP A N 1
ATOM 2728 C CA . ASP A 1 337 ? -73.649 -31.700 89.314 1.00 71.06 337 ASP A CA 1
ATOM 2729 C C . ASP A 1 337 ? -74.425 -30.522 89.938 1.00 71.06 337 ASP A C 1
ATOM 2731 O O . ASP A 1 337 ? -75.267 -30.721 90.815 1.00 71.06 337 ASP A O 1
ATOM 2735 N N . ILE A 1 338 ? -74.224 -29.292 89.446 1.00 68.81 338 ILE A N 1
ATOM 2736 C CA . ILE A 1 338 ? -74.963 -28.097 89.897 1.00 68.81 338 ILE A CA 1
ATOM 2737 C C . ILE A 1 338 ? -76.457 -28.195 89.541 1.00 68.81 338 ILE A C 1
ATOM 2739 O O . ILE A 1 338 ? -77.306 -27.700 90.288 1.00 68.81 338 ILE A O 1
ATOM 2743 N N . ALA A 1 339 ? -76.818 -28.828 88.420 1.00 62.19 339 ALA A N 1
ATOM 2744 C CA . ALA A 1 339 ? -78.216 -29.096 88.083 1.00 62.19 339 ALA A CA 1
ATOM 2745 C C . ALA A 1 339 ? -78.842 -30.128 89.042 1.00 62.19 339 ALA A C 1
ATOM 2747 O O . ALA A 1 339 ? -79.974 -29.941 89.500 1.00 62.19 339 ALA A O 1
ATOM 2748 N N . HIS A 1 340 ? -78.089 -31.167 89.413 1.00 65.06 340 HIS A N 1
ATOM 2749 C CA . HIS A 1 340 ? -78.503 -32.155 90.407 1.00 65.06 340 HIS A CA 1
ATOM 2750 C C . HIS A 1 340 ? -78.662 -31.530 91.808 1.00 65.06 340 HIS A C 1
ATOM 2752 O O . HIS A 1 340 ? -79.701 -31.714 92.450 1.00 65.06 340 HIS A O 1
ATOM 2758 N N . GLU A 1 341 ? -77.709 -30.708 92.257 1.00 60.88 341 GLU A N 1
ATOM 2759 C CA . GLU A 1 341 ? -77.762 -30.004 93.548 1.00 60.88 341 GLU A CA 1
ATOM 2760 C C . GLU A 1 341 ? -78.921 -28.994 93.624 1.00 60.88 341 GLU A C 1
ATOM 2762 O O . GLU A 1 341 ? -79.607 -28.907 94.649 1.00 60.88 341 GLU A O 1
ATOM 2767 N N . LYS A 1 342 ? -79.222 -28.285 92.526 1.00 58.38 342 LYS A N 1
ATOM 2768 C CA . LYS A 1 342 ? -80.413 -27.420 92.428 1.00 58.38 342 LYS A CA 1
ATOM 2769 C C . LYS A 1 342 ? -81.719 -28.209 92.559 1.00 58.38 342 LYS A C 1
ATOM 2771 O O . LYS A 1 342 ? -82.654 -27.722 93.192 1.00 58.38 342 LYS A O 1
ATOM 2776 N N . SER A 1 343 ? -81.776 -29.444 92.053 1.00 54.44 343 SER A N 1
ATOM 2777 C CA . SER A 1 343 ? -82.935 -30.325 92.269 1.00 54.44 343 SER A CA 1
ATOM 2778 C C . SER A 1 343 ? -83.079 -30.766 93.738 1.00 54.44 343 SER A C 1
ATOM 2780 O O . SER A 1 343 ? -84.199 -30.870 94.245 1.00 54.44 343 SER A O 1
ATOM 2782 N N . LEU A 1 344 ? -81.961 -30.941 94.459 1.00 50.38 344 LEU A N 1
ATOM 2783 C CA . LEU A 1 344 ? -81.951 -31.241 95.896 1.00 50.38 344 LEU A CA 1
ATOM 2784 C C . LEU A 1 344 ? -82.373 -30.029 96.742 1.00 50.38 344 LEU A C 1
ATOM 2786 O O . LEU A 1 344 ? -83.232 -30.151 97.616 1.00 50.38 344 LEU A O 1
ATOM 2790 N N . THR A 1 345 ? -81.829 -28.842 96.461 1.00 51.00 345 THR A N 1
ATOM 2791 C CA . THR A 1 345 ? -82.195 -27.607 97.181 1.00 51.00 345 THR A CA 1
ATOM 2792 C C . THR A 1 345 ? -83.615 -27.129 96.882 1.00 51.00 345 THR A C 1
ATOM 2794 O O . THR A 1 345 ? -84.162 -26.365 97.675 1.00 51.00 345 THR A O 1
ATOM 2797 N N . GLN A 1 346 ? -84.252 -27.607 95.809 1.00 48.28 346 GLN A N 1
ATOM 2798 C CA . GLN A 1 346 ? -85.680 -27.388 95.561 1.00 48.28 346 GLN A CA 1
ATOM 2799 C C . GLN A 1 346 ? -86.591 -28.369 96.331 1.00 48.28 346 GLN A C 1
ATOM 2801 O O . GLN A 1 346 ? -87.759 -28.052 96.541 1.00 48.28 346 GLN A O 1
ATOM 2806 N N . ARG A 1 347 ? -86.072 -29.506 96.828 1.00 46.47 347 ARG A N 1
ATOM 2807 C CA . ARG A 1 347 ? -86.786 -30.395 97.775 1.00 46.47 347 ARG A CA 1
ATOM 2808 C C . ARG A 1 347 ? -86.640 -29.985 99.244 1.00 46.47 347 ARG A C 1
ATOM 2810 O O . ARG A 1 347 ? -87.516 -30.296 100.036 1.00 46.47 347 ARG A O 1
ATOM 2817 N N . LEU A 1 348 ? -85.570 -29.279 99.609 1.00 45.09 348 LEU A N 1
ATOM 2818 C CA . LEU A 1 348 ? -85.270 -28.891 100.999 1.00 45.09 348 LEU A CA 1
ATOM 2819 C C . LEU A 1 348 ? -85.802 -27.497 101.403 1.00 45.09 348 LEU A C 1
ATOM 2821 O O . LEU A 1 348 ? -85.379 -26.948 102.415 1.00 45.09 348 LEU A O 1
ATOM 2825 N N . ARG A 1 349 ? -86.718 -26.902 100.624 1.00 40.88 349 ARG A N 1
ATOM 2826 C CA . ARG A 1 349 ? -87.327 -25.578 100.901 1.00 40.88 349 ARG A CA 1
ATOM 2827 C C . ARG A 1 349 ? -88.818 -25.628 101.267 1.00 40.88 349 ARG A C 1
ATOM 2829 O O . ARG A 1 349 ? -89.481 -24.597 101.221 1.00 40.88 349 ARG A O 1
ATOM 2836 N N . SER A 1 350 ? -89.353 -26.801 101.605 1.00 39.38 350 SER A N 1
ATOM 2837 C CA . SER A 1 350 ? -90.787 -26.998 101.882 1.00 39.38 350 SER A CA 1
ATOM 2838 C C . SER A 1 350 ? -91.108 -27.541 103.281 1.00 39.38 350 SER A C 1
ATOM 2840 O O . SER A 1 350 ? -92.187 -28.094 103.467 1.00 39.38 350 SER A O 1
ATOM 2842 N N . GLU A 1 351 ? -90.214 -27.384 104.265 1.00 32.78 351 GLU A N 1
ATOM 2843 C CA . GLU A 1 351 ? -90.465 -27.767 105.665 1.00 32.78 351 GLU A CA 1
ATOM 2844 C C . GLU A 1 351 ? -89.910 -26.730 106.666 1.00 32.78 351 GLU A C 1
ATOM 2846 O O . GLU A 1 351 ? -88.914 -26.064 106.392 1.00 32.78 351 GLU A O 1
ATOM 2851 N N . SER A 1 352 ? -90.547 -26.659 107.845 1.00 30.36 352 SER A N 1
ATOM 2852 C CA . SER A 1 352 ? -90.193 -25.867 109.045 1.00 30.36 352 SER A CA 1
ATOM 2853 C C . SER A 1 352 ? -90.516 -24.357 109.051 1.00 30.36 352 SER A C 1
ATOM 2855 O O . SER A 1 352 ? -89.665 -23.506 108.794 1.00 30.36 352 SER A O 1
ATOM 2857 N N . HIS A 1 353 ? -91.742 -24.043 109.482 1.00 27.86 353 HIS A N 1
ATOM 2858 C CA . HIS A 1 353 ? -92.200 -22.730 109.971 1.00 27.86 353 HIS A CA 1
ATOM 2859 C C . HIS A 1 353 ? -92.049 -22.638 111.517 1.00 27.86 353 HIS A C 1
ATOM 2861 O O . HIS A 1 353 ? -92.026 -23.677 112.171 1.00 27.86 353 HIS A O 1
ATOM 2867 N N . ASP A 1 354 ? -92.049 -21.408 112.062 1.00 27.42 354 ASP A N 1
ATOM 2868 C CA . ASP A 1 354 ? -92.346 -21.003 113.467 1.00 27.42 354 ASP A CA 1
ATOM 2869 C C . ASP A 1 354 ? -91.350 -21.425 114.591 1.00 27.42 354 ASP A C 1
ATOM 2871 O O . ASP A 1 354 ? -90.769 -22.500 114.559 1.00 27.42 354 ASP A O 1
ATOM 2875 N N . THR A 1 355 ? -91.027 -20.632 115.629 1.00 31.98 355 THR A N 1
ATOM 2876 C CA . THR A 1 355 ? -91.902 -19.826 116.514 1.00 31.98 355 THR A CA 1
ATOM 2877 C C . THR A 1 355 ? -91.208 -18.659 117.261 1.00 31.98 355 THR A C 1
ATOM 2879 O O . THR A 1 355 ? -90.143 -18.820 117.856 1.00 31.98 355 THR A O 1
ATOM 2882 N N . ASP A 1 356 ? -91.909 -17.526 117.303 1.00 25.03 356 ASP A N 1
ATOM 2883 C CA . ASP A 1 356 ? -92.136 -16.520 118.366 1.00 25.03 356 ASP A CA 1
ATOM 2884 C C . ASP A 1 356 ? -91.319 -16.351 119.684 1.00 25.03 356 ASP A C 1
ATOM 2886 O O . ASP A 1 356 ? -91.108 -17.259 120.481 1.00 25.03 356 ASP A O 1
ATOM 2890 N N . SER A 1 357 ? -91.154 -15.051 120.004 1.00 29.45 357 SER A N 1
ATOM 2891 C CA . SER A 1 357 ? -91.381 -14.369 121.305 1.00 29.45 357 SER A CA 1
ATOM 2892 C C . SER A 1 357 ? -90.444 -14.556 122.522 1.00 29.45 357 SER A C 1
ATOM 2894 O O . SER A 1 357 ? -90.464 -15.568 123.221 1.00 29.45 357 SER A O 1
ATOM 2896 N N . ASN A 1 358 ? -89.777 -13.458 122.929 1.00 31.70 358 ASN A N 1
ATOM 2897 C CA . ASN A 1 358 ? -90.216 -12.650 124.095 1.00 31.70 358 ASN A CA 1
ATOM 2898 C C . ASN A 1 358 ? -89.361 -11.378 124.327 1.00 31.70 358 ASN A C 1
ATOM 2900 O O . ASN A 1 358 ? -88.131 -11.404 124.270 1.00 31.70 358 ASN A O 1
ATOM 2904 N N . HIS A 1 359 ? -90.014 -10.257 124.656 1.00 38.25 359 HIS A N 1
ATOM 2905 C CA . HIS A 1 359 ? -89.379 -8.977 125.013 1.00 38.25 359 HIS A CA 1
ATOM 2906 C C . HIS A 1 359 ? -89.267 -8.811 126.541 1.00 38.25 359 HIS A C 1
ATOM 2908 O O . HIS A 1 359 ? -90.269 -8.502 127.176 1.00 38.25 359 HIS A O 1
ATOM 2914 N N . ALA A 1 360 ? -88.061 -8.943 127.119 1.00 39.12 360 ALA A N 1
ATOM 2915 C CA . ALA A 1 360 ? -87.720 -8.397 128.455 1.00 39.12 360 ALA A CA 1
ATOM 2916 C C . ALA A 1 360 ? -86.206 -8.380 128.816 1.00 39.12 360 ALA A C 1
ATOM 2918 O O . ALA A 1 360 ? -85.862 -8.163 129.973 1.00 39.12 360 ALA A O 1
ATOM 2919 N N . VAL A 1 361 ? -85.274 -8.615 127.876 1.00 47.09 361 VAL A N 1
ATOM 2920 C CA . VAL A 1 361 ? -83.808 -8.670 128.161 1.00 47.09 361 VAL A CA 1
ATOM 2921 C C . VAL A 1 361 ? -83.001 -7.781 127.192 1.00 47.09 361 VAL A C 1
ATOM 2923 O O . VAL A 1 361 ? -81.819 -7.992 126.927 1.00 47.09 361 VAL A O 1
ATOM 2926 N N . THR A 1 362 ? -83.650 -6.773 126.609 1.00 51.66 362 THR A N 1
ATOM 2927 C CA . THR A 1 362 ? -83.107 -5.985 125.491 1.00 51.66 362 THR A CA 1
ATOM 2928 C C . THR A 1 362 ? -82.024 -4.987 125.905 1.00 51.66 362 THR A C 1
ATOM 2930 O O . THR A 1 362 ? -81.057 -4.824 125.172 1.00 51.66 362 THR A O 1
ATOM 2933 N N . VAL A 1 363 ? -82.103 -4.364 127.086 1.00 50.75 363 VAL A N 1
ATOM 2934 C CA . VAL A 1 363 ? -81.166 -3.280 127.464 1.00 50.75 363 VAL A CA 1
ATOM 2935 C C . VAL A 1 363 ? -79.736 -3.785 127.716 1.00 50.75 363 VAL A C 1
ATOM 2937 O O . VAL A 1 363 ? -78.776 -3.131 127.316 1.00 50.75 363 VAL A O 1
ATOM 2940 N N . GLN A 1 364 ? -79.569 -4.970 128.313 1.00 48.94 364 GLN A N 1
ATOM 2941 C CA . GLN A 1 364 ? -78.240 -5.508 128.639 1.00 48.94 364 GLN A CA 1
ATOM 2942 C C . GLN A 1 364 ? -77.605 -6.282 127.468 1.00 48.94 364 GLN A C 1
ATOM 2944 O O . GLN A 1 364 ? -76.385 -6.252 127.301 1.00 48.94 364 GLN A O 1
ATOM 2949 N N . LYS A 1 365 ? -78.416 -6.896 126.587 1.00 53.53 365 LYS A N 1
ATOM 2950 C CA . LYS A 1 365 ? -77.925 -7.437 125.306 1.00 53.53 365 LYS A CA 1
ATOM 2951 C C . LYS A 1 365 ? -77.458 -6.326 124.364 1.00 53.53 365 LYS A C 1
ATOM 2953 O O . LYS A 1 365 ? -76.361 -6.445 123.832 1.00 53.53 365 LYS A O 1
ATOM 2958 N N . LEU A 1 366 ? -78.192 -5.213 124.260 1.00 54.66 366 LEU A N 1
ATOM 2959 C CA . LEU A 1 366 ? -77.800 -4.067 123.427 1.00 54.66 366 LEU A CA 1
ATOM 2960 C C . LEU A 1 366 ? -76.499 -3.380 123.879 1.00 54.66 366 LEU A C 1
ATOM 2962 O O . LEU A 1 366 ? -75.856 -2.726 123.061 1.00 54.66 366 LEU A O 1
ATOM 2966 N N . GLN A 1 367 ? -76.063 -3.536 125.135 1.00 55.81 367 GLN A N 1
ATOM 2967 C CA . GLN A 1 367 ? -74.739 -3.076 125.585 1.00 55.81 367 GLN A CA 1
ATOM 2968 C C . GLN A 1 367 ? -73.610 -4.023 125.146 1.00 55.81 367 GLN A C 1
ATOM 2970 O O . GLN A 1 367 ? -72.572 -3.561 124.673 1.00 55.81 367 GLN A O 1
ATOM 2975 N N . VAL A 1 368 ? -73.819 -5.342 125.228 1.00 63.16 368 VAL A N 1
ATOM 2976 C CA . VAL A 1 368 ? -72.864 -6.341 124.709 1.00 63.16 368 VAL A CA 1
ATOM 2977 C C . VAL A 1 368 ? -72.798 -6.294 123.179 1.00 63.16 368 VAL A C 1
ATOM 2979 O O . VAL A 1 368 ? -71.721 -6.434 122.603 1.00 63.16 368 VAL A O 1
ATOM 2982 N N . GLU A 1 369 ? -73.925 -6.049 122.512 1.00 65.19 369 GLU A N 1
ATOM 2983 C CA . GLU A 1 369 ? -73.991 -5.843 121.066 1.00 65.19 369 GLU A CA 1
ATOM 2984 C C . GLU A 1 369 ? -73.400 -4.495 120.653 1.00 65.19 369 GLU A C 1
ATOM 2986 O O . GLU A 1 369 ? -72.656 -4.485 119.684 1.00 65.19 369 GLU A O 1
ATOM 2991 N N . ASN A 1 370 ? -73.577 -3.397 121.401 1.00 63.62 370 ASN A N 1
ATOM 2992 C CA . ASN A 1 370 ? -72.822 -2.159 121.145 1.00 63.62 370 ASN A CA 1
ATOM 2993 C C . ASN A 1 370 ? -71.311 -2.357 121.306 1.00 63.62 370 ASN A C 1
ATOM 2995 O O . ASN A 1 370 ? -70.544 -1.853 120.493 1.00 63.62 370 ASN A O 1
ATOM 2999 N N . TYR A 1 371 ? -70.862 -3.113 122.312 1.00 70.12 371 TYR A N 1
ATOM 3000 C CA . TYR A 1 371 ? -69.438 -3.417 122.472 1.00 70.12 371 TYR A CA 1
ATOM 3001 C C . TYR A 1 371 ? -68.902 -4.282 121.317 1.00 70.12 371 TYR A C 1
ATOM 3003 O O . TYR A 1 371 ? -67.829 -4.002 120.785 1.00 70.12 371 TYR A O 1
ATOM 3011 N N . LYS A 1 372 ? -69.668 -5.287 120.865 1.00 73.62 372 LYS A N 1
ATOM 3012 C CA . LYS A 1 372 ? -69.334 -6.084 119.671 1.00 73.62 372 LYS A CA 1
ATOM 3013 C C . LYS A 1 372 ? -69.365 -5.257 118.385 1.00 73.62 372 LYS A C 1
ATOM 3015 O O . LYS A 1 372 ? -68.457 -5.392 117.581 1.00 73.62 372 LYS A O 1
ATOM 3020 N N . LEU A 1 373 ? -70.363 -4.397 118.193 1.00 75.56 373 LEU A N 1
ATOM 3021 C CA . LEU A 1 373 ? -70.480 -3.509 117.034 1.00 75.56 373 LEU A CA 1
ATOM 3022 C C . LEU A 1 373 ? -69.356 -2.474 117.014 1.00 75.56 373 LEU A C 1
ATOM 3024 O O . LEU A 1 373 ? -68.800 -2.233 115.955 1.00 75.56 373 LEU A O 1
ATOM 3028 N N . SER A 1 374 ? -68.965 -1.933 118.169 1.00 75.88 374 SER A N 1
ATOM 3029 C CA . SER A 1 374 ? -67.801 -1.051 118.305 1.00 75.88 374 SER A CA 1
ATOM 3030 C C . SER A 1 374 ? -66.502 -1.785 117.957 1.00 75.88 374 SER A C 1
ATOM 3032 O O . SER A 1 374 ? -65.741 -1.309 117.120 1.00 75.88 374 SER A O 1
ATOM 3034 N N . LYS A 1 375 ? -66.295 -3.002 118.483 1.00 77.50 375 LYS A N 1
ATOM 3035 C CA . LYS A 1 375 ? -65.135 -3.841 118.135 1.00 77.50 375 LYS A CA 1
ATOM 3036 C C . LYS A 1 375 ? -65.113 -4.253 116.654 1.00 77.50 375 LYS A C 1
ATOM 3038 O O . LYS A 1 375 ? -64.048 -4.319 116.048 1.00 77.50 375 LYS A O 1
ATOM 3043 N N . ASN A 1 376 ? -66.276 -4.519 116.065 1.00 81.56 376 ASN A N 1
ATOM 3044 C CA . ASN A 1 376 ? -66.398 -4.802 114.639 1.00 81.56 376 ASN A CA 1
ATOM 3045 C C . ASN A 1 376 ? -66.168 -3.534 113.805 1.00 81.56 376 ASN A C 1
ATOM 3047 O O . ASN A 1 376 ? -65.565 -3.625 112.749 1.00 81.56 376 ASN A O 1
ATOM 3051 N N . MET A 1 377 ? -66.585 -2.355 114.278 1.00 78.50 377 MET A N 1
ATOM 3052 C CA . MET A 1 377 ? -66.317 -1.075 113.616 1.00 78.50 377 MET A CA 1
ATOM 3053 C C . MET A 1 377 ? -64.818 -0.761 113.614 1.00 78.50 377 MET A C 1
ATOM 3055 O O . MET A 1 377 ? -64.291 -0.380 112.575 1.00 78.50 377 MET A O 1
ATOM 3059 N N . THR A 1 378 ? -64.110 -0.993 114.727 1.00 77.94 378 THR A N 1
ATOM 3060 C CA . THR A 1 378 ? -62.646 -0.849 114.764 1.00 77.94 378 THR A CA 1
ATOM 3061 C C . THR A 1 378 ? -61.955 -1.865 113.859 1.00 77.94 378 THR A C 1
ATOM 3063 O O . THR A 1 378 ? -61.069 -1.474 113.114 1.00 77.94 378 THR A O 1
ATOM 3066 N N . ALA A 1 379 ? -62.403 -3.128 113.836 1.00 80.12 379 ALA A N 1
ATOM 3067 C CA . ALA A 1 379 ? -61.856 -4.138 112.925 1.00 80.12 379 ALA A CA 1
ATOM 3068 C C . ALA A 1 379 ? -62.102 -3.785 111.444 1.00 80.12 379 ALA A C 1
ATOM 3070 O O . ALA A 1 379 ? -61.191 -3.880 110.633 1.00 80.12 379 ALA A O 1
ATOM 3071 N N . ILE A 1 380 ? -63.296 -3.291 111.098 1.00 80.88 380 ILE A N 1
ATOM 3072 C CA . ILE A 1 380 ? -63.619 -2.809 109.746 1.00 80.88 380 ILE A CA 1
ATOM 3073 C C . ILE A 1 380 ? -62.792 -1.563 109.396 1.00 80.88 380 ILE A C 1
ATOM 3075 O O . ILE A 1 380 ? -62.389 -1.415 108.249 1.00 80.88 380 ILE A O 1
ATOM 3079 N N . GLN A 1 381 ? -62.504 -0.668 110.348 1.00 81.62 381 GLN A N 1
ATOM 3080 C CA . GLN A 1 381 ? -61.603 0.467 110.111 1.00 81.62 381 GLN A CA 1
ATOM 3081 C C . GLN A 1 381 ? -60.148 0.023 109.911 1.00 81.62 381 GLN A C 1
ATOM 3083 O O . GLN A 1 381 ? -59.486 0.564 109.030 1.00 81.62 381 GLN A O 1
ATOM 3088 N N . GLU A 1 382 ? -59.668 -0.972 110.660 1.00 83.56 382 GLU A N 1
ATOM 3089 C CA . GLU A 1 382 ? -58.345 -1.582 110.469 1.00 83.56 382 GLU A CA 1
ATOM 3090 C C . GLU A 1 382 ? -58.245 -2.288 109.103 1.00 83.56 382 GLU A C 1
ATOM 3092 O O . GLU A 1 382 ? -57.291 -2.048 108.365 1.00 83.56 382 GLU A O 1
ATOM 3097 N N . GLU A 1 383 ? -59.256 -3.068 108.704 1.00 86.12 383 GLU A N 1
ATOM 3098 C CA . GLU A 1 383 ? -59.342 -3.697 107.374 1.00 86.12 383 GLU A CA 1
ATOM 3099 C C . GLU A 1 383 ? -59.429 -2.660 106.242 1.00 86.12 383 GLU A C 1
ATOM 3101 O O . GLU A 1 383 ? -58.743 -2.792 105.228 1.00 86.12 383 GLU A O 1
ATOM 3106 N N . LEU A 1 384 ? -60.223 -1.596 106.409 1.00 85.44 384 LEU A N 1
ATOM 3107 C CA . LEU A 1 384 ? -60.338 -0.509 105.431 1.00 85.44 384 LEU A CA 1
ATOM 3108 C C . LEU A 1 384 ? -59.015 0.255 105.281 1.00 85.44 384 LEU A C 1
ATOM 3110 O O . LEU A 1 384 ? -58.661 0.665 104.174 1.00 85.44 384 LEU A O 1
ATOM 3114 N N . GLN A 1 385 ? -58.279 0.441 106.378 1.00 84.75 385 GLN A N 1
ATOM 3115 C CA . GLN A 1 385 ? -56.984 1.111 106.374 1.00 84.75 385 GLN A CA 1
ATOM 3116 C C . GLN A 1 385 ? -55.894 0.222 105.754 1.00 84.75 385 GLN A C 1
ATOM 3118 O O . GLN A 1 385 ? -55.156 0.698 104.894 1.00 84.75 385 GLN A O 1
ATOM 3123 N N . ALA A 1 386 ? -55.871 -1.078 106.066 1.00 84.69 386 ALA A N 1
ATOM 3124 C CA . ALA A 1 386 ? -55.002 -2.050 105.401 1.00 84.69 386 ALA A CA 1
ATOM 3125 C C . ALA A 1 386 ? -55.283 -2.132 103.887 1.00 84.69 386 ALA A C 1
ATOM 3127 O O . ALA A 1 386 ? -54.357 -2.071 103.080 1.00 84.69 386 ALA A O 1
ATOM 3128 N N . ALA A 1 387 ? -56.557 -2.168 103.481 1.00 83.06 387 ALA A N 1
ATOM 3129 C CA . ALA A 1 387 ? -56.953 -2.141 102.072 1.00 83.06 387 ALA A CA 1
ATOM 3130 C C . ALA A 1 387 ? -56.583 -0.816 101.373 1.00 83.06 387 ALA A C 1
ATOM 3132 O O . ALA A 1 387 ? -56.282 -0.804 100.178 1.00 83.06 387 ALA A O 1
ATOM 3133 N N . HIS A 1 388 ? -56.576 0.310 102.095 1.00 83.94 388 HIS A N 1
ATOM 3134 C CA . HIS A 1 388 ? -56.098 1.591 101.571 1.00 83.94 388 HIS A CA 1
ATOM 3135 C C . HIS A 1 388 ? -54.574 1.591 101.365 1.00 83.94 388 HIS A C 1
ATOM 3137 O O . HIS A 1 388 ? -54.093 2.054 100.329 1.00 83.94 388 HIS A O 1
ATOM 3143 N N . GLU A 1 389 ? -53.810 1.062 102.323 1.00 88.94 389 GLU A N 1
ATOM 3144 C CA . GLU A 1 389 ? -52.353 0.911 102.221 1.00 88.94 389 GLU A CA 1
ATOM 3145 C C . GLU A 1 389 ? -51.966 -0.042 101.078 1.00 88.94 389 GLU A C 1
ATOM 3147 O O . GLU A 1 389 ? -51.101 0.286 100.263 1.00 88.94 389 GLU A O 1
ATOM 3152 N N . GLU A 1 390 ? -52.667 -1.170 100.935 1.00 88.88 390 GLU A N 1
ATOM 3153 C CA . GLU A 1 390 ? -52.476 -2.110 99.828 1.00 88.88 390 GLU A CA 1
ATOM 3154 C C . GLU A 1 390 ? -52.841 -1.487 98.470 1.00 88.88 390 GLU A C 1
ATOM 3156 O O . GLU A 1 390 ? -52.100 -1.639 97.498 1.00 88.88 390 GLU A O 1
ATOM 3161 N N . ARG A 1 391 ? -53.919 -0.694 98.397 1.00 87.75 391 ARG A N 1
ATOM 3162 C CA . ARG A 1 391 ? -54.296 0.040 97.179 1.00 87.75 391 ARG A CA 1
ATOM 3163 C C . ARG A 1 391 ? -53.239 1.062 96.756 1.00 87.75 391 ARG A C 1
ATOM 3165 O O . ARG A 1 391 ? -52.934 1.151 95.566 1.00 87.75 391 ARG A O 1
ATOM 3172 N N . GLU A 1 392 ? -52.692 1.843 97.687 1.00 90.06 392 GLU A N 1
ATOM 3173 C CA . GLU A 1 392 ? -51.631 2.809 97.368 1.00 90.06 392 GLU A CA 1
ATOM 3174 C C . GLU A 1 392 ? -50.311 2.107 97.009 1.00 90.06 392 GLU A C 1
ATOM 3176 O O . GLU A 1 392 ? -49.608 2.571 96.110 1.00 90.06 392 GLU A O 1
ATOM 3181 N N . LYS A 1 393 ? -50.022 0.938 97.597 1.00 91.62 393 LYS A N 1
ATOM 3182 C CA . LYS A 1 393 ? -48.902 0.083 97.180 1.00 91.62 393 LYS A CA 1
ATOM 3183 C C . LYS A 1 393 ? -49.074 -0.437 95.747 1.00 91.62 393 LYS A C 1
ATOM 3185 O O . LYS A 1 393 ? -48.189 -0.224 94.926 1.00 91.62 393 LYS A O 1
ATOM 3190 N N . ILE A 1 394 ? -50.227 -1.022 95.406 1.00 90.50 394 ILE A N 1
ATOM 3191 C CA . ILE A 1 394 ? -50.532 -1.492 94.039 1.00 90.50 394 ILE A CA 1
ATOM 3192 C C . ILE A 1 394 ? -50.419 -0.342 93.029 1.00 90.50 394 ILE A C 1
ATOM 3194 O O . ILE A 1 394 ? -49.865 -0.504 91.945 1.00 90.50 394 ILE A O 1
ATOM 3198 N N . LYS A 1 395 ? -50.914 0.846 93.385 1.00 90.81 395 LYS A N 1
ATOM 3199 C CA . LYS A 1 395 ? -50.821 2.058 92.561 1.00 90.81 395 LYS A CA 1
ATOM 3200 C C . LYS A 1 395 ? -49.370 2.504 92.341 1.00 90.81 395 LYS A C 1
ATOM 3202 O O . LYS A 1 395 ? -49.033 2.884 91.221 1.00 90.81 395 LYS A O 1
ATOM 3207 N N . PHE A 1 396 ? -48.516 2.428 93.365 1.00 93.19 396 PHE A N 1
ATOM 3208 C CA . PHE A 1 396 ? -47.077 2.669 93.235 1.00 93.19 396 PHE A CA 1
ATOM 3209 C C . PHE A 1 396 ? -46.407 1.629 92.325 1.00 93.19 396 PHE A C 1
ATOM 3211 O O . PHE A 1 396 ? -45.694 2.010 91.398 1.00 93.19 396 PHE A O 1
ATOM 3218 N N . ASP A 1 397 ? -46.689 0.339 92.526 1.00 90.62 397 ASP A N 1
ATOM 3219 C CA . ASP A 1 397 ? -46.103 -0.759 91.747 1.00 90.62 397 ASP A CA 1
ATOM 3220 C C . ASP A 1 397 ? -46.495 -0.674 90.257 1.00 90.62 397 ASP A C 1
ATOM 3222 O O . ASP A 1 397 ? -45.625 -0.735 89.385 1.00 90.62 397 ASP A O 1
ATOM 3226 N N . VAL A 1 398 ? -47.774 -0.418 89.951 1.00 90.88 398 VAL A N 1
ATOM 3227 C CA . VAL A 1 398 ? -48.274 -0.195 88.578 1.00 90.88 398 VAL A CA 1
ATOM 3228 C C . VAL A 1 398 ? -47.648 1.048 87.943 1.00 90.88 398 VAL A C 1
ATOM 3230 O O . VAL A 1 398 ? -47.302 1.035 86.760 1.00 90.88 398 VAL A O 1
ATOM 3233 N N . GLN A 1 399 ? -47.473 2.133 88.704 1.00 90.38 399 GLN A N 1
ATOM 3234 C CA . GLN A 1 399 ? -46.830 3.341 88.190 1.00 90.38 399 GLN A CA 1
ATOM 3235 C C . GLN A 1 399 ? -45.338 3.104 87.902 1.00 90.38 399 GLN A C 1
ATOM 3237 O O . GLN A 1 399 ? -44.853 3.496 86.842 1.00 90.38 399 GLN A O 1
ATOM 3242 N N . HIS A 1 400 ? -44.636 2.386 88.779 1.00 92.06 400 HIS A N 1
ATOM 3243 C CA . HIS A 1 400 ? -43.246 1.981 88.579 1.00 92.06 400 HIS A CA 1
ATOM 3244 C C . HIS A 1 400 ? -43.080 1.003 87.398 1.00 92.06 400 HIS A C 1
ATOM 3246 O O . HIS A 1 400 ? -42.106 1.093 86.653 1.00 92.06 400 HIS A O 1
ATOM 3252 N N . GLU A 1 401 ? -44.026 0.089 87.162 1.00 90.69 401 GLU A N 1
ATOM 3253 C CA . GLU A 1 401 ? -44.038 -0.758 85.960 1.00 90.69 401 GLU A CA 1
ATOM 3254 C C . GLU A 1 401 ? -44.272 0.027 84.674 1.00 90.69 401 GLU A C 1
ATOM 3256 O O . GLU A 1 401 ? -43.525 -0.158 83.712 1.00 90.69 401 GLU A O 1
ATOM 3261 N N . ARG A 1 402 ? -45.244 0.944 84.664 1.00 92.44 402 ARG A N 1
ATOM 3262 C CA . ARG A 1 402 ? -45.492 1.829 83.521 1.00 92.44 402 ARG A CA 1
ATOM 3263 C C . ARG A 1 402 ? -44.256 2.663 83.187 1.00 92.44 402 ARG A C 1
ATOM 3265 O O . ARG A 1 402 ? -43.901 2.787 82.018 1.00 92.44 402 ARG A O 1
ATOM 3272 N N . ASP A 1 403 ? -43.598 3.221 84.198 1.00 93.25 403 ASP A N 1
ATOM 3273 C CA . ASP A 1 403 ? -42.443 4.094 84.000 1.00 93.25 403 ASP A CA 1
ATOM 3274 C C . ASP A 1 403 ? -41.199 3.286 83.555 1.00 93.25 403 ASP A C 1
ATOM 3276 O O . ASP A 1 403 ? -40.452 3.751 82.691 1.00 93.25 403 ASP A O 1
ATOM 3280 N N . ARG A 1 404 ? -41.040 2.029 84.013 1.00 94.12 404 ARG A N 1
ATOM 3281 C CA . ARG A 1 404 ? -40.055 1.070 83.461 1.00 94.12 404 ARG A CA 1
ATOM 3282 C C . ARG A 1 404 ? -40.325 0.734 81.989 1.00 94.12 404 ARG A C 1
ATOM 3284 O O . ARG A 1 404 ? -39.394 0.778 81.188 1.00 94.12 404 ARG A O 1
ATOM 3291 N N . TRP A 1 405 ? -41.574 0.446 81.615 1.00 93.06 405 TRP A N 1
ATOM 3292 C CA . TRP A 1 405 ? -41.961 0.177 80.220 1.00 93.06 405 TRP A CA 1
ATOM 3293 C C . TRP A 1 405 ? -41.755 1.389 79.303 1.00 93.06 405 TRP A C 1
ATOM 3295 O O . TRP A 1 405 ? -41.227 1.251 78.201 1.00 93.06 405 TRP A O 1
ATOM 3305 N N . LEU A 1 406 ? -42.110 2.590 79.771 1.00 92.94 406 LEU A N 1
ATOM 3306 C CA . LEU A 1 406 ? -41.856 3.841 79.051 1.00 92.94 406 LEU A CA 1
ATOM 3307 C C . LEU A 1 406 ? -40.363 4.080 78.816 1.00 92.94 406 LEU A C 1
ATOM 3309 O O . LEU A 1 406 ? -39.995 4.604 77.765 1.00 92.94 406 LEU A O 1
ATOM 3313 N N . GLN A 1 407 ? -39.505 3.715 79.771 1.00 91.69 407 GLN A N 1
ATOM 3314 C CA . GLN A 1 407 ? -38.061 3.822 79.593 1.00 91.69 407 GLN A CA 1
ATOM 3315 C C . GLN A 1 407 ? -37.538 2.778 78.596 1.00 91.69 407 GLN A C 1
ATOM 3317 O O . GLN A 1 407 ? -36.828 3.152 77.668 1.00 91.69 407 GLN A O 1
ATOM 3322 N N . ALA A 1 408 ? -37.965 1.514 78.704 1.00 91.00 408 ALA A N 1
ATOM 3323 C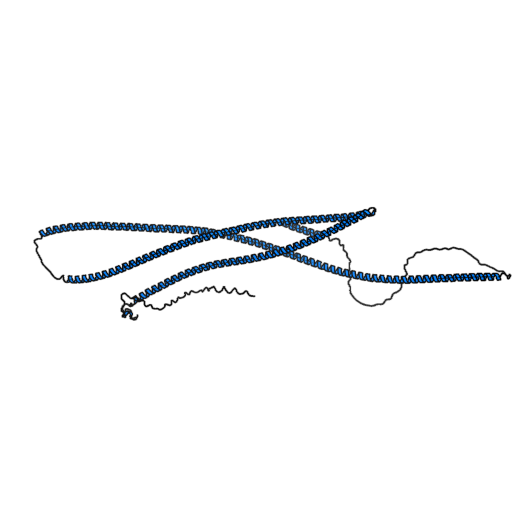 CA . ALA A 1 408 ? -37.584 0.457 77.764 1.00 91.00 408 ALA A CA 1
ATOM 3324 C C . ALA A 1 408 ? -37.933 0.815 76.305 1.00 91.00 408 ALA A C 1
ATOM 3326 O O . ALA A 1 408 ? -37.061 0.769 75.440 1.00 91.00 408 ALA A O 1
ATOM 3327 N N . HIS A 1 409 ? -39.160 1.281 76.042 1.00 91.31 409 HIS A N 1
ATOM 3328 C CA . HIS A 1 409 ? -39.556 1.718 74.699 1.00 91.31 409 HIS A CA 1
ATOM 3329 C C . HIS A 1 409 ? -38.796 2.961 74.209 1.00 91.31 409 HIS A C 1
ATOM 3331 O O . HIS A 1 409 ? -38.512 3.069 73.018 1.00 91.31 409 HIS A O 1
ATOM 3337 N N . LYS A 1 410 ? -38.419 3.901 75.091 1.00 93.38 410 LYS A N 1
ATOM 3338 C CA . LYS A 1 410 ? -37.526 5.008 74.697 1.00 93.38 410 LYS A CA 1
ATOM 3339 C C . LYS A 1 410 ? -36.157 4.485 74.272 1.00 93.38 410 LYS A C 1
ATOM 3341 O O . LYS A 1 410 ? -35.638 4.950 73.260 1.00 93.38 410 LYS A O 1
ATOM 3346 N N . GLU A 1 411 ? -35.591 3.538 75.017 1.00 93.31 411 GLU A N 1
ATOM 3347 C CA . GLU A 1 411 ? -34.326 2.878 74.682 1.00 93.31 411 GLU A CA 1
ATOM 3348 C C . GLU A 1 411 ? -34.409 2.173 73.312 1.00 93.31 411 GLU A C 1
ATOM 3350 O O . GLU A 1 411 ? -33.511 2.342 72.487 1.00 93.31 411 GLU A O 1
ATOM 3355 N N . GLU A 1 412 ? -35.495 1.441 73.036 1.00 92.94 412 GLU A N 1
ATOM 3356 C CA . GLU A 1 412 ? -35.750 0.778 71.744 1.00 92.94 412 GLU A CA 1
ATOM 3357 C C . GLU A 1 412 ? -35.854 1.776 70.581 1.00 92.94 412 GLU A C 1
ATOM 3359 O O . GLU A 1 412 ? -35.215 1.585 69.545 1.00 92.94 412 GLU A O 1
ATOM 3364 N N . VAL A 1 413 ? -36.602 2.873 70.753 1.00 92.38 413 VAL A N 1
ATOM 3365 C CA . VAL A 1 413 ? -36.723 3.927 69.730 1.00 92.38 413 VAL A CA 1
ATOM 3366 C C . VAL A 1 413 ? -35.356 4.548 69.425 1.00 92.38 413 VAL A C 1
ATOM 3368 O O . VAL A 1 413 ? -34.984 4.626 68.258 1.00 92.38 413 VAL A O 1
ATOM 3371 N N . HIS A 1 414 ? -34.552 4.879 70.443 1.00 93.12 414 HIS A N 1
ATOM 3372 C CA . HIS A 1 414 ? -33.199 5.416 70.230 1.00 93.12 414 HIS A CA 1
ATOM 3373 C C . HIS A 1 414 ? -32.256 4.404 69.552 1.00 93.12 414 HIS A C 1
ATOM 3375 O O . HIS A 1 414 ? -31.357 4.799 68.806 1.00 93.12 414 HIS A O 1
ATOM 3381 N N . GLN A 1 415 ? -32.422 3.098 69.797 1.00 93.62 415 GLN A N 1
ATOM 3382 C CA . GLN A 1 415 ? -31.658 2.060 69.093 1.00 93.62 415 GLN A CA 1
ATOM 3383 C C . GLN A 1 415 ? -32.049 1.983 67.611 1.00 93.62 415 GLN A C 1
ATOM 3385 O O . GLN A 1 415 ? -31.166 1.905 66.754 1.00 93.62 415 GLN A O 1
ATOM 3390 N N . LEU A 1 416 ? -33.346 2.061 67.301 1.00 91.38 416 LEU A N 1
ATOM 3391 C CA . LEU A 1 416 ? -33.846 2.093 65.926 1.00 91.38 416 LEU A CA 1
ATOM 3392 C C . LEU A 1 416 ? -33.407 3.364 65.186 1.00 91.38 416 LEU A C 1
ATOM 3394 O O . LEU A 1 416 ? -32.956 3.268 64.047 1.00 91.38 416 LEU A O 1
ATOM 3398 N N . GLU A 1 417 ? -33.469 4.534 65.825 1.00 93.44 417 GLU A N 1
ATOM 3399 C CA . GLU A 1 417 ? -32.989 5.801 65.256 1.00 93.44 417 GLU A CA 1
ATOM 3400 C C . GLU A 1 417 ? -31.502 5.722 64.884 1.00 93.44 417 GLU A C 1
ATOM 3402 O O . GLU A 1 417 ? -31.146 5.996 63.736 1.00 93.44 417 GLU A O 1
ATOM 3407 N N . ARG A 1 418 ? -30.637 5.242 65.793 1.00 93.00 418 ARG A N 1
ATOM 3408 C CA . ARG A 1 418 ? -29.207 5.025 65.494 1.00 93.00 418 ARG A CA 1
ATOM 3409 C C . ARG A 1 418 ? -28.990 4.022 64.363 1.00 93.00 418 ARG A C 1
ATOM 3411 O O . ARG A 1 418 ? -28.179 4.279 63.477 1.00 93.00 418 ARG A O 1
ATOM 3418 N N . TYR A 1 419 ? -29.720 2.903 64.366 1.00 93.50 419 TYR A N 1
ATOM 3419 C CA . TYR A 1 419 ? -29.637 1.902 63.299 1.00 93.50 419 TYR A CA 1
ATOM 3420 C C . TYR A 1 419 ? -29.953 2.514 61.927 1.00 93.50 419 TYR A C 1
ATOM 3422 O O . TYR A 1 419 ? -29.230 2.274 60.957 1.00 93.50 419 TYR A O 1
ATOM 3430 N N . TRP A 1 420 ? -31.004 3.335 61.838 1.00 93.44 420 TRP A N 1
ATOM 3431 C CA . TRP A 1 420 ? -31.362 4.013 60.596 1.00 93.44 420 TRP A CA 1
ATOM 3432 C C . TRP A 1 420 ? -30.363 5.109 60.217 1.00 93.44 420 TRP A C 1
ATOM 3434 O O . TRP A 1 420 ? -29.985 5.162 59.048 1.00 93.44 420 TRP A O 1
ATOM 3444 N N . GLU A 1 421 ? -29.867 5.917 61.160 1.00 94.25 421 GLU A N 1
ATOM 3445 C CA . GLU A 1 421 ? -28.796 6.890 60.896 1.00 94.25 421 GLU A CA 1
ATOM 3446 C C . GLU A 1 421 ? -27.543 6.233 60.305 1.00 94.25 421 GLU A C 1
ATOM 3448 O O . GLU A 1 421 ? -27.020 6.699 59.290 1.00 94.25 421 GLU A O 1
ATOM 3453 N N . ASP A 1 422 ? -27.061 5.142 60.905 1.00 93.50 422 ASP A N 1
ATOM 3454 C CA . ASP A 1 422 ? -25.881 4.430 60.412 1.00 93.50 422 ASP A CA 1
ATOM 3455 C C . ASP A 1 422 ? -26.129 3.847 59.015 1.00 93.50 422 ASP A C 1
ATOM 3457 O O . ASP A 1 422 ? -25.275 3.956 58.126 1.00 93.50 422 ASP A O 1
ATOM 3461 N N . LYS A 1 423 ? -27.333 3.315 58.763 1.00 92.75 423 LYS A N 1
ATOM 3462 C CA . LYS A 1 423 ? -27.729 2.827 57.435 1.00 92.75 423 LYS A CA 1
ATOM 3463 C C . LYS A 1 423 ? -27.788 3.956 56.397 1.00 92.75 423 LYS A C 1
ATOM 3465 O O . LYS A 1 423 ? -27.305 3.772 55.277 1.00 92.75 423 LYS A O 1
ATOM 3470 N N . TYR A 1 424 ? -28.291 5.135 56.769 1.00 93.19 424 TYR A N 1
ATOM 3471 C CA . TYR A 1 424 ? -28.275 6.335 55.927 1.00 93.19 424 TYR A CA 1
ATOM 3472 C C . TYR A 1 424 ? -26.844 6.805 55.627 1.00 93.19 424 TYR A C 1
ATOM 3474 O O . TYR A 1 424 ? -26.529 7.054 54.464 1.00 93.19 424 TYR A O 1
ATOM 3482 N N . ARG A 1 425 ? -25.933 6.828 56.613 1.00 93.38 425 ARG A N 1
ATOM 3483 C CA . ARG A 1 425 ? -24.509 7.167 56.388 1.00 93.38 425 ARG A CA 1
ATOM 3484 C C . ARG A 1 425 ? -23.822 6.200 55.419 1.00 93.38 425 ARG A C 1
ATOM 3486 O O . ARG A 1 425 ? -22.958 6.618 54.645 1.00 93.38 425 ARG A O 1
ATOM 3493 N N . VAL A 1 426 ? -24.170 4.911 55.447 1.00 93.44 426 VAL A N 1
ATOM 3494 C CA . VAL A 1 426 ? -23.651 3.916 54.489 1.00 93.44 426 VAL A CA 1
ATOM 3495 C C . VAL A 1 426 ? -24.192 4.175 53.078 1.00 93.44 426 VAL A C 1
ATOM 3497 O O . VAL A 1 426 ? -23.409 4.182 52.123 1.00 93.44 426 VAL A O 1
ATOM 3500 N N . LEU A 1 427 ? -25.494 4.448 52.940 1.00 90.69 427 LEU A N 1
ATOM 3501 C CA . LEU A 1 427 ? -26.115 4.806 51.658 1.00 90.69 427 LEU A CA 1
ATOM 3502 C C . LEU A 1 427 ? -25.536 6.102 51.075 1.00 90.69 427 LEU A C 1
ATOM 3504 O O . LEU A 1 427 ? -25.227 6.155 49.885 1.00 90.69 427 LEU A O 1
ATOM 3508 N N . GLU A 1 428 ? -25.299 7.119 51.901 1.00 93.88 428 GLU A N 1
ATOM 3509 C CA . GLU A 1 428 ? -24.714 8.380 51.449 1.00 93.88 428 GLU A CA 1
ATOM 3510 C C . GLU A 1 428 ? -23.258 8.205 50.987 1.00 93.88 428 GLU A C 1
ATOM 3512 O O . GLU A 1 428 ? -22.891 8.680 49.910 1.00 93.88 428 GLU A O 1
ATOM 3517 N N . LYS A 1 429 ? -22.439 7.427 51.710 1.00 93.81 429 LYS A N 1
ATOM 3518 C CA . LYS A 1 429 ? -21.088 7.047 51.250 1.00 93.81 429 LYS A CA 1
ATOM 3519 C C . LYS A 1 429 ? -21.122 6.278 49.924 1.00 93.81 429 LYS A C 1
ATOM 3521 O O . LYS A 1 429 ? -20.269 6.508 49.065 1.00 93.81 429 LYS A O 1
ATOM 3526 N N . MET A 1 430 ? -22.102 5.391 49.733 1.00 89.94 430 MET A N 1
ATOM 3527 C CA . MET A 1 430 ? -22.334 4.696 48.460 1.00 89.94 430 MET A CA 1
ATOM 3528 C C . MET A 1 430 ? -22.693 5.678 47.339 1.00 89.94 430 MET A C 1
ATOM 3530 O O . MET A 1 430 ? -22.061 5.639 46.285 1.00 89.94 430 MET A O 1
ATOM 3534 N N . HIS A 1 431 ? -23.632 6.600 47.561 1.00 89.69 431 HIS A N 1
ATOM 3535 C CA . HIS A 1 431 ? -23.994 7.630 46.583 1.00 89.69 431 HIS A CA 1
ATOM 3536 C C . HIS A 1 431 ? -22.817 8.550 46.236 1.00 89.69 431 HIS A C 1
ATOM 3538 O O . HIS A 1 431 ? -22.554 8.761 45.055 1.00 89.69 431 HIS A O 1
ATOM 3544 N N . GLN A 1 432 ? -22.037 9.014 47.216 1.00 92.81 432 GLN A N 1
ATOM 3545 C CA . GLN A 1 432 ? -20.824 9.803 46.967 1.00 92.81 432 GLN A CA 1
ATOM 3546 C C . GLN A 1 432 ? -19.780 9.021 46.149 1.00 92.81 432 GLN A C 1
ATOM 3548 O O . GLN A 1 432 ? -19.151 9.579 45.247 1.00 92.81 432 GLN A O 1
ATOM 3553 N N . LYS A 1 433 ? -19.606 7.718 46.413 1.00 92.94 433 LYS A N 1
ATOM 3554 C CA . LYS A 1 433 ? -18.708 6.842 45.638 1.00 92.94 433 LYS A CA 1
ATOM 3555 C C . LYS A 1 433 ? -19.207 6.644 44.201 1.00 92.94 433 LYS A C 1
ATOM 3557 O O . LYS A 1 433 ? -18.397 6.665 43.276 1.00 92.94 433 LYS A O 1
ATOM 3562 N N . THR A 1 434 ? -20.516 6.503 44.000 1.00 89.00 434 THR A N 1
ATOM 3563 C CA . THR A 1 434 ? -21.136 6.399 42.669 1.00 89.00 434 THR A CA 1
ATOM 3564 C C . THR A 1 434 ? -21.049 7.720 41.902 1.00 89.00 434 THR A C 1
ATOM 3566 O O . THR A 1 434 ? -20.669 7.713 40.737 1.00 89.00 434 THR A O 1
ATOM 3569 N N . ALA A 1 435 ? -21.288 8.861 42.554 1.00 90.38 435 ALA A N 1
ATOM 3570 C CA . ALA A 1 435 ? -21.141 10.187 41.955 1.00 90.38 435 ALA A CA 1
ATOM 3571 C C . ALA A 1 435 ? -19.698 10.459 41.491 1.00 90.38 435 ALA A C 1
ATOM 3573 O O . ALA A 1 435 ? -19.504 10.943 40.378 1.00 90.38 435 ALA A O 1
ATOM 3574 N N . LYS A 1 436 ? -18.688 10.072 42.287 1.00 92.44 436 LYS A N 1
ATOM 3575 C CA . LYS A 1 436 ? -17.267 10.146 41.892 1.00 92.44 436 LYS A CA 1
ATOM 3576 C C . LYS A 1 436 ? -16.929 9.241 40.703 1.00 92.44 436 LYS A C 1
ATOM 3578 O O . LYS A 1 436 ? -16.187 9.658 39.823 1.00 92.44 436 LYS A O 1
ATOM 3583 N N . LYS A 1 437 ? -17.499 8.033 40.625 1.00 90.81 437 LYS A N 1
ATOM 3584 C CA . LYS A 1 437 ? -17.361 7.188 39.424 1.00 90.81 437 LYS A CA 1
ATOM 3585 C C . LYS A 1 437 ? -18.012 7.838 38.196 1.00 90.81 437 LYS A C 1
ATOM 3587 O O . LYS A 1 437 ? -17.430 7.827 37.122 1.00 90.81 437 LYS A O 1
ATOM 3592 N N . LEU A 1 438 ? -19.191 8.445 38.353 1.00 88.88 438 LEU A N 1
ATOM 3593 C CA . LEU A 1 438 ? -19.912 9.136 37.275 1.00 88.88 438 LEU A CA 1
ATOM 3594 C C . LEU A 1 438 ? -19.275 10.470 36.840 1.00 88.88 438 LEU A C 1
ATOM 3596 O O . LEU A 1 438 ? -19.618 10.969 35.769 1.00 88.88 438 LEU A O 1
ATOM 3600 N N . SER A 1 439 ? -18.392 11.085 37.636 1.00 91.00 439 SER A N 1
ATOM 3601 C CA . SER A 1 439 ? -17.526 12.163 37.133 1.00 91.00 439 SER A CA 1
ATOM 3602 C C . SER A 1 439 ? -16.362 11.579 36.335 1.00 91.00 439 SER A C 1
ATOM 3604 O O . SER A 1 439 ? -16.215 11.935 35.177 1.00 91.00 439 SER A O 1
ATOM 3606 N N . GLN A 1 440 ? -15.659 10.577 36.879 1.00 91.00 440 GLN A N 1
ATOM 3607 C CA . GLN A 1 440 ? -14.545 9.907 36.192 1.00 91.00 440 GLN A CA 1
ATOM 3608 C C . GLN A 1 440 ? -14.933 9.351 34.811 1.00 91.00 440 GLN A C 1
ATOM 3610 O O . GLN A 1 440 ? -14.176 9.503 33.861 1.00 91.00 440 GLN A O 1
ATOM 3615 N N . PHE A 1 441 ? -16.123 8.754 34.666 1.00 88.38 441 PHE A N 1
ATOM 3616 C CA . PHE A 1 441 ? -16.607 8.309 33.353 1.00 88.38 441 PHE A CA 1
ATOM 3617 C C . PHE A 1 441 ? -16.845 9.468 32.373 1.00 88.38 441 PHE A C 1
ATOM 3619 O O . PHE A 1 441 ? -16.544 9.315 31.197 1.00 88.38 441 PHE A O 1
ATOM 3626 N N . ARG A 1 442 ? -17.319 10.632 32.841 1.00 89.56 442 ARG A N 1
ATOM 3627 C CA . ARG A 1 442 ? -17.492 11.819 31.985 1.00 89.56 442 ARG A CA 1
ATOM 3628 C C . ARG A 1 442 ? -16.159 12.419 31.546 1.00 89.56 442 ARG A C 1
ATOM 3630 O O . ARG A 1 442 ? -16.056 12.848 30.402 1.00 89.56 442 ARG A O 1
ATOM 3637 N N . ASP A 1 443 ? -15.160 12.406 32.423 1.00 90.31 443 ASP A N 1
ATOM 3638 C CA . ASP A 1 443 ? -13.802 12.849 32.095 1.00 90.31 443 ASP A CA 1
ATOM 3639 C C . ASP A 1 443 ? -13.196 11.930 31.007 1.00 90.31 443 ASP A C 1
ATOM 3641 O O . ASP A 1 443 ? -12.713 12.410 29.983 1.00 90.31 443 ASP A O 1
ATOM 3645 N N . ILE A 1 444 ? -13.343 10.603 31.157 1.00 90.56 444 ILE A N 1
ATOM 3646 C CA . ILE A 1 444 ? -12.919 9.606 30.153 1.00 90.56 444 ILE A CA 1
ATOM 3647 C C . ILE A 1 444 ? -13.678 9.772 28.825 1.00 90.56 444 ILE A C 1
ATOM 3649 O O . ILE A 1 444 ? -13.060 9.745 27.762 1.00 90.56 444 ILE A O 1
ATOM 3653 N N . ASP A 1 445 ? -15.001 9.965 28.851 1.00 87.00 445 ASP A N 1
ATOM 3654 C CA . ASP A 1 445 ? -15.795 10.192 27.633 1.00 87.00 445 ASP A CA 1
ATOM 3655 C C . ASP A 1 445 ? -15.338 11.458 26.884 1.00 87.00 445 ASP A C 1
ATOM 3657 O O . ASP A 1 445 ? -15.314 11.476 25.648 1.00 87.00 445 ASP A O 1
ATOM 3661 N N . GLN A 1 446 ? -14.923 12.504 27.610 1.00 92.31 446 GLN A N 1
ATOM 3662 C CA . GLN A 1 446 ? -14.357 13.711 27.011 1.00 92.31 446 GLN A CA 1
ATOM 3663 C C . GLN A 1 446 ? -12.988 13.438 26.360 1.00 92.31 446 GLN A C 1
ATOM 3665 O O . GLN A 1 446 ? -12.792 13.820 25.205 1.00 92.31 446 GLN A O 1
ATOM 3670 N N . GLU A 1 447 ? -12.074 12.729 27.031 1.00 92.50 447 GLU A N 1
ATOM 3671 C CA . GLU A 1 447 ? -10.777 12.323 26.457 1.00 92.50 447 GLU A CA 1
ATOM 3672 C C . GLU A 1 447 ? -10.944 11.430 25.209 1.00 92.50 447 GLU A C 1
ATOM 3674 O O . GLU A 1 447 ? -10.243 11.590 24.201 1.00 92.50 447 GLU A O 1
ATOM 3679 N N . VAL A 1 448 ? -11.921 10.517 25.220 1.00 90.19 448 VAL A N 1
ATOM 3680 C CA . VAL A 1 448 ? -12.274 9.677 24.062 1.00 90.19 448 VAL A CA 1
ATOM 3681 C C . VAL A 1 448 ? -12.801 10.523 22.896 1.00 90.19 448 VAL A C 1
ATOM 3683 O O . VAL A 1 448 ? -12.487 10.253 21.735 1.00 90.19 448 VAL A O 1
ATOM 3686 N N . GLU A 1 449 ? -13.570 11.575 23.164 1.00 92.81 449 GLU A N 1
ATOM 3687 C CA . GLU A 1 449 ? -14.074 12.462 22.115 1.00 92.81 449 GLU A CA 1
ATOM 3688 C C . GLU A 1 449 ? -12.995 13.424 21.579 1.00 92.81 449 GLU A C 1
ATOM 3690 O O . GLU A 1 449 ? -12.960 13.726 20.383 1.00 92.81 449 GLU A O 1
ATOM 3695 N N . GLU A 1 450 ? -12.053 13.862 22.415 1.00 92.94 450 GLU A N 1
ATOM 3696 C CA . GLU A 1 450 ? -10.881 14.635 21.983 1.00 92.94 450 GLU A CA 1
ATOM 3697 C C . GLU A 1 450 ? -9.924 13.790 21.126 1.00 92.94 450 GLU A C 1
ATOM 3699 O O . GLU A 1 450 ? -9.534 14.214 20.033 1.00 92.94 450 GLU A O 1
ATOM 3704 N N . THR A 1 451 ? -9.635 12.548 21.526 1.00 89.31 451 THR A N 1
ATOM 3705 C CA . THR A 1 451 ? -8.829 11.620 20.712 1.00 89.31 451 THR A CA 1
ATOM 3706 C C . THR A 1 451 ? -9.507 11.260 19.384 1.00 89.31 451 THR A C 1
ATOM 3708 O O . THR A 1 451 ? -8.831 11.217 18.354 1.00 89.31 451 THR A O 1
ATOM 3711 N N . ARG A 1 452 ? -10.841 11.108 19.337 1.00 92.06 452 ARG A N 1
ATOM 3712 C CA . ARG A 1 452 ? -11.593 10.976 18.068 1.00 92.06 452 ARG A CA 1
ATOM 3713 C C . ARG A 1 452 ? -11.445 12.197 17.160 1.00 92.06 452 ARG A C 1
ATOM 3715 O O . ARG A 1 452 ? -11.281 12.031 15.948 1.00 92.06 452 ARG A O 1
ATOM 3722 N N . LYS A 1 453 ? -11.483 13.417 17.708 1.00 93.12 453 LYS A N 1
ATOM 3723 C CA . LYS A 1 453 ? -11.273 14.657 16.935 1.00 93.12 453 LYS A CA 1
ATOM 3724 C C . LYS A 1 453 ? -9.860 14.725 16.357 1.00 93.12 453 LYS A C 1
ATOM 3726 O O . LYS A 1 453 ? -9.721 15.041 15.174 1.00 93.12 453 LYS A O 1
ATOM 3731 N N . ILE A 1 454 ? -8.842 14.356 17.139 1.00 91.94 454 ILE A N 1
ATOM 3732 C CA . ILE A 1 454 ? -7.445 14.265 16.682 1.00 91.94 454 ILE A CA 1
ATOM 3733 C C . ILE A 1 454 ? -7.321 13.237 15.548 1.00 91.94 454 ILE A C 1
ATOM 3735 O O . ILE A 1 454 ? -6.904 13.598 14.449 1.00 91.94 454 ILE A O 1
ATOM 3739 N N . GLN A 1 455 ? -7.800 12.003 15.740 1.00 89.44 455 GLN A N 1
ATOM 3740 C CA . GLN A 1 455 ? -7.777 10.964 14.698 1.00 89.44 455 GLN A CA 1
ATOM 3741 C C . GLN A 1 455 ? -8.548 11.373 13.429 1.00 89.44 455 GLN A C 1
ATOM 3743 O O . GLN A 1 455 ? -8.162 11.021 12.313 1.00 89.44 455 GLN A O 1
ATOM 3748 N N . SER A 1 456 ? -9.643 12.128 13.564 1.00 92.62 456 SER A N 1
ATOM 3749 C CA . SER A 1 456 ? -10.393 12.683 12.430 1.00 92.62 456 SER A CA 1
ATOM 3750 C C . SER A 1 456 ? -9.579 13.733 11.661 1.00 92.62 456 SER A C 1
ATOM 3752 O O . SER A 1 456 ? -9.587 13.736 10.427 1.00 92.62 456 SER A O 1
ATOM 3754 N N . ALA A 1 457 ? -8.830 14.588 12.363 1.00 92.94 457 ALA A N 1
ATOM 3755 C CA . ALA A 1 457 ? -7.921 15.559 11.756 1.00 92.94 457 ALA A CA 1
ATOM 3756 C C . ALA A 1 457 ? -6.727 14.878 11.059 1.00 92.94 457 ALA A C 1
ATOM 3758 O O . ALA A 1 457 ? -6.442 15.197 9.904 1.00 92.94 457 ALA A O 1
ATOM 3759 N N . GLU A 1 458 ? -6.098 13.886 11.695 1.00 92.69 458 GLU A N 1
ATOM 3760 C CA . GLU A 1 458 ? -5.017 13.080 11.105 1.00 92.69 458 GLU A CA 1
ATOM 3761 C C . GLU A 1 458 ? -5.477 12.361 9.830 1.00 92.69 458 GLU A C 1
ATOM 3763 O O . GLU A 1 458 ? -4.824 12.452 8.790 1.00 92.69 458 GLU A O 1
ATOM 3768 N N . ARG A 1 459 ? -6.654 11.719 9.855 1.00 91.88 459 ARG A N 1
ATOM 3769 C CA . ARG A 1 459 ? -7.244 11.081 8.665 1.00 91.88 459 ARG A CA 1
ATOM 3770 C C . ARG A 1 459 ? -7.519 12.080 7.538 1.00 91.88 459 ARG A C 1
ATOM 3772 O O . ARG A 1 459 ? -7.402 11.706 6.375 1.00 91.88 459 ARG A O 1
ATOM 3779 N N . LYS A 1 460 ? -7.890 13.329 7.845 1.00 94.31 460 LYS A N 1
ATOM 3780 C CA . LYS A 1 460 ? -8.061 14.389 6.831 1.00 94.31 460 LYS A CA 1
ATOM 3781 C C . LYS A 1 460 ? -6.721 14.846 6.253 1.00 94.31 460 LYS A C 1
ATOM 3783 O O . LYS A 1 460 ? -6.639 15.049 5.047 1.00 94.31 460 LYS A O 1
ATOM 3788 N N . LEU A 1 461 ? -5.682 14.969 7.081 1.00 95.62 461 LEU A N 1
ATOM 3789 C CA . LEU A 1 461 ? -4.330 15.312 6.633 1.00 95.62 461 LEU A CA 1
ATOM 3790 C C . LEU A 1 461 ? -3.752 14.226 5.712 1.00 95.62 461 LEU A C 1
ATOM 3792 O O . LEU A 1 461 ? -3.239 14.539 4.642 1.00 95.62 461 LEU A O 1
ATOM 3796 N N . LEU A 1 462 ? -3.901 12.952 6.090 1.00 93.31 462 LEU A N 1
ATOM 3797 C CA . LEU A 1 462 ? -3.454 11.815 5.281 1.00 93.31 462 LEU A CA 1
ATOM 3798 C C . LEU A 1 462 ? -4.176 11.740 3.929 1.00 93.31 462 LEU A C 1
ATOM 3800 O O . LEU A 1 462 ? -3.522 11.481 2.925 1.00 93.31 462 LEU A O 1
ATOM 3804 N N . ARG A 1 463 ? -5.489 12.015 3.873 1.00 93.56 463 ARG A N 1
ATOM 3805 C CA . ARG A 1 463 ? -6.234 12.076 2.599 1.00 93.56 463 ARG A CA 1
ATOM 3806 C C . ARG A 1 463 ? -5.683 13.146 1.659 1.00 93.56 463 ARG A C 1
ATOM 3808 O O . ARG A 1 463 ? -5.391 12.812 0.520 1.00 93.56 463 ARG A O 1
ATOM 3815 N N . ARG A 1 464 ? -5.448 14.369 2.152 1.00 95.25 464 ARG A N 1
ATOM 3816 C CA . ARG A 1 464 ? -4.838 15.443 1.344 1.00 95.25 464 ARG A CA 1
ATOM 3817 C C . ARG A 1 464 ? -3.465 15.051 0.814 1.00 95.25 464 ARG A C 1
ATOM 3819 O O . ARG A 1 464 ? -3.200 15.236 -0.361 1.00 95.25 464 ARG A O 1
ATOM 3826 N N . LYS A 1 465 ? -2.618 14.445 1.653 1.00 96.19 465 LYS A N 1
ATOM 3827 C CA . LYS A 1 465 ? -1.289 13.999 1.220 1.00 96.19 465 LYS A CA 1
ATOM 3828 C C . LYS A 1 465 ? -1.362 12.902 0.148 1.00 96.19 465 LYS A C 1
ATOM 3830 O O . LYS A 1 465 ? -0.556 12.903 -0.773 1.00 96.19 465 LYS A O 1
ATOM 3835 N N . ILE A 1 466 ? -2.339 11.997 0.238 1.00 92.88 466 ILE A N 1
ATOM 3836 C CA . ILE A 1 466 ? -2.609 10.991 -0.802 1.00 92.88 466 ILE A CA 1
ATOM 3837 C C . ILE A 1 466 ? -3.124 11.658 -2.090 1.00 92.88 466 ILE A C 1
ATOM 3839 O O . ILE A 1 466 ? -2.704 11.275 -3.176 1.00 92.88 466 ILE A O 1
ATOM 3843 N N . GLU A 1 467 ? -4.001 12.659 -1.989 1.00 95.25 467 GLU A N 1
ATOM 3844 C CA . GLU A 1 467 ? -4.493 13.447 -3.131 1.00 95.25 467 GLU A CA 1
ATOM 3845 C C . GLU A 1 467 ? -3.336 14.188 -3.834 1.00 95.25 467 GLU A C 1
ATOM 3847 O O . GLU A 1 467 ? -3.146 14.003 -5.033 1.00 95.25 467 GLU A O 1
ATOM 3852 N N . GLU A 1 468 ? -2.488 14.902 -3.086 1.00 96.31 468 GLU A N 1
ATOM 3853 C CA . GLU A 1 468 ? -1.272 15.575 -3.580 1.00 96.31 468 GLU A CA 1
ATOM 3854 C C . GLU A 1 468 ? -0.310 14.599 -4.289 1.00 96.31 468 GLU A C 1
ATOM 3856 O O . GLU A 1 468 ? 0.175 14.881 -5.389 1.00 96.31 468 GLU A O 1
ATOM 3861 N N . GLN A 1 469 ? -0.067 13.421 -3.699 1.00 95.25 469 GLN A N 1
ATOM 3862 C CA . GLN A 1 469 ? 0.775 12.379 -4.300 1.00 95.25 469 GLN A CA 1
ATOM 3863 C C . GLN A 1 469 ? 0.150 11.784 -5.571 1.00 95.25 469 GLN A C 1
ATOM 3865 O O . GLN A 1 469 ? 0.862 11.532 -6.540 1.00 95.25 469 GLN A O 1
ATOM 3870 N N . ASN A 1 470 ? -1.172 11.602 -5.617 1.00 94.19 470 ASN A N 1
ATOM 3871 C CA . ASN A 1 470 ? -1.865 11.129 -6.818 1.00 94.19 470 ASN A CA 1
ATOM 3872 C C . ASN A 1 470 ? -1.829 12.170 -7.953 1.00 94.19 470 ASN A C 1
ATOM 3874 O O . ASN A 1 470 ? -1.669 11.800 -9.118 1.00 94.19 470 ASN A O 1
ATOM 3878 N N . GLU A 1 471 ? -1.924 13.465 -7.640 1.00 96.88 471 GLU A N 1
ATOM 3879 C CA . GLU A 1 471 ? -1.740 14.551 -8.615 1.00 96.88 471 GLU A CA 1
ATOM 3880 C C . GLU A 1 471 ? -0.298 14.626 -9.145 1.00 96.88 471 GLU A C 1
ATOM 3882 O O . GLU A 1 471 ? -0.072 14.955 -10.311 1.00 96.88 471 GLU A O 1
ATOM 3887 N N . GLU A 1 472 ? 0.703 14.329 -8.315 1.00 96.88 472 GLU A N 1
ATOM 3888 C CA . GLU A 1 472 ? 2.101 14.208 -8.745 1.00 96.88 472 GLU A CA 1
ATOM 3889 C C . GLU A 1 472 ? 2.330 12.979 -9.637 1.00 96.88 472 GLU A C 1
ATOM 3891 O O . GLU A 1 472 ? 2.862 13.126 -10.737 1.00 96.88 472 GLU A O 1
ATOM 3896 N N . ILE A 1 473 ? 1.831 11.802 -9.244 1.00 93.75 473 ILE A N 1
ATOM 3897 C CA . ILE A 1 473 ? 1.872 10.580 -10.065 1.00 93.75 473 ILE A CA 1
ATOM 3898 C C . ILE A 1 473 ? 1.210 10.816 -11.429 1.00 93.75 473 ILE A C 1
ATOM 3900 O O . ILE A 1 473 ? 1.783 10.460 -12.457 1.00 93.75 473 ILE A O 1
ATOM 3904 N N . THR A 1 474 ? 0.046 11.472 -11.461 1.00 96.06 474 THR A N 1
ATOM 3905 C CA . THR A 1 474 ? -0.672 11.781 -12.711 1.00 96.06 474 THR A CA 1
ATOM 3906 C C . THR A 1 474 ? 0.146 12.707 -13.621 1.00 96.06 474 THR A C 1
ATOM 3908 O O . THR A 1 474 ? 0.194 12.497 -14.833 1.00 96.06 474 THR A O 1
ATOM 3911 N N . ARG A 1 475 ? 0.838 13.709 -13.057 1.00 97.69 475 ARG A N 1
ATOM 3912 C CA . ARG A 1 475 ? 1.736 14.598 -13.820 1.00 97.69 475 ARG A CA 1
ATOM 3913 C C . ARG A 1 475 ? 2.947 13.848 -14.378 1.00 97.69 475 ARG A C 1
ATOM 3915 O O . ARG A 1 475 ? 3.264 14.014 -15.553 1.00 97.69 475 ARG A O 1
ATOM 3922 N N . LEU A 1 476 ? 3.580 12.992 -13.576 1.00 94.75 476 LEU A N 1
ATOM 3923 C CA . LEU A 1 476 ? 4.720 12.177 -14.013 1.00 94.75 476 LEU A CA 1
ATOM 3924 C C . LEU A 1 476 ? 4.320 11.167 -15.101 1.00 94.75 476 LEU A C 1
ATOM 3926 O O . LEU A 1 476 ? 5.064 10.973 -16.057 1.00 94.75 476 LEU A O 1
ATOM 3930 N N . GLN A 1 477 ? 3.125 10.575 -15.013 1.00 95.44 477 GLN A N 1
ATOM 3931 C CA . GLN A 1 477 ? 2.578 9.708 -16.063 1.00 95.44 477 GLN A CA 1
ATOM 3932 C C . GLN A 1 477 ? 2.400 10.456 -17.394 1.00 95.44 477 GLN A C 1
ATOM 3934 O O . GLN A 1 477 ? 2.816 9.945 -18.432 1.00 95.44 477 GLN A O 1
ATOM 3939 N N . GLN A 1 478 ? 1.863 11.681 -17.366 1.00 96.12 478 GLN A N 1
ATOM 3940 C CA . GLN A 1 478 ? 1.734 12.531 -18.561 1.00 96.12 478 GLN A CA 1
ATOM 3941 C C . GLN A 1 478 ? 3.098 12.921 -19.157 1.00 96.12 478 GLN A C 1
ATOM 3943 O O . GLN A 1 478 ? 3.243 12.985 -20.378 1.00 96.12 478 GLN A O 1
ATOM 3948 N N . GLU A 1 479 ? 4.114 13.160 -18.323 1.00 97.06 479 GLU A N 1
ATOM 3949 C CA . GLU A 1 479 ? 5.477 13.448 -18.789 1.00 97.06 479 GLU A CA 1
ATOM 3950 C C . GLU A 1 479 ? 6.140 12.214 -19.428 1.00 97.06 479 GLU A C 1
ATOM 3952 O O . GLU A 1 479 ? 6.740 12.325 -20.500 1.00 97.06 479 GLU A O 1
ATOM 3957 N N . ILE A 1 480 ? 5.962 11.024 -18.841 1.00 94.00 480 ILE A N 1
ATOM 3958 C CA . ILE A 1 480 ? 6.415 9.747 -19.416 1.00 94.00 480 ILE A CA 1
ATOM 3959 C C . ILE A 1 480 ? 5.727 9.476 -20.761 1.00 94.00 480 ILE A C 1
ATOM 3961 O O . ILE A 1 480 ? 6.402 9.100 -21.721 1.00 94.00 480 ILE A O 1
ATOM 3965 N N . GLU A 1 481 ? 4.413 9.689 -20.865 1.00 97.00 481 GLU A N 1
ATOM 3966 C CA . GLU A 1 481 ? 3.659 9.521 -22.113 1.00 97.00 481 GLU A CA 1
ATOM 3967 C C . GLU A 1 481 ? 4.171 10.480 -23.201 1.00 97.00 481 GLU A C 1
ATOM 3969 O O . GLU A 1 481 ? 4.517 10.043 -24.301 1.00 97.00 481 GLU A O 1
ATOM 3974 N N . TYR A 1 482 ? 4.362 11.761 -22.866 1.00 97.00 482 TYR A N 1
ATOM 3975 C CA . TYR A 1 482 ? 4.931 12.761 -23.775 1.00 97.00 482 TYR A CA 1
ATOM 3976 C C . TYR A 1 482 ? 6.346 12.395 -24.266 1.00 97.00 482 TYR A C 1
ATOM 3978 O O . TYR A 1 482 ? 6.631 12.483 -25.464 1.00 97.00 482 TYR A O 1
ATOM 3986 N N . ILE A 1 483 ? 7.238 11.951 -23.371 1.00 95.88 483 ILE A N 1
ATOM 3987 C CA . ILE A 1 483 ? 8.596 11.505 -23.733 1.00 95.88 483 ILE A CA 1
ATOM 3988 C C . ILE A 1 483 ? 8.543 10.236 -24.598 1.00 95.88 483 ILE A C 1
ATOM 3990 O O . ILE A 1 483 ? 9.331 10.096 -25.541 1.00 95.88 483 ILE A O 1
ATOM 3994 N N . THR A 1 484 ? 7.603 9.330 -24.326 1.00 95.38 484 THR A N 1
ATOM 3995 C CA . THR A 1 484 ? 7.402 8.097 -25.100 1.00 95.38 484 THR A CA 1
ATOM 3996 C C . THR A 1 484 ? 6.964 8.413 -26.529 1.00 95.38 484 THR A C 1
ATOM 3998 O O . THR A 1 484 ? 7.587 7.936 -27.480 1.00 95.38 484 THR A O 1
ATOM 4001 N N . ASP A 1 485 ? 5.969 9.285 -26.704 1.00 95.31 485 ASP A N 1
ATOM 4002 C CA . ASP A 1 485 ? 5.513 9.738 -28.021 1.00 95.31 485 ASP A CA 1
ATOM 4003 C C . ASP A 1 485 ? 6.599 10.512 -28.778 1.00 95.31 485 ASP A C 1
ATOM 4005 O O . ASP A 1 485 ? 6.798 10.303 -29.980 1.00 95.31 485 ASP A O 1
ATOM 4009 N N . GLN A 1 486 ? 7.370 11.354 -28.083 1.00 95.56 486 GLN A N 1
ATOM 4010 C CA . GLN A 1 486 ? 8.503 12.055 -28.685 1.00 95.56 486 GLN A CA 1
ATOM 4011 C C . GLN A 1 486 ? 9.579 11.069 -29.176 1.00 95.56 486 GLN A C 1
ATOM 4013 O O . GLN A 1 486 ? 10.083 11.202 -30.296 1.00 95.56 486 GLN A O 1
ATOM 4018 N N . THR A 1 487 ? 9.903 10.052 -28.373 1.00 92.12 487 THR A N 1
ATOM 4019 C CA . THR A 1 487 ? 10.873 8.999 -28.717 1.00 92.12 487 THR A CA 1
ATOM 4020 C C . THR A 1 487 ? 10.387 8.164 -29.900 1.00 92.12 487 THR A C 1
ATOM 4022 O O . THR A 1 487 ? 11.140 7.937 -30.850 1.00 92.12 487 THR A O 1
ATOM 4025 N N . ARG A 1 488 ? 9.101 7.794 -29.914 1.00 94.56 488 ARG A N 1
ATOM 4026 C CA . ARG A 1 488 ? 8.446 7.102 -31.031 1.00 94.56 488 ARG A CA 1
ATOM 4027 C C . ARG A 1 488 ? 8.484 7.930 -32.319 1.00 94.56 488 ARG A C 1
ATOM 4029 O O . ARG A 1 488 ? 8.781 7.393 -33.385 1.00 94.56 488 ARG A O 1
ATOM 4036 N N . GLY A 1 489 ? 8.252 9.241 -32.231 1.00 92.12 489 GLY A N 1
ATOM 4037 C CA . GLY A 1 489 ? 8.386 10.168 -33.357 1.00 92.12 489 GLY A CA 1
ATOM 4038 C C . GLY A 1 489 ? 9.812 10.230 -33.918 1.00 92.12 489 GLY A C 1
ATOM 4039 O O . GLY A 1 489 ? 10.003 10.199 -35.137 1.00 92.12 489 GLY A O 1
ATOM 4040 N N . PHE A 1 490 ? 10.828 10.251 -33.047 1.00 92.00 490 PHE A N 1
ATOM 4041 C CA . PHE A 1 490 ? 12.229 10.164 -33.470 1.00 92.00 490 PHE A CA 1
ATOM 4042 C C . PHE A 1 490 ? 12.571 8.816 -34.113 1.00 92.00 490 PHE A C 1
ATOM 4044 O O . PHE A 1 490 ? 13.280 8.805 -35.120 1.00 92.00 490 PHE A O 1
ATOM 4051 N N . GLN A 1 491 ? 12.050 7.705 -33.585 1.00 92.75 491 GLN A N 1
ATOM 4052 C CA . GLN A 1 491 ? 12.270 6.369 -34.139 1.00 92.75 491 GLN A CA 1
ATOM 4053 C C . GLN A 1 491 ? 11.663 6.221 -35.542 1.00 92.75 491 GLN A C 1
ATOM 4055 O O . GLN A 1 491 ? 12.351 5.794 -36.463 1.00 92.75 491 GLN A O 1
ATOM 4060 N N . ILE A 1 492 ? 10.415 6.651 -35.754 1.00 92.81 492 ILE A N 1
ATOM 4061 C CA . ILE A 1 492 ? 9.780 6.613 -37.085 1.00 92.81 492 ILE A CA 1
ATOM 4062 C C . ILE A 1 492 ? 10.585 7.452 -38.096 1.00 92.81 492 ILE A C 1
ATOM 4064 O O . ILE A 1 492 ? 10.802 7.035 -39.235 1.00 92.81 492 ILE A O 1
ATOM 4068 N N . SER A 1 493 ? 11.076 8.621 -37.671 1.00 93.44 493 SER A N 1
ATOM 4069 C CA . SER A 1 493 ? 11.907 9.505 -38.498 1.00 93.44 493 SER A CA 1
ATOM 4070 C C . SER A 1 493 ? 13.273 8.890 -38.846 1.00 93.44 493 SER A C 1
ATOM 4072 O O . SER A 1 493 ? 13.737 9.009 -39.984 1.00 93.44 493 SER A O 1
ATOM 4074 N N . SER A 1 494 ? 13.918 8.198 -37.898 1.00 90.62 494 SER A N 1
ATOM 4075 C CA . SER A 1 494 ? 15.208 7.541 -38.133 1.00 90.62 494 SER A CA 1
ATOM 4076 C C . SER A 1 494 ? 15.070 6.282 -38.993 1.00 90.62 494 SER A C 1
ATOM 4078 O O . SER A 1 494 ? 15.871 6.100 -39.908 1.00 90.62 494 SER A O 1
ATOM 4080 N N . GLU A 1 495 ? 14.028 5.472 -38.792 1.00 94.06 495 GLU A N 1
ATOM 4081 C CA . GLU A 1 495 ? 13.703 4.319 -39.643 1.00 94.06 495 GLU A CA 1
ATOM 4082 C C . GLU A 1 495 ? 13.444 4.736 -41.098 1.00 94.06 495 GLU A C 1
ATOM 4084 O O . GLU A 1 495 ? 13.938 4.097 -42.028 1.00 94.06 495 GLU A O 1
ATOM 4089 N N . GLU A 1 496 ? 12.719 5.834 -41.321 1.00 94.25 496 GLU A N 1
ATOM 4090 C CA . GLU A 1 496 ? 12.475 6.366 -42.665 1.00 94.25 496 GLU A CA 1
ATOM 4091 C C . GLU A 1 496 ? 13.765 6.909 -43.311 1.00 94.25 496 GLU A C 1
ATOM 4093 O O . GLU A 1 496 ? 14.038 6.659 -44.489 1.00 94.25 496 GLU A O 1
ATOM 4098 N N . ALA A 1 497 ? 14.629 7.572 -42.535 1.00 92.75 497 ALA A N 1
ATOM 4099 C CA . ALA A 1 497 ? 15.948 7.991 -43.009 1.00 92.75 497 ALA A CA 1
ATOM 4100 C C . ALA A 1 497 ? 16.857 6.796 -43.366 1.00 92.75 497 ALA A C 1
ATOM 4102 O O . ALA A 1 497 ? 17.574 6.857 -44.369 1.00 92.75 497 ALA A O 1
ATOM 4103 N N . ILE A 1 498 ? 16.804 5.705 -42.591 1.00 92.44 498 ILE A N 1
ATOM 4104 C CA . ILE A 1 498 ? 17.519 4.451 -42.872 1.00 92.44 498 ILE A CA 1
ATOM 4105 C C . ILE A 1 498 ? 17.011 3.839 -44.182 1.00 92.44 498 ILE A C 1
ATOM 4107 O O . ILE A 1 498 ? 17.817 3.647 -45.092 1.00 92.44 498 ILE A O 1
ATOM 4111 N N . LYS A 1 499 ? 15.693 3.659 -44.354 1.00 94.44 499 LYS A N 1
ATOM 4112 C CA . LYS A 1 499 ? 15.091 3.146 -45.604 1.00 94.44 499 LYS A CA 1
ATOM 4113 C C . LYS A 1 499 ? 15.525 3.953 -46.833 1.00 94.44 499 LYS A C 1
ATOM 4115 O O . LYS A 1 499 ? 15.878 3.387 -47.868 1.00 94.44 499 LYS A O 1
ATOM 4120 N N . GLN A 1 500 ? 15.567 5.283 -46.730 1.00 93.31 500 GLN A N 1
ATOM 4121 C CA . GLN A 1 500 ? 16.034 6.147 -47.823 1.00 93.31 500 GLN A CA 1
ATOM 4122 C C . GLN A 1 500 ? 17.533 5.997 -48.127 1.00 93.31 500 GLN A C 1
ATOM 4124 O O . GLN A 1 500 ? 17.949 6.187 -49.276 1.00 93.31 500 GLN A O 1
ATOM 4129 N N . LEU A 1 501 ? 18.366 5.696 -47.127 1.00 92.31 501 LEU A N 1
ATOM 4130 C CA . LEU A 1 501 ? 19.789 5.402 -47.321 1.00 92.31 501 LEU A CA 1
ATOM 4131 C C . LEU A 1 501 ? 19.995 4.007 -47.924 1.00 92.31 501 LEU A C 1
ATOM 4133 O O . LEU A 1 501 ? 20.787 3.873 -48.856 1.00 92.31 501 LEU A O 1
ATOM 4137 N N . GLU A 1 502 ? 19.237 3.005 -47.482 1.00 93.44 502 GLU A N 1
ATOM 4138 C CA . GLU A 1 502 ? 19.240 1.651 -48.045 1.00 93.44 502 GLU A CA 1
ATOM 4139 C C . GLU A 1 502 ? 18.837 1.650 -49.523 1.00 93.44 502 GLU A C 1
ATOM 4141 O O . GLU A 1 502 ? 19.539 1.070 -50.349 1.00 93.44 502 GLU A O 1
ATOM 4146 N N . GLN A 1 503 ? 17.775 2.371 -49.898 1.00 94.50 503 GLN A N 1
ATOM 4147 C CA . GLN A 1 503 ? 17.370 2.526 -51.302 1.00 94.50 503 GLN A CA 1
ATOM 4148 C C . GLN A 1 503 ? 18.473 3.170 -52.161 1.00 94.50 503 GLN A C 1
ATOM 4150 O O . GLN A 1 503 ? 18.734 2.723 -53.282 1.00 94.50 503 GLN A O 1
ATOM 4155 N N . LYS A 1 504 ? 19.166 4.194 -51.640 1.00 93.25 504 LYS A N 1
ATOM 4156 C CA . LYS A 1 504 ? 20.308 4.829 -52.328 1.00 93.25 504 LYS A CA 1
ATOM 4157 C C . LYS A 1 504 ? 21.496 3.876 -52.459 1.00 93.25 504 LYS A C 1
ATOM 4159 O O . LYS A 1 504 ? 22.121 3.840 -53.518 1.00 93.25 504 LYS A O 1
ATOM 4164 N N . LEU A 1 505 ? 21.784 3.089 -51.422 1.00 92.88 505 LEU A N 1
ATOM 4165 C CA . LEU A 1 505 ? 22.838 2.076 -51.437 1.00 92.88 505 LEU A CA 1
ATOM 4166 C C . LEU A 1 505 ? 22.524 0.965 -52.447 1.00 92.88 505 LEU A C 1
ATOM 4168 O O . LEU A 1 505 ? 23.381 0.623 -53.256 1.00 92.88 505 LEU A O 1
ATOM 4172 N N . GLN A 1 506 ? 21.287 0.460 -52.477 1.00 93.94 506 GLN A N 1
ATOM 4173 C CA . GLN A 1 506 ? 20.839 -0.514 -53.476 1.00 93.94 506 GLN A CA 1
ATOM 4174 C C . GLN A 1 506 ? 20.954 0.035 -54.903 1.00 93.94 506 GLN A C 1
ATOM 4176 O O . GLN A 1 506 ? 21.444 -0.672 -55.784 1.00 93.94 506 GLN A O 1
ATOM 4181 N N . LYS A 1 507 ? 20.551 1.292 -55.141 1.00 94.75 507 LYS A N 1
ATOM 4182 C CA . LYS A 1 507 ? 20.707 1.941 -56.450 1.00 94.75 507 LYS A CA 1
ATOM 4183 C C . LYS A 1 507 ? 22.182 2.029 -56.864 1.00 94.75 507 LYS A C 1
ATOM 4185 O O . LYS A 1 507 ? 22.525 1.565 -57.947 1.00 94.75 507 LYS A O 1
ATOM 4190 N N . SER A 1 508 ? 23.049 2.532 -55.985 1.00 92.00 508 SER A N 1
ATOM 4191 C CA . SER A 1 508 ? 24.493 2.631 -56.242 1.00 92.00 508 SER A CA 1
ATOM 4192 C C . SER A 1 508 ? 25.148 1.257 -56.449 1.00 92.00 508 SER A C 1
ATOM 4194 O O . SER A 1 508 ? 26.019 1.101 -57.303 1.00 92.00 508 SER A O 1
ATOM 4196 N N . ASN A 1 509 ? 24.697 0.216 -55.742 1.00 93.12 509 ASN A N 1
ATOM 4197 C CA . ASN A 1 509 ? 25.170 -1.153 -55.958 1.00 93.12 509 ASN A CA 1
ATOM 4198 C C . ASN A 1 509 ? 24.770 -1.690 -57.342 1.00 93.12 509 ASN A C 1
ATOM 4200 O O . ASN A 1 509 ? 25.603 -2.303 -58.004 1.00 93.12 509 ASN A O 1
ATOM 4204 N N . ARG A 1 510 ? 23.543 -1.422 -57.817 1.00 92.81 510 ARG A N 1
ATOM 4205 C CA . ARG A 1 510 ? 23.121 -1.771 -59.190 1.00 92.81 510 ARG A CA 1
ATOM 4206 C C . ARG A 1 510 ? 23.961 -1.035 -60.238 1.00 92.81 510 ARG A C 1
ATOM 4208 O O . ARG A 1 510 ? 24.437 -1.664 -61.175 1.00 92.81 510 ARG A O 1
ATOM 4215 N N . GLU A 1 511 ? 24.207 0.261 -60.046 1.00 92.25 511 GLU A N 1
ATOM 4216 C CA . GLU A 1 511 ? 25.085 1.061 -60.916 1.00 92.25 511 GLU A CA 1
ATOM 4217 C C . GLU A 1 511 ? 26.521 0.498 -60.946 1.00 92.25 511 GLU A C 1
ATOM 4219 O O . GLU A 1 511 ? 27.105 0.353 -62.018 1.00 92.25 511 GLU A O 1
ATOM 4224 N N . ASN A 1 512 ? 27.071 0.088 -59.797 1.00 90.88 512 ASN A N 1
ATOM 4225 C CA . ASN A 1 512 ? 28.384 -0.560 -59.717 1.00 90.88 512 ASN A CA 1
ATOM 4226 C C . ASN A 1 512 ? 28.433 -1.937 -60.403 1.00 90.88 512 ASN A C 1
ATOM 4228 O O . ASN A 1 512 ? 29.471 -2.286 -60.963 1.00 90.88 512 ASN A O 1
ATOM 4232 N N . ILE A 1 513 ? 27.351 -2.723 -60.368 1.00 93.31 513 ILE A N 1
ATOM 4233 C CA . ILE A 1 513 ? 27.267 -4.001 -61.098 1.00 93.31 513 ILE A CA 1
ATOM 4234 C C . ILE A 1 513 ? 27.322 -3.738 -62.607 1.00 93.31 513 ILE A C 1
ATOM 4236 O O . ILE A 1 513 ? 28.202 -4.275 -63.274 1.00 93.31 513 ILE A O 1
ATOM 4240 N N . VAL A 1 514 ? 26.484 -2.829 -63.119 1.00 93.81 514 VAL A N 1
ATOM 4241 C CA . VAL A 1 514 ? 26.471 -2.452 -64.545 1.00 93.81 514 VAL A CA 1
ATOM 4242 C C . VAL A 1 514 ? 27.835 -1.918 -64.998 1.00 93.81 514 VAL A C 1
ATOM 4244 O O . VAL A 1 514 ? 28.324 -2.301 -66.058 1.00 93.81 514 VAL A O 1
ATOM 4247 N N . LEU A 1 515 ? 28.502 -1.089 -64.185 1.00 91.94 515 LEU A N 1
ATOM 4248 C CA . LEU A 1 515 ? 29.849 -0.592 -64.493 1.00 91.94 515 LEU A CA 1
ATOM 4249 C C . LEU A 1 515 ? 30.907 -1.706 -64.536 1.00 91.94 515 LEU A C 1
ATOM 4251 O O . LEU A 1 515 ? 31.803 -1.646 -65.376 1.00 91.94 515 LEU A O 1
ATOM 4255 N N . ARG A 1 516 ? 30.817 -2.728 -63.674 1.00 90.88 516 ARG A N 1
ATOM 4256 C CA . ARG A 1 516 ? 31.721 -3.894 -63.716 1.00 90.88 516 ARG A CA 1
ATOM 4257 C C . ARG A 1 516 ? 31.467 -4.767 -64.941 1.00 90.88 516 ARG A C 1
ATOM 4259 O O . ARG A 1 516 ? 32.425 -5.198 -65.574 1.00 90.88 516 ARG A O 1
ATOM 4266 N N . GLU A 1 517 ? 30.206 -4.991 -65.299 1.00 93.62 517 GLU A N 1
ATOM 4267 C CA . GLU A 1 517 ? 29.831 -5.717 -66.518 1.00 93.62 517 GLU A CA 1
ATOM 4268 C C . GLU A 1 517 ? 30.299 -4.984 -67.780 1.00 93.62 517 GLU A C 1
ATOM 4270 O O . GLU A 1 517 ? 30.790 -5.618 -68.712 1.00 93.62 517 GLU A O 1
ATOM 4275 N N . GLU A 1 518 ? 30.203 -3.651 -67.809 1.00 92.31 518 GLU A N 1
ATOM 4276 C CA . GLU A 1 518 ? 30.723 -2.829 -68.905 1.00 92.31 518 GLU A CA 1
ATOM 4277 C C . GLU A 1 518 ? 32.255 -2.888 -68.977 1.00 92.31 518 GLU A C 1
ATOM 4279 O O . GLU A 1 518 ? 32.811 -3.137 -70.042 1.00 92.31 518 GLU A O 1
ATOM 4284 N N . GLN A 1 519 ? 32.953 -2.758 -67.841 1.00 91.06 519 GLN A N 1
ATOM 4285 C CA . GLN A 1 519 ? 34.409 -2.943 -67.774 1.00 91.06 519 GLN A CA 1
ATOM 4286 C C . GLN A 1 519 ? 34.830 -4.333 -68.268 1.00 91.06 519 GLN A C 1
ATOM 4288 O O . GLN A 1 519 ? 35.791 -4.450 -69.026 1.00 91.06 519 GLN A O 1
ATOM 4293 N N . GLN A 1 520 ? 34.100 -5.384 -67.888 1.00 93.81 520 GLN A N 1
ATOM 4294 C CA . GLN A 1 520 ? 34.360 -6.748 -68.342 1.00 93.81 520 GLN A CA 1
ATOM 4295 C C . GLN A 1 520 ? 34.099 -6.913 -69.846 1.00 93.81 520 GLN A C 1
ATOM 4297 O O . GLN A 1 520 ? 34.902 -7.554 -70.527 1.00 93.81 520 GLN A O 1
ATOM 4302 N N . ARG A 1 521 ? 33.035 -6.297 -70.385 1.00 93.44 521 ARG A N 1
ATOM 4303 C CA . ARG A 1 521 ? 32.762 -6.264 -71.830 1.00 93.44 521 ARG A CA 1
ATOM 4304 C C . ARG A 1 521 ? 33.882 -5.548 -72.588 1.00 93.44 521 ARG A C 1
ATOM 4306 O O . ARG A 1 521 ? 34.468 -6.161 -73.477 1.00 93.44 521 ARG A O 1
ATOM 4313 N N . VAL A 1 522 ? 34.273 -4.339 -72.179 1.00 92.25 522 VAL A N 1
ATOM 4314 C CA . VAL A 1 522 ? 35.391 -3.586 -72.785 1.00 92.25 522 VAL A CA 1
ATOM 4315 C C . VAL A 1 522 ? 36.699 -4.385 -72.749 1.00 92.25 522 VAL A C 1
ATOM 4317 O O . VAL A 1 522 ? 37.359 -4.513 -73.778 1.00 92.25 522 VAL A O 1
ATOM 4320 N N . LEU A 1 523 ? 37.053 -4.988 -71.608 1.00 91.25 523 LEU A N 1
ATOM 4321 C CA . LEU A 1 523 ? 38.249 -5.833 -71.493 1.00 91.25 523 LEU A CA 1
ATOM 4322 C C . LEU A 1 523 ? 38.189 -7.067 -72.406 1.00 91.25 523 LEU A C 1
ATOM 4324 O O . LEU A 1 523 ? 39.216 -7.464 -72.956 1.00 91.25 523 LEU A O 1
ATOM 4328 N N . SER A 1 524 ? 37.008 -7.665 -72.598 1.00 91.44 524 SER A N 1
ATOM 4329 C CA . SER A 1 524 ? 36.840 -8.790 -73.525 1.00 91.44 524 SER A CA 1
ATOM 4330 C C . SER A 1 524 ? 37.034 -8.370 -74.986 1.00 91.44 524 SER A C 1
ATOM 4332 O O . SER A 1 524 ? 37.773 -9.041 -75.705 1.00 91.44 524 SER A O 1
ATOM 4334 N N . THR A 1 525 ? 36.489 -7.218 -75.399 1.00 92.00 525 THR A N 1
ATOM 4335 C CA . THR A 1 525 ? 36.693 -6.653 -76.742 1.00 92.00 525 THR A CA 1
ATOM 4336 C C . THR A 1 525 ? 38.164 -6.321 -76.983 1.00 92.00 525 THR A C 1
ATOM 4338 O O . THR A 1 525 ? 38.738 -6.784 -77.965 1.00 92.00 525 THR A O 1
ATOM 4341 N N . MET A 1 526 ? 38.815 -5.619 -76.046 1.00 89.56 526 MET A N 1
ATOM 4342 C CA . MET A 1 526 ? 40.246 -5.301 -76.138 1.00 89.56 526 MET A CA 1
ATOM 4343 C C . MET A 1 526 ? 41.117 -6.558 -76.244 1.00 89.56 526 MET A C 1
ATOM 4345 O O . MET A 1 526 ? 42.120 -6.553 -76.954 1.00 89.56 526 MET A O 1
ATOM 4349 N N . LYS A 1 527 ? 40.747 -7.653 -75.564 1.00 92.00 527 LYS A N 1
ATOM 4350 C CA . LYS A 1 527 ? 41.467 -8.928 -75.664 1.00 92.00 527 LYS A CA 1
ATOM 4351 C C . LYS A 1 527 ? 41.349 -9.545 -77.063 1.00 92.00 527 LYS A C 1
ATOM 4353 O O . LYS A 1 527 ? 42.356 -10.007 -77.588 1.00 92.00 527 LYS A O 1
ATOM 4358 N N . VAL A 1 528 ? 40.160 -9.519 -77.670 1.00 92.62 528 VAL A N 1
ATOM 4359 C CA . VAL A 1 528 ? 39.940 -10.004 -79.046 1.00 92.62 528 VAL A CA 1
ATOM 4360 C C . VAL A 1 528 ? 40.692 -9.137 -80.063 1.00 92.62 528 VAL A C 1
ATOM 4362 O O . VAL A 1 528 ? 41.350 -9.665 -80.958 1.00 92.62 528 VAL A O 1
ATOM 4365 N N . GLU A 1 529 ? 40.667 -7.812 -79.901 1.00 90.44 529 GLU A N 1
ATOM 4366 C CA . GLU A 1 529 ? 41.430 -6.891 -80.753 1.00 90.44 529 GLU A CA 1
ATOM 4367 C C . GLU A 1 529 ? 42.944 -7.119 -80.645 1.00 90.44 529 GLU A C 1
ATOM 4369 O O . GLU A 1 529 ? 43.630 -7.141 -81.669 1.00 90.44 529 GLU A O 1
ATOM 4374 N N . LEU A 1 530 ? 43.466 -7.338 -79.431 1.00 89.56 530 LEU A N 1
ATOM 4375 C CA . LEU A 1 530 ? 44.872 -7.685 -79.207 1.00 89.56 530 LEU A CA 1
ATOM 4376 C C . LEU A 1 530 ? 45.246 -9.002 -79.895 1.00 89.56 530 LEU A C 1
ATOM 4378 O O . LEU A 1 530 ? 46.232 -9.018 -80.626 1.00 89.56 530 LEU A O 1
ATOM 4382 N N . GLN A 1 531 ? 44.438 -10.057 -79.753 1.00 90.94 531 GLN A N 1
ATOM 4383 C CA . GLN A 1 531 ? 44.671 -11.337 -80.437 1.00 90.94 531 GLN A CA 1
ATOM 4384 C C . GLN A 1 531 ? 44.695 -11.169 -81.966 1.00 90.94 531 GLN A C 1
ATOM 4386 O O . GLN A 1 531 ? 45.631 -11.619 -82.619 1.00 90.94 531 GLN A O 1
ATOM 4391 N N . SER A 1 532 ? 43.758 -10.407 -82.540 1.00 91.75 532 SER A N 1
ATOM 4392 C CA . SER A 1 532 ? 43.763 -10.090 -83.978 1.00 91.75 532 SER A CA 1
ATOM 4393 C C . SER A 1 532 ? 44.968 -9.230 -84.411 1.00 91.75 532 SER A C 1
ATOM 4395 O O . SER A 1 532 ? 45.411 -9.278 -85.562 1.00 91.75 532 SER A O 1
ATOM 4397 N N . CYS A 1 533 ? 45.534 -8.413 -83.518 1.00 87.50 533 CYS A N 1
ATOM 4398 C CA . CYS A 1 533 ? 46.790 -7.704 -83.781 1.00 87.50 533 CYS A CA 1
ATOM 4399 C C . CYS A 1 533 ? 48.007 -8.640 -83.720 1.00 87.50 533 CYS A C 1
ATOM 4401 O O . CYS A 1 533 ? 48.903 -8.509 -84.554 1.00 87.50 533 CYS A O 1
ATOM 4403 N N . GLU A 1 534 ? 48.034 -9.583 -82.778 1.00 89.75 534 GLU A N 1
ATOM 4404 C CA . GLU A 1 534 ? 49.076 -10.610 -82.653 1.00 89.75 534 GLU A CA 1
ATOM 4405 C C . GLU A 1 534 ? 49.088 -11.546 -83.872 1.00 89.75 534 GLU A C 1
ATOM 4407 O O . GLU A 1 534 ? 50.147 -11.762 -84.460 1.00 89.75 534 GLU A O 1
ATOM 4412 N N . GLU A 1 535 ? 47.921 -12.010 -84.328 1.00 91.06 535 GLU A N 1
ATOM 4413 C CA . GLU A 1 535 ? 47.763 -12.824 -85.542 1.00 91.06 535 GLU A CA 1
ATOM 4414 C C . GLU A 1 535 ? 48.303 -12.100 -86.784 1.00 91.06 535 GLU A C 1
ATOM 4416 O O . GLU A 1 535 ? 49.200 -12.611 -87.459 1.00 91.06 535 GLU A O 1
ATOM 4421 N N . ARG A 1 536 ? 47.864 -10.856 -87.030 1.00 90.00 536 ARG A N 1
ATOM 4422 C CA . ARG A 1 536 ? 48.367 -10.032 -88.148 1.00 90.00 536 ARG A CA 1
ATOM 4423 C C . ARG A 1 536 ? 49.872 -9.759 -88.054 1.00 90.00 536 ARG A C 1
ATOM 4425 O O . ARG A 1 536 ? 50.555 -9.684 -89.076 1.00 90.00 536 ARG A O 1
ATOM 4432 N N . LEU A 1 537 ? 50.419 -9.624 -86.843 1.00 87.31 537 LEU A N 1
ATOM 4433 C CA . LEU A 1 537 ? 51.861 -9.480 -86.628 1.00 87.31 537 LEU A CA 1
ATOM 4434 C C . LEU A 1 537 ? 52.613 -10.787 -86.936 1.00 87.31 537 LEU A C 1
ATOM 4436 O O . LEU A 1 537 ? 53.706 -10.746 -87.507 1.00 87.31 537 LEU A O 1
ATOM 4440 N N . CYS A 1 538 ? 52.045 -11.945 -86.596 1.00 91.31 538 CYS A N 1
ATOM 4441 C CA . CYS A 1 538 ? 52.575 -13.256 -86.965 1.00 91.31 538 CYS A CA 1
ATOM 4442 C C . CYS A 1 538 ? 52.568 -13.466 -88.488 1.00 91.31 538 CYS A C 1
ATOM 4444 O O . CYS A 1 538 ? 53.603 -13.845 -89.042 1.00 91.31 538 CYS A O 1
ATOM 4446 N N . GLU A 1 539 ? 51.469 -13.141 -89.173 1.00 89.81 539 GLU A N 1
ATOM 4447 C CA . GLU A 1 539 ? 51.366 -13.177 -90.640 1.00 89.81 539 GLU A CA 1
ATOM 4448 C C . GLU A 1 539 ? 52.400 -12.262 -91.310 1.00 89.81 539 GLU A C 1
ATOM 4450 O O . GLU A 1 539 ? 53.160 -12.702 -92.177 1.00 89.81 539 GLU A O 1
ATOM 4455 N N . ALA A 1 540 ? 52.508 -11.007 -90.861 1.00 85.50 540 ALA A N 1
ATOM 4456 C CA . ALA A 1 540 ? 53.488 -10.054 -91.381 1.00 85.50 540 ALA A CA 1
ATOM 4457 C C . ALA A 1 540 ? 54.937 -10.534 -91.171 1.00 85.50 540 ALA A C 1
ATOM 4459 O O . ALA A 1 540 ? 55.785 -10.376 -92.055 1.00 85.50 540 ALA A O 1
ATOM 4460 N N . ASN A 1 541 ? 55.235 -11.170 -90.033 1.00 86.81 541 ASN A N 1
ATOM 4461 C CA . ASN A 1 541 ? 56.544 -11.773 -89.777 1.00 86.81 541 ASN A CA 1
ATOM 4462 C C . ASN A 1 541 ? 56.805 -13.019 -90.640 1.00 86.81 541 ASN A C 1
ATOM 4464 O O . ASN A 1 541 ? 57.941 -13.221 -91.076 1.00 86.81 541 ASN A O 1
ATOM 4468 N N . ALA A 1 542 ? 55.787 -13.833 -90.933 1.00 88.88 542 ALA A N 1
ATOM 4469 C CA . ALA A 1 542 ? 55.902 -14.965 -91.852 1.00 88.88 542 ALA A CA 1
ATOM 4470 C C . ALA A 1 542 ? 56.166 -14.493 -93.294 1.00 88.88 542 ALA A C 1
ATOM 4472 O O . ALA A 1 542 ? 57.112 -14.962 -93.930 1.00 88.88 542 ALA A O 1
ATOM 4473 N N . ALA A 1 543 ? 55.419 -13.494 -93.774 1.00 87.56 543 ALA A N 1
ATOM 4474 C CA . ALA A 1 543 ? 55.647 -12.862 -95.074 1.00 87.56 543 ALA A CA 1
ATOM 4475 C C . ALA A 1 543 ? 57.049 -12.230 -95.166 1.00 87.56 543 ALA A C 1
ATOM 4477 O O . ALA A 1 543 ? 57.759 -12.420 -96.156 1.00 87.56 543 ALA A O 1
ATOM 4478 N N . LYS A 1 544 ? 57.504 -11.550 -94.104 1.00 87.12 544 LYS A N 1
ATOM 4479 C CA . LYS A 1 544 ? 58.870 -11.011 -94.005 1.00 87.12 544 LYS A CA 1
ATOM 4480 C C . LYS A 1 544 ? 59.935 -12.107 -94.115 1.00 87.12 544 LYS A C 1
ATOM 4482 O O . LYS A 1 544 ? 60.917 -11.902 -94.825 1.00 87.12 544 LYS A O 1
ATOM 4487 N N . LYS A 1 545 ? 59.755 -13.261 -93.455 1.00 88.38 545 LYS A N 1
ATOM 4488 C CA . LYS A 1 545 ? 60.665 -14.414 -93.593 1.00 88.38 545 LYS A CA 1
ATOM 4489 C C . LYS A 1 545 ? 60.707 -14.918 -95.037 1.00 88.38 545 LYS A C 1
ATOM 4491 O O . LYS A 1 545 ? 61.793 -15.004 -95.595 1.00 88.38 545 LYS A O 1
ATOM 4496 N N . GLN A 1 546 ? 59.554 -15.144 -95.672 1.00 87.00 546 GLN A N 1
ATOM 4497 C CA . GLN A 1 546 ? 59.489 -15.590 -97.074 1.00 87.00 546 GLN A CA 1
ATOM 4498 C C . GLN A 1 546 ? 60.163 -14.612 -98.050 1.00 87.00 546 GLN A C 1
ATOM 4500 O O . GLN A 1 546 ? 60.842 -15.036 -98.984 1.00 87.00 546 GLN A O 1
ATOM 4505 N N . LEU A 1 547 ? 60.001 -13.300 -97.848 1.00 85.44 547 LEU A N 1
ATOM 4506 C CA . LEU A 1 547 ? 60.693 -12.287 -98.650 1.00 85.44 547 LEU A CA 1
ATOM 4507 C C . LEU A 1 547 ? 62.210 -12.310 -98.422 1.00 85.44 547 LEU A C 1
ATOM 4509 O O . LEU A 1 547 ? 62.966 -12.137 -99.374 1.00 85.44 547 LEU A O 1
ATOM 4513 N N . HIS A 1 548 ? 62.659 -12.557 -97.190 1.00 83.06 548 HIS A N 1
ATOM 4514 C CA . HIS A 1 548 ? 64.080 -12.684 -96.870 1.00 83.06 548 HIS A CA 1
ATOM 4515 C C . HIS A 1 548 ? 64.701 -13.960 -97.470 1.00 83.06 548 HIS A C 1
ATOM 4517 O O . HIS A 1 548 ? 65.838 -13.915 -97.939 1.00 83.06 548 HIS A O 1
ATOM 4523 N N . GLU A 1 549 ? 63.944 -15.060 -97.510 1.00 87.81 549 GLU A N 1
ATOM 4524 C CA . GLU A 1 549 ? 64.291 -16.316 -98.189 1.00 87.81 549 GLU A CA 1
ATOM 4525 C C . GLU A 1 549 ? 64.488 -16.076 -99.696 1.00 87.81 549 GLU A C 1
ATOM 4527 O O . GLU A 1 549 ? 65.551 -16.361 -100.246 1.00 87.81 549 GLU A O 1
ATOM 4532 N N . LYS A 1 550 ? 63.504 -15.445 -100.356 1.00 87.38 550 LYS A N 1
ATOM 4533 C CA . LYS A 1 550 ? 63.567 -15.086 -101.785 1.00 87.38 550 LYS A CA 1
ATOM 4534 C C . LYS A 1 550 ? 64.713 -14.124 -102.093 1.00 87.38 550 LYS A C 1
ATOM 4536 O O . LYS A 1 550 ? 65.409 -14.299 -103.088 1.00 87.38 550 LYS A O 1
ATOM 4541 N N . ALA A 1 551 ? 64.949 -13.128 -101.239 1.00 83.69 551 ALA A N 1
ATOM 4542 C CA . ALA A 1 551 ? 66.083 -12.219 -101.386 1.00 83.69 551 ALA A CA 1
ATOM 4543 C C . ALA A 1 551 ? 67.428 -12.962 -101.292 1.00 83.69 551 ALA A C 1
ATOM 4545 O O . ALA A 1 551 ? 68.352 -12.643 -102.038 1.00 83.69 551 ALA A O 1
ATOM 4546 N N . HIS A 1 552 ? 67.531 -13.978 -100.429 1.00 84.75 552 HIS A N 1
ATOM 4547 C CA . HIS A 1 552 ? 68.728 -14.809 -100.318 1.00 84.75 552 HIS A CA 1
ATOM 4548 C C . HIS A 1 552 ? 68.908 -15.734 -101.535 1.00 84.75 552 HIS A C 1
ATOM 4550 O O . HIS A 1 552 ? 70.006 -15.802 -102.083 1.00 84.75 552 HIS A O 1
ATOM 4556 N N . GLN A 1 553 ? 67.828 -16.350 -102.030 1.00 85.38 553 GLN A N 1
ATOM 4557 C CA . GLN A 1 553 ? 67.825 -17.125 -103.280 1.00 85.38 553 GLN A CA 1
ATOM 4558 C C . GLN A 1 553 ? 68.273 -16.272 -104.476 1.00 85.38 553 GLN A C 1
ATOM 4560 O O . GLN A 1 553 ? 69.162 -16.674 -105.222 1.00 85.38 553 GLN A O 1
ATOM 4565 N N . HIS A 1 554 ? 67.722 -15.063 -104.631 1.00 84.69 554 HIS A N 1
ATOM 4566 C CA . HIS A 1 554 ? 68.141 -14.131 -105.679 1.00 84.69 554 HIS A CA 1
ATOM 4567 C C . HIS A 1 554 ? 69.601 -13.688 -105.524 1.00 84.69 554 HIS A C 1
ATOM 4569 O O . HIS A 1 554 ? 70.294 -13.565 -106.529 1.00 84.69 554 HIS A O 1
ATOM 4575 N N . ALA A 1 555 ? 70.096 -13.496 -104.297 1.00 85.00 555 ALA A N 1
ATOM 4576 C CA . ALA A 1 555 ? 71.510 -13.209 -104.061 1.00 85.00 555 ALA A CA 1
ATOM 4577 C C . ALA A 1 555 ? 72.420 -14.380 -104.488 1.00 85.00 555 ALA A C 1
ATOM 4579 O O . ALA A 1 555 ? 73.434 -14.132 -105.134 1.00 85.00 555 ALA A O 1
ATOM 4580 N N . SER A 1 556 ? 72.032 -15.633 -104.212 1.00 85.12 556 SER A N 1
ATOM 4581 C CA . SER A 1 556 ? 72.756 -16.830 -104.682 1.00 85.12 556 SER A CA 1
ATOM 4582 C C . SER A 1 556 ? 72.781 -16.912 -106.210 1.00 85.12 556 SER A C 1
ATOM 4584 O O . SER A 1 556 ? 73.849 -17.028 -106.802 1.00 85.12 556 SER A O 1
ATOM 4586 N N . HIS A 1 557 ? 71.624 -16.739 -106.858 1.00 84.62 557 HIS A N 1
ATOM 4587 C CA . HIS A 1 557 ? 71.506 -16.710 -108.322 1.00 84.62 557 HIS A CA 1
ATOM 4588 C C . HIS A 1 557 ? 72.359 -15.598 -108.959 1.00 84.62 557 HIS A C 1
ATOM 4590 O O . HIS A 1 557 ? 72.955 -15.794 -110.014 1.00 84.62 557 HIS A O 1
ATOM 4596 N N . ILE A 1 558 ? 72.438 -14.420 -108.328 1.00 85.06 558 ILE A N 1
ATOM 4597 C CA . ILE A 1 558 ? 73.312 -13.328 -108.779 1.00 85.06 558 ILE A CA 1
ATOM 4598 C C . ILE A 1 558 ? 74.789 -13.732 -108.674 1.00 85.06 558 ILE A C 1
ATOM 4600 O O . ILE A 1 558 ? 75.564 -13.391 -109.565 1.00 85.06 558 ILE A O 1
ATOM 4604 N N . GLU A 1 559 ? 75.193 -14.462 -107.633 1.00 84.81 559 GLU A N 1
ATOM 4605 C CA . GLU A 1 559 ? 76.578 -14.925 -107.476 1.00 84.81 559 GLU A CA 1
ATOM 4606 C C . GLU A 1 559 ? 76.940 -16.032 -108.480 1.00 84.81 559 GLU A C 1
ATOM 4608 O O . GLU A 1 559 ? 78.002 -15.978 -109.098 1.00 84.81 559 GLU A O 1
ATOM 4613 N N . GLU A 1 560 ? 76.029 -16.974 -108.737 1.00 85.19 560 GLU A N 1
ATOM 4614 C CA . GLU A 1 560 ? 76.162 -17.977 -109.806 1.00 85.19 560 GLU A CA 1
ATOM 4615 C C . GLU A 1 560 ? 76.276 -17.322 -111.192 1.00 85.19 560 GLU A C 1
ATOM 4617 O O . GLU A 1 560 ? 77.139 -17.688 -111.995 1.00 85.19 560 GLU A O 1
ATOM 4622 N N . LEU A 1 561 ? 75.463 -16.295 -111.465 1.00 85.12 561 LEU A N 1
ATOM 4623 C CA . LEU A 1 561 ? 75.552 -15.509 -112.696 1.00 85.12 561 LEU A CA 1
ATOM 4624 C C . LEU A 1 561 ? 76.879 -14.746 -112.805 1.00 85.12 561 LEU A C 1
ATOM 4626 O O . LEU A 1 561 ? 77.454 -14.720 -113.891 1.00 85.12 561 LEU A O 1
ATOM 4630 N N . LYS A 1 562 ? 77.416 -14.175 -111.716 1.00 81.94 562 LYS A N 1
ATOM 4631 C CA . LYS A 1 562 ? 78.761 -13.564 -111.729 1.00 81.94 562 LYS A CA 1
ATOM 4632 C C . LYS A 1 562 ? 79.843 -14.586 -112.060 1.00 81.94 562 LYS A C 1
ATOM 4634 O O . LYS A 1 562 ? 80.688 -14.289 -112.895 1.00 81.94 562 LYS A O 1
ATOM 4639 N N . LEU A 1 563 ? 79.812 -15.771 -111.444 1.00 85.56 563 LEU A N 1
ATOM 4640 C CA . LEU A 1 563 ? 80.774 -16.846 -111.721 1.00 85.56 563 LEU A CA 1
ATOM 4641 C C . LEU A 1 563 ? 80.688 -17.324 -113.177 1.00 85.56 563 LEU A C 1
ATOM 4643 O O . LEU A 1 563 ? 81.711 -17.597 -113.801 1.00 85.56 563 LEU A O 1
ATOM 4647 N N . THR A 1 564 ? 79.478 -17.372 -113.735 1.00 85.25 564 THR A N 1
ATOM 4648 C CA . THR A 1 564 ? 79.239 -17.732 -115.141 1.00 85.25 564 THR A CA 1
ATOM 4649 C C . THR A 1 564 ? 79.785 -16.654 -116.078 1.00 85.25 564 THR A C 1
ATOM 4651 O O . THR A 1 564 ? 80.572 -16.956 -116.969 1.00 85.25 564 THR A O 1
ATOM 4654 N N . VAL A 1 565 ? 79.458 -15.380 -115.829 1.00 84.12 565 VAL A N 1
ATOM 4655 C CA . VAL A 1 565 ? 79.994 -14.233 -116.583 1.00 84.12 565 VAL A CA 1
ATOM 4656 C C . VAL A 1 565 ? 81.519 -14.147 -116.465 1.00 84.12 565 VAL A C 1
ATOM 4658 O O . VAL A 1 565 ? 82.180 -13.795 -117.439 1.00 84.12 565 VAL A O 1
ATOM 4661 N N . GLN A 1 566 ? 82.094 -14.493 -115.310 1.00 85.12 566 GLN A N 1
ATOM 4662 C CA . GLN A 1 566 ? 83.541 -14.541 -115.121 1.00 85.12 566 GLN A CA 1
ATOM 4663 C C . GLN A 1 566 ? 84.190 -15.624 -115.995 1.00 85.12 566 GLN A C 1
ATOM 4665 O O . GLN A 1 566 ? 85.132 -15.296 -116.713 1.00 85.12 566 GLN A O 1
ATOM 4670 N N . ARG A 1 567 ? 83.664 -16.860 -116.013 1.00 83.81 567 ARG A N 1
ATOM 4671 C CA . ARG A 1 567 ? 84.160 -17.920 -116.916 1.00 83.81 567 ARG A CA 1
ATOM 4672 C C . ARG A 1 567 ? 84.052 -17.525 -118.382 1.00 83.81 567 ARG A C 1
ATOM 4674 O O . ARG A 1 567 ? 85.035 -17.615 -119.099 1.00 83.81 567 ARG A O 1
ATOM 4681 N N . GLU A 1 568 ? 82.906 -16.996 -118.805 1.00 82.19 568 GLU A N 1
ATOM 4682 C CA . GLU A 1 568 ? 82.707 -16.483 -120.169 1.00 82.19 568 GLU A CA 1
ATOM 4683 C C . GLU A 1 568 ? 83.731 -15.387 -120.526 1.00 82.19 568 GLU A C 1
ATOM 4685 O O . GLU A 1 568 ? 84.213 -15.316 -121.656 1.00 82.19 568 GLU A O 1
ATOM 4690 N N . CYS A 1 569 ? 84.123 -14.536 -119.569 1.00 83.44 569 CYS A N 1
ATOM 4691 C CA . CYS A 1 569 ? 85.200 -13.562 -119.774 1.00 83.44 569 CYS A CA 1
ATOM 4692 C C . CYS A 1 569 ? 86.588 -14.219 -119.851 1.00 83.44 569 CYS A C 1
ATOM 4694 O O . CYS A 1 569 ? 87.407 -13.796 -120.666 1.00 83.44 569 CYS A O 1
ATOM 4696 N N . GLU A 1 570 ? 86.867 -15.227 -119.025 1.00 84.12 570 GLU A N 1
ATOM 4697 C CA . GLU A 1 570 ? 88.123 -15.990 -119.026 1.00 84.12 570 GLU A CA 1
ATOM 4698 C C . GLU A 1 570 ? 88.293 -16.771 -120.343 1.00 84.12 570 GLU A C 1
ATOM 4700 O O . GLU A 1 570 ? 89.285 -16.568 -121.044 1.00 84.12 570 GLU A O 1
ATOM 4705 N N . GLU A 1 571 ? 87.283 -17.537 -120.762 1.00 84.50 571 GLU A N 1
ATOM 4706 C CA . GLU A 1 571 ? 87.237 -18.259 -122.042 1.00 84.50 571 GLU A CA 1
ATOM 4707 C C . GLU A 1 571 ? 87.367 -17.306 -123.239 1.00 84.50 571 GLU A C 1
ATOM 4709 O O . GLU A 1 571 ? 88.137 -17.555 -124.169 1.00 84.50 571 GLU A O 1
ATOM 4714 N N . ARG A 1 572 ? 86.684 -16.154 -123.209 1.00 81.88 572 ARG A N 1
ATOM 4715 C CA . ARG A 1 572 ? 86.814 -15.128 -124.255 1.00 81.88 572 ARG A CA 1
ATOM 4716 C C . ARG A 1 572 ? 88.220 -14.532 -124.317 1.00 81.88 572 ARG A C 1
ATOM 4718 O O . ARG A 1 572 ? 88.700 -14.251 -125.416 1.00 81.88 572 ARG A O 1
ATOM 4725 N N . ASN A 1 573 ? 88.888 -14.358 -123.177 1.00 80.75 573 ASN A N 1
ATOM 4726 C CA . ASN A 1 573 ? 90.278 -13.905 -123.129 1.00 80.75 573 ASN A CA 1
ATOM 4727 C C . ASN A 1 573 ? 91.242 -14.975 -123.674 1.00 80.75 573 ASN A C 1
ATOM 4729 O O . ASN A 1 573 ? 92.167 -14.627 -124.409 1.00 80.75 573 ASN A O 1
ATOM 4733 N N . GLU A 1 574 ? 91.014 -16.264 -123.401 1.00 81.94 574 GLU A N 1
ATOM 4734 C CA . GLU A 1 574 ? 91.793 -17.364 -123.994 1.00 81.94 574 GLU A CA 1
ATOM 4735 C C . GLU A 1 574 ? 91.579 -17.484 -125.512 1.00 81.94 574 GLU A C 1
ATOM 4737 O O . GLU A 1 574 ? 92.546 -17.615 -126.272 1.00 81.94 574 GLU A O 1
ATOM 4742 N N . LEU A 1 575 ? 90.335 -17.354 -125.982 1.00 81.56 575 LEU A N 1
ATOM 4743 C CA . LEU A 1 575 ? 89.997 -17.288 -127.409 1.00 81.56 575 LEU A CA 1
ATOM 4744 C C . LEU A 1 575 ? 90.649 -16.076 -128.088 1.00 81.56 575 LEU A C 1
ATOM 4746 O O . LEU A 1 575 ? 91.182 -16.183 -129.191 1.00 81.56 575 LEU A O 1
ATOM 4750 N N . GLN A 1 576 ? 90.681 -14.922 -127.420 1.00 78.38 576 GLN A N 1
ATOM 4751 C CA . GLN A 1 576 ? 91.357 -13.733 -127.935 1.00 78.38 576 GLN A CA 1
ATOM 4752 C C . GLN A 1 576 ? 92.890 -13.897 -127.948 1.00 78.38 576 GLN A C 1
ATOM 4754 O O . GLN A 1 576 ? 93.542 -13.464 -128.899 1.00 78.38 576 GLN A O 1
ATOM 4759 N N . ALA A 1 577 ? 93.473 -14.570 -126.953 1.00 76.44 577 ALA A N 1
ATOM 4760 C CA . ALA A 1 577 ? 94.904 -14.871 -126.895 1.00 76.44 577 ALA A CA 1
ATOM 4761 C C . ALA A 1 577 ? 95.341 -15.924 -127.932 1.00 76.44 577 ALA A C 1
ATOM 4763 O O . ALA A 1 577 ? 96.446 -15.838 -128.471 1.00 76.44 577 ALA A O 1
ATOM 4764 N N . THR A 1 578 ? 94.492 -16.906 -128.243 1.00 79.06 578 THR A N 1
ATOM 4765 C CA . THR A 1 578 ? 94.740 -17.884 -129.317 1.00 79.06 578 THR A CA 1
ATOM 4766 C C . THR A 1 578 ? 94.553 -17.266 -130.703 1.00 79.06 578 THR A C 1
ATOM 4768 O O . THR A 1 578 ? 95.400 -17.488 -131.568 1.00 79.06 578 THR A O 1
ATOM 4771 N N . LEU A 1 579 ? 93.549 -16.401 -130.902 1.00 76.69 579 LEU A N 1
ATOM 4772 C CA . LEU A 1 579 ? 93.417 -15.584 -132.118 1.00 76.69 579 LEU A CA 1
ATOM 4773 C C . LEU A 1 579 ? 94.624 -14.663 -132.346 1.00 76.69 579 LEU A C 1
ATOM 4775 O O . LEU A 1 579 ? 95.061 -14.515 -133.486 1.00 76.69 579 LEU A O 1
ATOM 4779 N N . LEU A 1 580 ? 95.186 -14.064 -131.290 1.00 79.44 580 LEU A N 1
ATOM 4780 C CA . LEU A 1 580 ? 96.407 -13.258 -131.400 1.00 79.44 580 LEU A CA 1
ATOM 4781 C C . LEU A 1 580 ? 97.607 -14.100 -131.858 1.00 79.44 580 LEU A C 1
ATOM 4783 O O . LEU A 1 580 ? 98.255 -13.720 -132.830 1.00 79.44 580 LEU A O 1
ATOM 4787 N N . ARG A 1 581 ? 97.836 -15.279 -131.262 1.00 75.56 581 ARG A N 1
ATOM 4788 C CA . ARG A 1 581 ? 98.903 -16.201 -131.703 1.00 75.56 581 ARG A CA 1
ATOM 4789 C C . ARG A 1 581 ? 98.715 -16.671 -133.150 1.00 75.56 581 ARG A C 1
ATOM 4791 O O . ARG A 1 581 ? 99.676 -16.697 -133.913 1.00 75.56 581 ARG A O 1
ATOM 4798 N N . ALA A 1 582 ? 97.486 -16.996 -133.555 1.00 73.44 582 ALA A N 1
ATOM 4799 C CA . ALA A 1 582 ? 97.179 -17.367 -134.939 1.00 73.44 582 ALA A CA 1
ATOM 4800 C C . ALA A 1 582 ? 97.424 -16.201 -135.917 1.00 73.44 582 ALA A C 1
ATOM 4802 O O . ALA A 1 582 ? 97.914 -16.401 -137.028 1.00 73.44 582 ALA A O 1
ATOM 4803 N N . ARG A 1 583 ? 97.136 -14.962 -135.495 1.00 75.19 583 ARG A N 1
ATOM 4804 C CA . ARG A 1 583 ? 97.421 -13.754 -136.277 1.00 75.19 583 ARG A CA 1
ATOM 4805 C C . ARG A 1 583 ? 98.924 -13.497 -136.417 1.00 75.19 583 ARG A C 1
ATOM 4807 O O . ARG A 1 583 ? 99.359 -13.140 -137.505 1.00 75.19 583 ARG A O 1
ATOM 4814 N N . GLU A 1 584 ? 99.711 -13.707 -135.364 1.00 73.94 584 GLU A N 1
ATOM 4815 C CA . GLU A 1 584 ? 101.179 -13.602 -135.408 1.00 73.94 584 GLU A CA 1
ATOM 4816 C C . GLU A 1 584 ? 101.800 -14.654 -136.343 1.00 73.94 584 GLU A C 1
ATOM 4818 O O . GLU A 1 584 ? 102.670 -14.322 -137.148 1.00 73.94 584 GLU A O 1
ATOM 4823 N N . GLN A 1 585 ? 101.293 -15.893 -136.319 1.00 66.69 585 GLN A N 1
ATOM 4824 C CA . GLN A 1 585 ? 101.704 -16.954 -137.249 1.00 66.69 585 GLN A CA 1
ATOM 4825 C C . GLN A 1 585 ? 101.384 -16.617 -138.715 1.00 66.69 585 GLN A C 1
ATOM 4827 O O . GLN A 1 585 ? 102.196 -16.889 -139.597 1.00 66.69 585 GLN A O 1
ATOM 4832 N N . LEU A 1 586 ? 100.238 -15.983 -138.992 1.00 62.31 586 LEU A N 1
ATOM 4833 C CA . LEU A 1 586 ? 99.893 -15.532 -140.345 1.00 62.31 586 LEU A CA 1
ATOM 4834 C C . LEU A 1 586 ? 100.773 -14.365 -140.822 1.00 62.31 586 LEU A C 1
ATOM 4836 O O . LEU A 1 586 ? 101.176 -14.350 -141.985 1.00 62.31 586 LEU A O 1
ATOM 4840 N N . VAL A 1 587 ? 101.125 -13.418 -139.944 1.00 63.34 587 VAL A N 1
ATOM 4841 C CA . VAL A 1 587 ? 102.042 -12.312 -140.289 1.00 63.34 587 VAL A CA 1
ATOM 4842 C C . VAL A 1 587 ? 103.425 -12.847 -140.684 1.00 63.34 587 VAL A C 1
ATOM 4844 O O . VAL A 1 587 ? 103.933 -12.463 -141.734 1.00 63.34 587 VAL A O 1
ATOM 4847 N N . GLN A 1 588 ? 103.976 -13.824 -139.952 1.00 56.69 588 GLN A N 1
ATOM 4848 C CA . GLN A 1 588 ? 105.269 -14.445 -140.294 1.00 56.69 588 GLN A CA 1
ATOM 4849 C C . GLN A 1 588 ? 105.296 -15.152 -141.662 1.00 56.69 588 GLN A C 1
ATOM 4851 O O . GLN A 1 588 ? 106.359 -15.255 -142.269 1.00 56.69 588 GLN A O 1
ATOM 4856 N N . ILE A 1 589 ? 104.150 -15.620 -142.167 1.00 57.28 589 ILE A N 1
ATOM 4857 C CA . ILE A 1 589 ? 104.038 -16.230 -143.505 1.00 57.28 589 ILE A CA 1
ATOM 4858 C C . ILE A 1 589 ? 103.875 -15.160 -144.604 1.00 57.28 589 ILE A C 1
ATOM 4860 O O . ILE A 1 589 ? 104.193 -15.413 -145.765 1.00 57.28 589 ILE A O 1
ATOM 4864 N N . THR A 1 590 ? 103.413 -13.955 -144.255 1.00 55.59 590 THR A N 1
ATOM 4865 C CA . THR A 1 590 ? 103.064 -12.905 -145.228 1.00 55.59 590 THR A CA 1
ATOM 4866 C C . THR A 1 590 ? 104.240 -11.968 -145.556 1.00 55.59 590 THR A C 1
ATOM 4868 O O . THR A 1 590 ? 104.293 -11.430 -146.658 1.00 55.59 590 THR A O 1
ATOM 4871 N N . ASP A 1 591 ? 105.248 -11.849 -144.684 1.00 43.91 591 ASP A N 1
ATOM 4872 C CA . ASP A 1 591 ? 106.433 -10.986 -144.890 1.00 43.91 591 ASP A CA 1
ATOM 4873 C C . ASP A 1 591 ? 107.468 -11.530 -145.914 1.00 43.91 591 ASP A C 1
ATOM 4875 O O . ASP A 1 591 ? 108.577 -11.009 -146.023 1.00 43.91 591 ASP A O 1
ATOM 4879 N N . SER A 1 592 ? 107.141 -12.580 -146.683 1.00 42.47 592 SER A N 1
ATOM 4880 C CA . SER A 1 592 ? 108.039 -13.199 -147.686 1.00 42.47 592 SER A CA 1
ATOM 4881 C C . SER A 1 592 ? 107.582 -13.060 -149.151 1.00 42.47 592 SER A C 1
ATOM 4883 O O . SER A 1 592 ? 108.194 -13.664 -150.032 1.00 42.47 592 SER A O 1
ATOM 4885 N N . ALA A 1 593 ? 106.533 -12.278 -149.443 1.00 39.66 593 ALA A N 1
ATOM 4886 C CA . ALA A 1 593 ? 106.007 -12.093 -150.803 1.00 39.66 593 ALA A CA 1
ATOM 4887 C C . ALA A 1 593 ? 105.667 -10.618 -151.124 1.00 39.66 593 ALA A C 1
ATOM 4889 O O . ALA A 1 593 ? 104.534 -10.173 -150.981 1.00 39.66 593 ALA A O 1
ATOM 4890 N N . LEU A 1 594 ? 106.709 -9.903 -151.560 1.00 31.80 594 LEU A N 1
ATOM 4891 C CA . LEU A 1 594 ? 106.783 -8.586 -152.220 1.00 31.80 594 LEU A CA 1
ATOM 4892 C C . LEU A 1 594 ? 105.486 -7.868 -152.675 1.00 31.80 594 LEU A C 1
ATOM 4894 O O . LEU A 1 594 ? 104.777 -8.345 -153.554 1.00 31.80 594 LEU A O 1
ATOM 4898 N N . ASP A 1 595 ? 105.355 -6.631 -152.175 1.00 28.19 595 ASP A N 1
ATOM 4899 C CA . ASP A 1 595 ? 105.247 -5.344 -152.904 1.00 28.19 595 ASP A CA 1
ATOM 4900 C C . ASP A 1 595 ? 104.199 -5.073 -154.018 1.00 28.19 595 ASP A C 1
ATOM 4902 O O . ASP A 1 595 ? 103.929 -5.879 -154.901 1.00 28.19 595 ASP A O 1
ATOM 4906 N N . LEU A 1 596 ? 103.777 -3.790 -154.046 1.00 32.34 596 LEU A N 1
ATOM 4907 C CA . LEU A 1 596 ? 102.894 -3.081 -155.004 1.00 32.34 596 LEU A CA 1
ATOM 4908 C C . LEU A 1 596 ? 101.379 -3.388 -154.844 1.00 32.34 596 LEU A C 1
ATOM 4910 O O . LEU A 1 596 ? 100.919 -4.482 -155.133 1.00 32.34 596 LEU A O 1
ATOM 4914 N N . HIS A 1 597 ? 100.501 -2.448 -154.456 1.00 32.53 597 HIS A N 1
ATOM 4915 C CA . HIS A 1 597 ? 100.441 -1.050 -154.910 1.00 32.53 597 HIS A CA 1
ATOM 4916 C C . HIS A 1 597 ? 99.715 -0.086 -153.933 1.00 32.53 597 HIS A C 1
ATOM 4918 O O . HIS A 1 597 ? 98.869 -0.484 -153.136 1.00 32.53 597 HIS A O 1
ATOM 4924 N N . GLU A 1 598 ? 100.028 1.211 -154.039 1.00 31.83 598 GLU A N 1
ATOM 4925 C CA . GLU A 1 598 ? 99.562 2.324 -153.185 1.00 31.83 598 GLU A CA 1
ATOM 4926 C C . GLU A 1 598 ? 98.401 3.179 -153.769 1.00 31.83 598 GLU A C 1
ATOM 4928 O O . GLU A 1 598 ? 98.304 3.298 -154.990 1.00 31.83 598 GLU A O 1
ATOM 4933 N N . ARG A 1 599 ? 97.708 3.919 -152.863 1.00 35.59 599 ARG A N 1
ATOM 4934 C CA . ARG A 1 599 ? 96.914 5.187 -153.029 1.00 35.59 599 ARG A CA 1
ATOM 4935 C C . ARG A 1 599 ? 95.547 5.110 -153.749 1.00 35.59 599 ARG A C 1
ATOM 4937 O O . ARG A 1 599 ? 95.346 4.250 -154.591 1.00 35.59 599 ARG A O 1
ATOM 4944 N N . ASP A 1 600 ? 94.527 5.933 -153.438 1.00 33.25 600 ASP A N 1
ATOM 4945 C CA . ASP A 1 600 ? 94.380 7.193 -152.648 1.00 33.25 600 ASP A CA 1
ATOM 4946 C C . ASP A 1 600 ? 93.272 7.081 -151.548 1.00 33.25 600 ASP A C 1
ATOM 4948 O O . ASP A 1 600 ? 92.376 6.255 -151.671 1.00 33.25 600 ASP A O 1
ATOM 4952 N N . ARG A 1 601 ? 93.343 7.692 -150.342 1.00 40.62 601 ARG A N 1
ATOM 4953 C CA . ARG A 1 601 ? 93.014 9.095 -149.915 1.00 40.62 601 ARG A CA 1
ATOM 4954 C C . ARG A 1 601 ? 91.571 9.568 -150.268 1.00 40.62 601 ARG A C 1
ATOM 4956 O O . ARG A 1 601 ? 91.105 9.296 -151.357 1.00 40.62 601 ARG A O 1
ATOM 4963 N N . GLN A 1 602 ? 90.797 10.290 -149.428 1.00 37.69 602 GLN A N 1
ATOM 4964 C CA . GLN A 1 602 ? 91.142 11.130 -148.259 1.00 37.69 602 GLN A CA 1
ATOM 4965 C C . GLN A 1 602 ? 89.949 11.432 -147.285 1.00 37.69 602 GLN A C 1
ATOM 4967 O O . GLN A 1 602 ? 88.898 11.898 -147.702 1.00 37.69 602 GLN A O 1
ATOM 4972 N N . THR A 1 603 ? 90.193 11.272 -145.970 1.00 38.78 603 THR A N 1
ATOM 4973 C CA . THR A 1 603 ? 89.852 12.159 -144.808 1.00 38.78 603 THR A CA 1
ATOM 4974 C C . THR A 1 603 ? 88.433 12.607 -144.387 1.00 38.78 603 THR A C 1
ATOM 4976 O O . THR A 1 603 ? 87.703 13.248 -145.130 1.00 38.78 603 THR A O 1
ATOM 4979 N N . GLY A 1 604 ? 88.203 12.529 -143.060 1.00 30.11 604 GLY A N 1
ATOM 4980 C CA . GLY A 1 604 ? 87.236 13.336 -142.290 1.00 30.11 604 GLY A CA 1
ATOM 4981 C C . GLY A 1 604 ? 87.373 13.141 -140.763 1.00 30.11 604 GLY A C 1
ATOM 4982 O O . GLY A 1 604 ? 86.693 12.300 -140.190 1.00 30.11 604 GLY A O 1
ATOM 4983 N N . MET A 1 605 ? 88.278 13.871 -140.087 1.00 34.69 605 MET A N 1
ATOM 4984 C CA . MET A 1 605 ? 88.567 13.716 -138.640 1.00 34.69 605 MET A CA 1
ATOM 4985 C C . MET A 1 605 ? 88.033 14.851 -137.750 1.00 34.69 605 MET A C 1
ATOM 4987 O O . MET A 1 605 ? 88.174 16.017 -138.110 1.00 34.69 605 MET A O 1
ATOM 4991 N N . ARG A 1 606 ? 87.637 14.497 -136.512 1.00 30.78 606 ARG A N 1
ATOM 4992 C CA . ARG A 1 606 ? 88.000 15.111 -135.198 1.00 30.78 606 ARG A CA 1
ATOM 4993 C C . ARG A 1 606 ? 87.364 14.230 -134.093 1.00 30.78 606 ARG A C 1
ATOM 4995 O O . ARG A 1 606 ? 86.186 13.932 -134.208 1.00 30.78 606 ARG A O 1
ATOM 5002 N N . LYS A 1 607 ? 88.046 13.594 -133.121 1.00 33.97 607 LYS A N 1
ATOM 5003 C CA . LYS A 1 607 ? 89.018 14.040 -132.083 1.00 33.97 607 LYS A CA 1
ATOM 5004 C C . LYS A 1 607 ? 88.456 15.168 -131.186 1.00 33.97 607 LYS A C 1
ATOM 5006 O O . LYS A 1 607 ? 88.017 16.168 -131.734 1.00 33.97 607 LYS A O 1
ATOM 5011 N N . SER A 1 608 ? 88.488 15.103 -129.842 1.00 36.78 608 SER A N 1
ATOM 5012 C CA . SER A 1 608 ? 89.078 14.097 -128.917 1.00 36.78 608 SER A CA 1
ATOM 5013 C C . SER A 1 608 ? 88.860 14.454 -127.420 1.00 36.78 608 SER A C 1
ATOM 5015 O O . SER A 1 608 ? 88.640 15.624 -127.135 1.00 36.78 608 SER A O 1
ATOM 5017 N N . HIS A 1 609 ? 89.123 13.495 -126.502 1.00 34.97 609 HIS A N 1
ATOM 5018 C CA . HIS A 1 609 ? 89.560 13.686 -125.084 1.00 34.97 609 HIS A CA 1
ATOM 5019 C C . HIS A 1 609 ? 88.500 14.131 -124.025 1.00 34.97 609 HIS A C 1
ATOM 5021 O O . HIS A 1 609 ? 87.537 14.792 -124.375 1.00 34.97 609 HIS A O 1
ATOM 5027 N N . SER A 1 610 ? 88.591 13.815 -122.709 1.00 32.66 610 SER A N 1
ATOM 5028 C CA . SER A 1 610 ? 89.530 12.953 -121.939 1.00 32.66 610 SER A CA 1
ATOM 5029 C C . SER A 1 610 ? 89.098 12.690 -120.460 1.00 32.66 610 SER A C 1
ATOM 5031 O O . SER A 1 610 ? 88.993 13.639 -119.697 1.00 32.66 610 SER A O 1
ATOM 5033 N N . VAL A 1 611 ? 89.039 11.405 -120.052 1.00 35.78 611 VAL A N 1
ATOM 5034 C CA . VAL A 1 611 ? 89.600 10.792 -118.802 1.00 35.78 611 VAL A CA 1
ATOM 5035 C C . VAL A 1 611 ? 89.071 11.137 -117.369 1.00 35.78 611 VAL A C 1
ATOM 5037 O O . VAL A 1 611 ? 89.044 12.285 -116.952 1.00 35.78 611 VAL A O 1
ATOM 5040 N N . ARG A 1 612 ? 88.907 10.048 -116.574 1.00 28.47 612 ARG A N 1
ATOM 5041 C CA . ARG A 1 612 ? 88.958 9.854 -115.085 1.00 28.47 612 ARG A CA 1
ATOM 5042 C C . ARG A 1 612 ? 87.691 9.920 -114.186 1.00 28.47 612 ARG A C 1
ATOM 5044 O O . ARG A 1 612 ? 87.226 10.967 -113.764 1.00 28.47 612 ARG A O 1
ATOM 5051 N N . THR A 1 613 ? 87.273 8.701 -113.814 1.00 41.19 613 THR A N 1
ATOM 5052 C CA . THR A 1 613 ? 86.883 8.126 -112.492 1.00 41.19 613 THR A CA 1
ATOM 5053 C C . THR A 1 613 ? 87.573 8.721 -111.231 1.00 41.19 613 THR A C 1
ATOM 5055 O O . THR A 1 613 ? 88.575 9.412 -111.422 1.00 41.19 613 THR A O 1
ATOM 5058 N N . PRO A 1 614 ? 87.161 8.419 -109.954 1.00 53.06 614 PRO A N 1
ATOM 5059 C CA . PRO A 1 614 ? 86.500 7.183 -109.453 1.00 53.06 614 PRO A CA 1
ATOM 5060 C C . PRO A 1 614 ? 85.402 7.313 -108.342 1.00 53.06 614 PRO A C 1
ATOM 5062 O O . PRO A 1 614 ? 84.907 8.392 -108.042 1.00 53.06 614 PRO A O 1
ATOM 5065 N N . LEU A 1 615 ? 85.020 6.151 -107.770 1.00 38.91 615 LEU A N 1
ATOM 5066 C CA . LEU A 1 615 ? 84.105 5.863 -106.634 1.00 38.91 615 LEU A CA 1
ATOM 5067 C C . LEU A 1 615 ? 84.371 6.728 -105.359 1.00 38.91 615 LEU A C 1
ATOM 5069 O O . LEU A 1 615 ? 85.491 7.194 -105.191 1.00 38.91 615 LEU A O 1
ATOM 5073 N N . ALA A 1 616 ? 83.466 6.931 -104.376 1.00 32.41 616 ALA A N 1
ATOM 5074 C CA . ALA A 1 616 ? 82.749 5.894 -103.608 1.00 32.41 616 ALA A CA 1
ATOM 5075 C C . ALA A 1 616 ? 81.656 6.380 -102.597 1.00 32.41 616 ALA A C 1
ATOM 5077 O O . ALA A 1 616 ? 81.825 7.373 -101.903 1.00 32.41 616 ALA A O 1
ATOM 5078 N N . SER A 1 617 ? 80.601 5.557 -102.442 1.00 36.56 617 SER A N 1
ATOM 5079 C CA . SER A 1 617 ? 79.873 5.156 -101.201 1.00 36.56 617 SER A CA 1
ATOM 5080 C C . SER A 1 617 ? 79.360 6.164 -100.129 1.00 36.56 617 SER A C 1
ATOM 5082 O O . SER A 1 617 ? 80.165 6.704 -99.376 1.00 36.56 617 SER A O 1
ATOM 5084 N N . LYS A 1 618 ? 78.029 6.198 -99.867 1.00 36.19 618 LYS A N 1
ATOM 5085 C CA . LYS A 1 618 ? 77.329 5.615 -98.668 1.00 36.19 618 LYS A CA 1
ATOM 5086 C C . LYS A 1 618 ? 75.892 6.156 -98.409 1.00 36.19 618 LYS A C 1
ATOM 5088 O O . LYS A 1 618 ? 75.700 7.341 -98.200 1.00 36.19 618 LYS A O 1
ATOM 5093 N N . ILE A 1 619 ? 74.931 5.224 -98.314 1.00 37.53 619 ILE A N 1
ATOM 5094 C CA . ILE A 1 619 ? 73.894 5.049 -97.257 1.00 37.53 619 ILE A CA 1
ATOM 5095 C C . ILE A 1 619 ? 73.164 6.299 -96.679 1.00 37.53 619 ILE A C 1
ATOM 5097 O O . ILE A 1 619 ? 73.712 6.966 -95.810 1.00 37.53 619 ILE A O 1
ATOM 5101 N N . HIS A 1 620 ? 71.859 6.467 -96.979 1.00 32.62 620 HIS A N 1
ATOM 5102 C CA . HIS A 1 620 ? 70.740 6.208 -96.031 1.00 32.62 620 HIS A CA 1
ATOM 5103 C C . HIS A 1 620 ? 69.331 6.340 -96.680 1.00 32.62 620 HIS A C 1
ATOM 5105 O O . HIS A 1 620 ? 69.106 7.155 -97.568 1.00 32.62 620 HIS A O 1
ATOM 5111 N N . LEU A 1 621 ? 68.381 5.525 -96.199 1.00 35.06 621 LEU A N 1
ATOM 5112 C CA . LEU A 1 621 ? 66.912 5.602 -96.383 1.00 35.06 621 LEU A CA 1
ATOM 5113 C C . LEU A 1 621 ? 66.290 6.431 -95.217 1.00 35.06 621 LEU A C 1
ATOM 5115 O O . LEU A 1 621 ? 67.036 6.735 -94.284 1.00 35.06 621 LEU A O 1
ATOM 5119 N N . PRO A 1 622 ? 64.951 6.635 -95.090 1.00 63.00 622 PRO A N 1
ATOM 5120 C CA . PRO A 1 622 ? 63.855 6.688 -96.086 1.00 63.00 6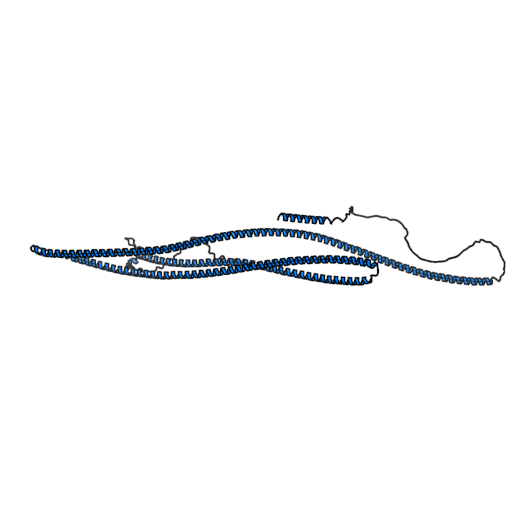22 PRO A CA 1
ATOM 5121 C C . PRO A 1 622 ? 62.803 7.815 -95.842 1.00 63.00 622 PRO A C 1
ATOM 5123 O O . PRO A 1 622 ? 62.685 8.321 -94.728 1.00 63.00 622 PRO A O 1
ATOM 5126 N N . ARG A 1 623 ? 61.877 8.050 -96.797 1.00 30.55 623 ARG A N 1
ATOM 5127 C CA . ARG A 1 623 ? 60.413 8.068 -96.507 1.00 30.55 623 ARG A CA 1
ATOM 5128 C C . ARG A 1 623 ? 59.515 8.084 -97.760 1.00 30.55 623 ARG A C 1
ATOM 5130 O O . ARG A 1 623 ? 59.746 8.858 -98.677 1.00 30.55 623 ARG A O 1
ATOM 5137 N N . LEU A 1 624 ? 58.455 7.268 -97.732 1.00 42.50 624 LEU A N 1
ATOM 5138 C CA . LEU A 1 624 ? 57.233 7.402 -98.550 1.00 42.50 624 LEU A CA 1
ATOM 5139 C C . LEU A 1 624 ? 56.285 8.438 -97.899 1.00 42.50 624 LEU A C 1
ATOM 5141 O O . LEU A 1 624 ? 56.423 8.688 -96.694 1.00 42.50 624 LEU A O 1
ATOM 5145 N N . PRO A 1 625 ? 55.340 9.041 -98.650 1.00 48.97 625 PRO A N 1
ATOM 5146 C CA . PRO A 1 625 ? 53.958 8.521 -98.715 1.00 48.97 625 PRO A CA 1
ATOM 5147 C C . PRO A 1 625 ? 53.345 8.500 -100.147 1.00 48.97 625 PRO A C 1
ATOM 5149 O O . PRO A 1 625 ? 54.005 8.945 -101.086 1.00 48.97 625 PRO A O 1
ATOM 5152 N N . PRO A 1 626 ? 52.133 7.927 -100.353 1.00 51.09 626 PRO A N 1
ATOM 5153 C CA . PRO A 1 626 ? 51.780 7.305 -101.636 1.00 51.09 626 PRO A CA 1
ATOM 5154 C C . PRO A 1 626 ? 50.667 7.968 -102.480 1.00 51.09 626 PRO A C 1
ATOM 5156 O O . PRO A 1 626 ? 49.774 8.634 -101.971 1.00 51.09 626 PRO A O 1
ATOM 5159 N N . LEU A 1 627 ? 50.751 7.660 -103.780 1.00 35.38 627 LEU A N 1
ATOM 5160 C CA . LEU A 1 627 ? 49.712 7.343 -104.781 1.00 35.38 627 LEU A CA 1
ATOM 5161 C C . LEU A 1 627 ? 48.257 7.832 -104.601 1.00 35.38 627 LEU A C 1
ATOM 5163 O O . LEU A 1 627 ? 47.540 7.430 -103.687 1.00 35.38 627 LEU A O 1
ATOM 5167 N N . SER A 1 628 ? 47.790 8.538 -105.634 1.00 37.69 628 SER A N 1
ATOM 5168 C CA . SER A 1 628 ? 46.380 8.791 -105.965 1.00 37.69 628 SER A CA 1
ATOM 5169 C C . SER A 1 628 ? 45.742 7.621 -106.736 1.00 37.69 628 SER A C 1
ATOM 5171 O O . SER A 1 628 ? 46.440 6.896 -107.445 1.00 37.69 628 SER A O 1
ATOM 5173 N N . GLY A 1 629 ? 44.409 7.503 -106.693 1.00 33.12 629 GLY A N 1
ATOM 5174 C CA . GLY A 1 629 ? 43.639 6.589 -107.550 1.00 33.12 629 GLY A CA 1
ATOM 5175 C C . GLY A 1 629 ? 42.135 6.621 -107.256 1.00 33.12 629 GLY A C 1
ATOM 5176 O O . GLY A 1 629 ? 41.681 6.019 -106.290 1.00 33.12 629 GLY A O 1
ATOM 5177 N N . GLU A 1 630 ? 41.368 7.341 -108.076 1.00 39.62 630 GLU A N 1
ATOM 5178 C CA . GLU A 1 630 ? 39.895 7.368 -108.042 1.00 39.62 630 GLU A CA 1
ATOM 5179 C C . GLU A 1 630 ? 39.280 6.088 -108.655 1.00 39.62 630 GLU A C 1
ATOM 5181 O O . GLU A 1 630 ? 39.964 5.393 -109.405 1.00 39.62 630 GLU A O 1
ATOM 5186 N N . VAL A 1 631 ? 37.973 5.835 -108.431 1.00 34.88 631 VAL A N 1
ATOM 5187 C CA . VAL A 1 631 ? 36.918 5.749 -109.488 1.00 34.88 631 VAL A CA 1
ATOM 5188 C C . VAL A 1 631 ? 35.609 5.058 -109.007 1.00 34.88 631 VAL A C 1
ATOM 5190 O O . VAL A 1 631 ? 35.609 3.907 -108.593 1.00 34.88 631 VAL A O 1
ATOM 5193 N N . LYS A 1 632 ? 34.487 5.786 -109.166 1.00 33.44 632 LYS A N 1
ATOM 5194 C CA . LYS A 1 632 ? 33.070 5.391 -109.437 1.00 33.44 632 LYS A CA 1
ATOM 5195 C C . LYS A 1 632 ? 32.324 4.287 -108.644 1.00 33.44 632 LYS A C 1
ATOM 5197 O O . LYS A 1 632 ? 32.441 3.100 -108.910 1.00 33.44 632 LYS A O 1
ATOM 5202 N N . SER A 1 633 ? 31.359 4.761 -107.846 1.00 37.75 633 SER A N 1
ATOM 5203 C CA . SER A 1 633 ? 29.893 4.523 -107.940 1.00 37.75 633 SER A CA 1
ATOM 5204 C C . SER A 1 633 ? 29.305 3.224 -108.540 1.00 37.75 633 SER A C 1
ATOM 5206 O O . SER A 1 633 ? 29.439 2.983 -109.739 1.00 37.75 633 SER A O 1
ATOM 5208 N N . HIS A 1 634 ? 28.393 2.595 -107.784 1.00 31.67 634 HIS A N 1
ATOM 5209 C CA . HIS A 1 634 ? 27.064 2.186 -108.280 1.00 31.67 634 HIS A CA 1
ATOM 5210 C C . HIS A 1 634 ? 26.012 2.182 -107.149 1.00 31.67 634 HIS A C 1
ATOM 5212 O O . HIS A 1 634 ? 26.350 2.015 -105.980 1.00 31.67 634 HIS A O 1
ATOM 5218 N N . SER A 1 635 ? 24.747 2.402 -107.514 1.00 35.75 635 SER A N 1
ATOM 5219 C CA . SER A 1 635 ? 23.543 2.468 -106.664 1.00 35.75 635 SER A CA 1
ATOM 5220 C C . SER A 1 635 ? 22.627 1.247 -106.855 1.00 35.75 635 SER A C 1
ATOM 5222 O O . SER A 1 635 ? 22.733 0.615 -107.904 1.00 35.75 635 SER A O 1
ATOM 5224 N N . VAL A 1 636 ? 21.703 0.985 -105.910 1.00 33.28 636 VAL A N 1
ATOM 5225 C CA . VAL A 1 636 ? 20.276 0.573 -106.096 1.00 33.28 636 VAL A CA 1
ATOM 5226 C C . VAL A 1 636 ? 19.596 0.312 -104.724 1.00 33.28 636 VAL A C 1
ATOM 5228 O O . VAL A 1 636 ? 20.283 0.142 -103.718 1.00 33.28 636 VAL A O 1
ATOM 5231 N N . ASP A 1 637 ? 18.260 0.385 -104.699 1.00 33.50 637 ASP A N 1
ATOM 5232 C CA . ASP A 1 637 ? 17.362 0.731 -103.576 1.00 33.50 637 ASP A CA 1
ATOM 5233 C C . ASP A 1 637 ? 16.705 -0.416 -102.752 1.00 33.50 637 ASP A C 1
ATOM 5235 O O . ASP A 1 637 ? 16.860 -1.597 -103.058 1.00 33.50 637 ASP A O 1
ATOM 5239 N N . HIS A 1 638 ? 15.860 0.011 -101.784 1.00 34.41 638 HIS A N 1
ATOM 5240 C CA . HIS A 1 638 ? 14.800 -0.706 -101.023 1.00 34.41 638 HIS A CA 1
ATOM 5241 C C . HIS A 1 638 ? 15.250 -1.592 -99.827 1.00 34.41 638 HIS A C 1
ATOM 5243 O O . HIS A 1 638 ? 16.321 -2.181 -99.875 1.00 34.41 638 HIS A O 1
ATOM 5249 N N . SER A 1 639 ? 14.503 -1.814 -98.725 1.00 32.94 639 SER A N 1
ATOM 5250 C CA . SER A 1 639 ? 13.341 -1.176 -98.031 1.00 32.94 639 SER A CA 1
ATOM 5251 C C . SER A 1 639 ? 13.087 -1.975 -96.703 1.00 32.94 639 SER A C 1
ATOM 5253 O O . SER A 1 639 ? 13.645 -3.059 -96.568 1.00 32.94 639 SER A O 1
ATOM 5255 N N . GLU A 1 640 ? 12.305 -1.615 -95.667 1.00 30.97 640 GLU A N 1
ATOM 5256 C CA . GLU A 1 640 ? 11.514 -0.423 -95.291 1.00 30.97 640 GLU A CA 1
ATOM 5257 C C . GLU A 1 640 ? 11.196 -0.409 -93.763 1.00 30.97 640 GLU A C 1
ATOM 5259 O O . GLU A 1 640 ? 11.157 -1.471 -93.148 1.00 30.97 640 GLU A O 1
ATOM 5264 N N . GLY A 1 641 ? 10.860 0.762 -93.187 1.00 29.52 641 GLY A N 1
ATOM 5265 C CA . GLY A 1 641 ? 10.121 0.925 -91.909 1.00 29.52 641 GLY A CA 1
ATOM 5266 C C . GLY A 1 641 ? 10.858 0.645 -90.576 1.00 29.52 641 GLY A C 1
ATOM 5267 O O . GLY A 1 641 ? 11.822 -0.105 -90.521 1.00 29.52 641 GLY A O 1
ATOM 5268 N N . SER A 1 642 ? 10.458 1.202 -89.422 1.00 34.78 642 SER A N 1
ATOM 5269 C CA . SER A 1 642 ? 9.494 2.286 -89.145 1.00 34.78 642 SER A CA 1
ATOM 5270 C C . SER A 1 642 ? 9.647 2.803 -87.701 1.00 34.78 642 SER A C 1
ATOM 5272 O O . SER A 1 642 ? 9.702 1.990 -86.787 1.00 34.78 642 SER A O 1
ATOM 5274 N N . THR A 1 643 ? 9.552 4.132 -87.505 1.00 31.70 643 THR A N 1
ATOM 5275 C CA . THR A 1 643 ? 9.055 4.844 -86.284 1.00 31.70 643 THR A CA 1
ATOM 5276 C C . THR A 1 643 ? 9.790 4.654 -84.926 1.00 31.70 643 THR A C 1
ATOM 5278 O O . THR A 1 643 ? 10.217 3.564 -84.590 1.00 31.70 643 THR A O 1
ATOM 5281 N N . SER A 1 644 ? 9.953 5.651 -84.036 1.00 32.72 644 SER A N 1
ATOM 5282 C CA . SER A 1 644 ? 9.395 7.019 -83.961 1.00 32.72 644 SER A CA 1
ATOM 5283 C C . SER A 1 644 ? 10.218 7.991 -83.079 1.00 32.72 644 SER A C 1
ATOM 5285 O O . SER A 1 644 ? 10.486 7.678 -81.927 1.00 32.72 644 SER A O 1
ATOM 5287 N N . HIS A 1 645 ? 10.464 9.198 -83.611 1.00 31.34 645 HIS A N 1
ATOM 5288 C CA . HIS A 1 645 ? 10.317 10.552 -83.017 1.00 31.34 645 HIS A CA 1
ATOM 5289 C C . HIS A 1 645 ? 10.869 11.004 -81.634 1.00 31.34 645 HIS A C 1
ATOM 5291 O O . HIS A 1 645 ? 10.931 10.276 -80.656 1.00 31.34 645 HIS A O 1
ATOM 5297 N N . VAL A 1 646 ? 11.068 12.339 -81.587 1.00 33.31 646 VAL A N 1
ATOM 5298 C CA . VAL A 1 646 ? 11.355 13.259 -80.456 1.00 33.31 646 VAL A CA 1
ATOM 5299 C C . VAL A 1 646 ? 12.835 13.289 -80.026 1.00 33.31 646 VAL A C 1
ATOM 5301 O O . VAL A 1 646 ? 13.289 12.449 -79.265 1.00 33.31 646 VAL A O 1
ATOM 5304 N N . SER A 1 647 ? 13.706 14.143 -80.578 1.00 31.66 647 SER A N 1
ATOM 5305 C CA . SER A 1 647 ? 13.715 15.626 -80.623 1.00 31.66 647 SER A CA 1
ATOM 5306 C C . SER A 1 647 ? 14.028 16.313 -79.280 1.00 31.66 647 SER A C 1
ATOM 5308 O O . SER A 1 647 ? 13.138 16.601 -78.494 1.00 31.66 647 SER A O 1
ATOM 5310 N N . SER A 1 648 ? 15.316 16.640 -79.113 1.00 31.09 648 SER A N 1
ATOM 5311 C CA . SER A 1 648 ? 15.838 17.995 -78.839 1.00 31.09 648 SER A CA 1
ATOM 5312 C C . SER A 1 648 ? 15.289 18.821 -77.658 1.00 31.09 648 SER A C 1
ATOM 5314 O O . SER A 1 648 ? 14.219 19.404 -77.782 1.00 31.09 648 SER A O 1
ATOM 5316 N N . SER A 1 649 ? 16.132 19.123 -76.656 1.00 31.42 649 SER A N 1
ATOM 5317 C CA . SER A 1 649 ? 16.909 20.388 -76.628 1.00 31.42 649 SER A CA 1
ATOM 5318 C C . SER A 1 649 ? 17.858 20.524 -75.409 1.00 31.42 649 SER A C 1
ATOM 5320 O O . SER A 1 649 ? 17.787 19.785 -74.434 1.00 31.42 649 SER A O 1
ATOM 5322 N N . GLU A 1 650 ? 18.766 21.499 -75.528 1.00 29.02 650 GLU A N 1
ATOM 5323 C CA . GLU A 1 650 ? 19.337 22.348 -74.463 1.00 29.02 650 GLU A CA 1
ATOM 5324 C C . GLU A 1 650 ? 20.212 21.764 -73.335 1.00 29.02 650 GLU A C 1
ATOM 5326 O O . GLU A 1 650 ? 19.838 21.530 -72.188 1.00 29.02 650 GLU A O 1
ATOM 5331 N N . CYS A 1 651 ? 21.505 21.765 -73.665 1.00 35.56 651 CYS A N 1
ATOM 5332 C CA . CYS A 1 651 ? 22.611 22.037 -72.754 1.00 35.56 651 CYS A CA 1
ATOM 5333 C C . CYS A 1 651 ? 22.354 23.237 -71.811 1.00 35.56 651 CYS A C 1
ATOM 5335 O O . CYS A 1 651 ? 22.093 24.350 -72.267 1.00 35.56 651 CYS A O 1
ATOM 5337 N N . SER A 1 652 ? 22.580 23.051 -70.506 1.00 29.69 652 SER A N 1
ATOM 5338 C CA . SER A 1 652 ? 22.965 24.132 -69.586 1.00 29.69 652 SER A CA 1
ATOM 5339 C C . SER A 1 652 ? 23.736 23.598 -68.375 1.00 29.69 652 SER A C 1
ATOM 5341 O O . SER A 1 652 ? 23.222 22.825 -67.569 1.00 29.69 652 SER A O 1
ATOM 5343 N N . ARG A 1 653 ? 24.989 24.047 -68.218 1.00 45.75 653 ARG A N 1
ATOM 5344 C CA . ARG A 1 653 ? 25.740 23.929 -66.955 1.00 45.75 653 ARG A CA 1
ATOM 5345 C C . ARG A 1 653 ? 25.078 24.805 -65.885 1.00 45.75 653 ARG A C 1
ATOM 5347 O O . ARG A 1 653 ? 24.623 25.900 -66.209 1.00 45.75 653 ARG A O 1
ATOM 5354 N N . PRO A 1 654 ? 25.187 24.436 -64.598 1.00 40.38 654 PRO A N 1
ATOM 5355 C CA . PRO A 1 654 ? 25.789 25.426 -63.701 1.00 40.38 654 PRO A CA 1
ATOM 5356 C C . PRO A 1 654 ? 26.800 24.874 -62.684 1.00 40.38 654 PRO A C 1
ATOM 5358 O O . PRO A 1 654 ? 26.727 23.750 -62.192 1.00 40.38 654 PRO A O 1
ATOM 5361 N N . ASN A 1 655 ? 27.737 25.759 -62.348 1.00 35.19 655 ASN A N 1
ATOM 5362 C CA . ASN A 1 655 ? 28.847 25.596 -61.413 1.00 35.19 655 ASN A CA 1
ATOM 5363 C C . ASN A 1 655 ? 28.464 25.038 -60.029 1.00 35.19 655 ASN A C 1
ATOM 5365 O O . ASN A 1 655 ? 27.657 25.613 -59.298 1.00 35.19 655 ASN A O 1
ATOM 5369 N N . THR A 1 656 ? 29.186 24.010 -59.582 1.00 40.44 656 THR A N 1
ATOM 5370 C CA . THR A 1 656 ? 29.159 23.515 -58.199 1.00 40.44 656 THR A CA 1
ATOM 5371 C C . THR A 1 656 ? 30.048 24.359 -57.278 1.00 40.44 656 THR A C 1
ATOM 5373 O O . THR A 1 656 ? 31.150 23.932 -56.935 1.00 40.44 656 THR A O 1
ATOM 5376 N N . LEU A 1 657 ? 29.604 25.554 -56.856 1.00 46.69 657 LEU A N 1
ATOM 5377 C CA . LEU A 1 657 ? 30.393 26.373 -55.914 1.00 46.69 657 LEU A CA 1
ATOM 5378 C C . LEU A 1 657 ? 29.605 27.359 -55.019 1.00 46.69 657 LEU A C 1
ATOM 5380 O O . LEU A 1 657 ? 30.065 28.466 -54.784 1.00 46.69 657 LEU A O 1
ATOM 5384 N N . THR A 1 658 ? 28.470 26.957 -54.427 1.00 45.03 658 THR A N 1
ATOM 5385 C CA . THR A 1 658 ? 27.794 27.721 -53.336 1.00 45.03 658 THR A CA 1
ATOM 5386 C C . THR A 1 658 ? 26.836 26.861 -52.479 1.00 45.03 658 THR A C 1
ATOM 5388 O O . THR A 1 658 ? 25.646 27.137 -52.377 1.00 45.03 658 THR A O 1
ATOM 5391 N N . LYS A 1 659 ? 27.327 25.814 -51.790 1.00 42.91 659 LYS A N 1
ATOM 5392 C CA . LYS A 1 659 ? 26.490 25.003 -50.857 1.00 42.91 659 LYS A CA 1
ATOM 5393 C C . LYS A 1 659 ? 27.056 24.777 -49.443 1.00 42.91 659 LYS A C 1
ATOM 5395 O O . LYS A 1 659 ? 26.624 23.873 -48.736 1.00 42.91 659 LYS A O 1
ATOM 5400 N N . ARG A 1 660 ? 27.989 25.632 -48.992 1.00 47.00 660 ARG A N 1
ATOM 5401 C CA . ARG A 1 660 ? 28.505 25.645 -47.600 1.00 47.00 660 ARG A CA 1
ATOM 5402 C C . ARG A 1 660 ? 27.969 26.779 -46.705 1.00 47.00 660 ARG A C 1
ATOM 5404 O O . ARG A 1 660 ? 28.234 26.748 -45.511 1.00 47.00 660 ARG A O 1
ATOM 5411 N N . LYS A 1 661 ? 27.201 27.747 -47.232 1.00 46.31 661 LYS A N 1
ATOM 5412 C CA . LYS A 1 661 ? 26.679 28.880 -46.433 1.00 46.31 661 LYS A CA 1
ATOM 5413 C C . LYS A 1 661 ? 25.319 28.635 -45.751 1.00 46.31 661 LYS A C 1
ATOM 5415 O O . LYS A 1 661 ? 25.079 29.254 -44.723 1.00 46.31 661 LYS A O 1
ATOM 5420 N N . SER A 1 662 ? 24.464 27.723 -46.237 1.00 51.75 662 SER A N 1
ATOM 5421 C CA . SER A 1 662 ? 23.143 27.486 -45.613 1.00 51.75 662 SER A CA 1
ATOM 5422 C C . SER A 1 662 ? 23.241 26.819 -44.235 1.00 51.75 662 SER A C 1
ATOM 5424 O O . SER A 1 662 ? 22.697 27.343 -43.273 1.00 51.75 662 SER A O 1
ATOM 5426 N N . LYS A 1 663 ? 24.045 25.754 -44.095 1.00 53.28 663 LYS A N 1
ATOM 5427 C CA . LYS A 1 663 ? 24.167 24.994 -42.833 1.00 53.28 663 LYS A CA 1
ATOM 5428 C C . LYS A 1 663 ? 24.651 25.821 -41.629 1.00 53.28 663 LYS A C 1
ATOM 5430 O O . LYS A 1 663 ? 24.372 25.463 -40.490 1.00 53.28 663 LYS A O 1
ATOM 5435 N N . ILE A 1 664 ? 25.368 26.924 -41.865 1.00 54.91 664 ILE A N 1
ATOM 5436 C CA . ILE A 1 664 ? 25.785 27.859 -40.805 1.00 54.91 664 ILE A CA 1
ATOM 5437 C C . ILE A 1 664 ? 24.608 28.752 -40.375 1.00 54.91 664 ILE A C 1
ATOM 5439 O O . ILE A 1 664 ? 24.477 29.052 -39.190 1.00 54.91 664 ILE A O 1
ATOM 5443 N N . SER A 1 665 ? 23.722 29.125 -41.307 1.00 64.50 665 SER A N 1
ATOM 5444 C CA . SER A 1 665 ? 22.478 29.848 -41.007 1.00 64.50 665 SER A CA 1
ATOM 5445 C C . SER A 1 665 ? 21.556 29.012 -40.119 1.00 64.50 665 SER A C 1
ATOM 5447 O O . SER A 1 665 ? 21.103 29.498 -39.085 1.00 64.50 665 SER A O 1
ATOM 5449 N N . ASP A 1 666 ? 21.360 27.738 -40.467 1.00 68.00 666 ASP A N 1
ATOM 5450 C CA . ASP A 1 666 ? 20.473 26.824 -39.737 1.00 68.00 666 ASP A CA 1
ATOM 5451 C C . ASP A 1 666 ? 20.969 26.601 -38.294 1.00 68.00 666 ASP A C 1
ATOM 5453 O O . ASP A 1 666 ? 20.203 26.697 -37.334 1.00 68.00 666 ASP A O 1
ATOM 5457 N N . LEU A 1 667 ? 22.285 26.418 -38.113 1.00 75.69 667 LEU A N 1
ATOM 5458 C CA . LEU A 1 667 ? 22.911 26.299 -36.791 1.00 75.69 667 LEU A CA 1
ATOM 5459 C C . LEU A 1 667 ? 22.814 27.604 -35.976 1.00 75.69 667 LEU A C 1
ATOM 5461 O O . LEU A 1 667 ? 22.563 27.568 -34.770 1.00 75.69 667 LEU A O 1
ATOM 5465 N N . ALA A 1 668 ? 22.972 28.768 -36.615 1.00 74.75 668 ALA A N 1
ATOM 5466 C CA . ALA A 1 668 ? 22.805 30.072 -35.968 1.00 74.75 668 ALA A CA 1
ATOM 5467 C C . ALA A 1 668 ? 21.335 30.393 -35.627 1.00 74.75 668 ALA A C 1
ATOM 5469 O O . ALA A 1 668 ? 21.063 31.175 -34.710 1.00 74.75 668 ALA A O 1
ATOM 5470 N N . GLN A 1 669 ? 20.377 29.805 -36.345 1.00 77.94 669 GLN A N 1
ATOM 5471 C CA . GLN A 1 669 ? 18.947 29.900 -36.056 1.00 77.94 669 GLN A CA 1
ATOM 5472 C C . GLN A 1 669 ? 18.548 28.961 -34.906 1.00 77.94 669 GLN A C 1
ATOM 5474 O O . GLN A 1 669 ? 17.819 29.381 -34.007 1.00 77.94 669 GLN A O 1
ATOM 5479 N N . ALA A 1 670 ? 19.099 27.743 -34.865 1.00 81.69 670 ALA A N 1
ATOM 5480 C CA . ALA A 1 670 ? 18.942 26.816 -33.744 1.00 81.69 670 ALA A CA 1
ATOM 5481 C C . ALA A 1 670 ? 19.502 27.401 -32.433 1.00 81.69 670 ALA A C 1
ATOM 5483 O O . ALA A 1 670 ? 18.791 27.448 -31.430 1.00 81.69 670 ALA A O 1
ATOM 5484 N N . LYS A 1 671 ? 20.725 27.954 -32.453 1.00 88.12 671 LYS A N 1
ATOM 5485 C CA . LYS A 1 671 ? 21.320 28.621 -31.277 1.00 88.12 671 LYS A CA 1
ATOM 5486 C C . LYS A 1 671 ? 20.484 29.806 -30.779 1.00 88.12 671 LYS A C 1
ATOM 5488 O O . LYS A 1 671 ? 20.302 29.948 -29.573 1.00 88.12 671 LYS A O 1
ATOM 5493 N N . ARG A 1 672 ? 19.912 30.617 -31.681 1.00 85.12 672 ARG A N 1
ATOM 5494 C CA . ARG A 1 672 ? 19.003 31.718 -31.302 1.00 85.12 672 ARG A CA 1
ATOM 5495 C C . ARG A 1 672 ? 17.680 31.233 -30.704 1.00 85.12 672 ARG A C 1
ATOM 5497 O O . ARG A 1 672 ? 17.196 31.858 -29.767 1.00 85.12 672 ARG A O 1
ATOM 5504 N N . ARG A 1 673 ? 17.122 30.112 -31.179 1.00 84.25 673 ARG A N 1
ATOM 5505 C CA . ARG A 1 673 ? 15.937 29.486 -30.560 1.00 84.25 673 ARG A CA 1
ATOM 5506 C C . ARG A 1 673 ? 16.224 28.978 -29.146 1.00 84.25 673 ARG A C 1
ATOM 5508 O O . ARG A 1 673 ? 15.430 29.249 -28.253 1.00 84.25 673 ARG A O 1
ATOM 5515 N N . ILE A 1 674 ? 17.360 28.314 -28.929 1.00 87.19 674 ILE A N 1
ATOM 5516 C CA . ILE A 1 674 ? 17.762 27.827 -27.597 1.00 87.19 674 ILE A CA 1
ATOM 5517 C C . ILE A 1 674 ? 17.971 29.002 -26.629 1.00 87.19 674 ILE A C 1
ATOM 5519 O O . ILE A 1 674 ? 17.434 28.977 -25.526 1.00 87.19 674 ILE A O 1
ATOM 5523 N N . ALA A 1 675 ? 18.653 30.071 -27.057 1.00 83.44 675 ALA A N 1
ATOM 5524 C CA . ALA A 1 675 ? 18.826 31.277 -26.241 1.00 83.44 675 ALA A CA 1
ATOM 5525 C C . ALA A 1 675 ? 17.484 31.933 -25.849 1.00 83.44 675 ALA A C 1
ATOM 5527 O O . ALA A 1 675 ? 17.303 32.313 -24.696 1.00 83.44 675 ALA A O 1
ATOM 5528 N N . LEU A 1 676 ? 16.517 32.006 -26.773 1.00 84.25 676 LEU A N 1
ATOM 5529 C CA . LEU A 1 676 ? 15.163 32.511 -26.497 1.00 84.25 676 LEU A CA 1
ATOM 5530 C C . LEU A 1 676 ? 14.383 31.644 -25.496 1.00 84.25 676 LEU A C 1
ATOM 5532 O O . LEU A 1 676 ? 13.641 32.181 -24.678 1.00 84.25 676 LEU A O 1
ATOM 5536 N N . ILE A 1 677 ? 14.546 30.319 -25.549 1.00 84.88 677 ILE A N 1
ATOM 5537 C CA . ILE A 1 677 ? 13.917 29.389 -24.599 1.00 84.88 677 ILE A CA 1
ATOM 5538 C C . ILE A 1 677 ? 14.534 29.549 -23.204 1.00 84.88 677 ILE A C 1
ATOM 5540 O O . ILE A 1 677 ? 13.798 29.627 -22.226 1.00 84.88 677 ILE A O 1
ATOM 5544 N N . LEU A 1 678 ? 15.864 29.655 -23.110 1.00 77.75 678 LEU A N 1
ATOM 5545 C CA . LEU A 1 678 ? 16.562 29.858 -21.837 1.00 77.75 678 LEU A CA 1
ATOM 5546 C C . LEU A 1 678 ? 16.235 31.224 -21.213 1.00 77.75 678 LEU A C 1
ATOM 5548 O O . LEU A 1 678 ? 15.931 31.279 -20.026 1.00 77.75 678 LEU A O 1
ATOM 5552 N N . SER A 1 679 ? 16.188 32.299 -22.010 1.00 75.00 679 SER A N 1
ATOM 5553 C CA . SER A 1 679 ? 15.787 33.633 -21.535 1.00 75.00 679 SER A CA 1
ATOM 5554 C C . SER A 1 679 ? 14.363 33.627 -20.964 1.00 75.00 679 SER A C 1
ATOM 5556 O O . SER A 1 679 ? 14.144 34.112 -19.862 1.00 75.00 679 SER A O 1
ATOM 5558 N N . LYS A 1 680 ? 13.407 32.981 -21.650 1.00 74.69 680 LYS A N 1
ATOM 5559 C CA . LYS A 1 680 ? 12.025 32.828 -21.155 1.00 74.69 680 LYS A CA 1
ATOM 5560 C C . LYS A 1 680 ? 11.879 31.906 -19.941 1.00 74.69 680 LYS A C 1
ATOM 5562 O O . LYS A 1 680 ? 10.827 31.919 -19.305 1.00 74.69 680 LYS A O 1
ATOM 5567 N N . ARG A 1 681 ? 12.879 31.066 -19.653 1.00 72.88 681 ARG A N 1
ATOM 5568 C CA . ARG A 1 681 ? 12.905 30.217 -18.453 1.00 72.88 681 ARG A CA 1
ATOM 5569 C C . ARG A 1 681 ? 13.453 30.997 -17.256 1.00 72.88 681 ARG A C 1
ATOM 5571 O O . ARG A 1 681 ? 12.888 30.874 -16.181 1.00 72.88 681 ARG A O 1
ATOM 5578 N N . LEU A 1 682 ? 14.459 31.848 -17.483 1.00 69.19 682 LEU A N 1
ATOM 5579 C CA . LEU A 1 682 ? 15.023 32.776 -16.493 1.00 69.19 682 LEU A CA 1
ATOM 5580 C C . LEU A 1 682 ? 14.092 33.949 -16.141 1.00 69.19 682 LEU A C 1
ATOM 5582 O O . LEU A 1 682 ? 14.157 34.449 -15.032 1.00 69.19 682 LEU A O 1
ATOM 5586 N N . GLU A 1 683 ? 13.194 34.372 -17.035 1.00 63.75 683 GLU A N 1
ATOM 5587 C CA . GLU A 1 683 ? 12.137 35.359 -16.719 1.00 63.75 683 GLU A CA 1
ATOM 5588 C C . GLU A 1 683 ? 10.963 34.773 -15.903 1.00 63.75 683 GLU A C 1
ATOM 5590 O O . GLU A 1 683 ? 10.035 35.499 -15.546 1.00 63.75 683 GLU A O 1
ATOM 5595 N N . LYS A 1 684 ? 10.959 33.457 -15.649 1.00 57.75 684 LYS A N 1
ATOM 5596 C CA . LYS A 1 684 ? 9.917 32.743 -14.886 1.00 57.75 684 LYS A CA 1
ATOM 5597 C C . LYS A 1 684 ? 10.396 32.200 -13.533 1.00 57.75 684 LYS A C 1
ATOM 5599 O O . LYS A 1 684 ? 9.598 31.574 -12.836 1.00 57.75 684 LYS A O 1
ATOM 5604 N N . THR A 1 685 ? 11.665 32.417 -13.203 1.00 52.22 685 THR A N 1
ATOM 5605 C CA . THR A 1 685 ? 12.318 32.086 -11.928 1.00 52.22 685 THR A CA 1
ATOM 5606 C C . THR A 1 685 ? 12.738 33.370 -11.240 1.00 52.22 685 THR A C 1
ATOM 5608 O O . THR A 1 685 ? 12.341 33.555 -10.074 1.00 52.22 685 THR A O 1
#

Secondary structure (DSSP, 8-state):
-----SSSSSTTS----------------------------SSPPPHHHHTS-TTTSB-TTT--BTTHHHHHHHHHHHHHHHHHHHHHHHHHHHHHHHHHHHHHHHHHHHHHHHHHHHHHHHHHHHHHHHHHHHHHHHHHHHHHHHHHHHHHHHHHHHHHHHHHHHHHHHHHHHHHHHHHHHHHHHHTTTTT-HHHHHHHHHHHHHHHHHHHHHHHHHHHHHHHHHHHHHHHHHHHHHHHHHHHHHHHHHHHHHHHHHHHHHHHHHHHHHHHHHHHHHHHHHHHHHHHHHHHHHHHHHHHHHHHHHHHHHHHHHHHHHHHHHHHHHHHHHHHHHHHHHHHHHHHHHHTTS---------S-HHHHHHHHHHHHHHHHHHHHHHHHHHHHHHHHHHHHHHHHHHHHHHHHHHHHHHHHHHHHHHHHHHHHHHHHHHHHHHHHHHHHHHHHHHHHHHHHHHHHHHHHHHHHHHHHHHHHHHHHHHHHHHHHHHHHHHHHHHHHHHHHHHHHHHHHHHHHHHHHHHHHHHHHHHHHHHHHHHHHHHHHHHHHHHHHHHHHHHHHHHHHHHHHHHHHHHHHHHHHHHHHHHHHHTTS--------------------------------------------------------------S---SSHHHHHHHHHHHHHHHHHHHHHTT-

InterPro domains:
  IPR038799 Protein LEKR1 [PTHR34251] (40-481)

pLDDT: mean 74.22, std 20.22, range [25.03, 97.69]

Radius of gyration: 87.23 Å; chains: 1; bounding box: 200×82×284 Å

Organism: Fasciola hepatica (NCBI:txid6192)

Sequence (685 aa):
MNDRENTTVIDQLVPNAVDGDVIPAVQLELSLDEPQLTYRPKFPLPDEINQLPRDQTVCQYCGVSYLVLSEIKQLEERIEKQSSELIDLLAQTQIKDEQIAVVELENKNLNKQLQEIQKNDSSLYQIRNDRDNLRCQVDDLSAAVETAGATEKRCMHELTETRGRLDLAGVQADALRHALIRIRSKCVRILQDSNVMNEITRIRSYLDKIRVHLELKDDAVTMHKAGLECRLRDAEEECATLEHEKQCMEEHCARNESRMVEKRRQWSEEQGTLKGDNKILQLKLDEEIKKVEELRSENLKLVRLHSKELDEMRQRWVTASQMNESLTEKQKRLAEDIAHEKSLTQRLRSESHDTDSNHAVTVQKLQVENYKLSKNMTAIQEELQAAHEEREKIKFDVQHERDRWLQAHKEEVHQLERYWEDKYRVLEKMHQKTAKKLSQFRDIDQEVEETRKIQSAERKLLRRKIEEQNEEITRLQQEIEYITDQTRGFQISSEEAIKQLEQKLQKSNRENIVLREEQQRVLSTMKVELQSCEERLCEANAAKKQLHEKAHQHASHIEELKLTVQRECEERNELQATLLRAREQLVQITDSALDLHERDRQTGMRKSHSVRTPLASKIHLPRLPPLSGEVKSHSVDHSEGSTSHVSSSECSRPNTLTKRKSKISDLAQAKRRIALILSKRLEKT

Foldseek 3Di:
DDDPPDPPPPPPPDDDPDDDPDDPPPPPPPPPPDDPDDPADPDHDPPVLVPDDQVVQADPVPRDGPCVVVVVVVVVVVVVVVVVVVVVVVVVVVVVVVVVVVVVVVVVVVVVVVVVVVVVVVVVVVVVVVVVVVVVVVVVVVVVVVVVVVVVVVVVVVVVVVVVVVVVVVVVVVVVVVVVVVVVVVLVVVPPDPVSVVVVVVVVVVVVVVVVVVVVVVVVVVVVVVVVVVVVVVVVVVVVVVVVVVVVVVVVVVVVVVVVVVVVVVVVVVVVVVVVVVVVVVVVVVVVVVVVVVVVVVVVVVVVVVVVVVVVVVVVVVVVVVVVVVVVVVVVVVVVVVVVVVVVVVVVPPDDDDDDDDDDPPPVVVVVVVVVVVVVVVVVVVVVVVVVVVVVVVVVVVVVVVVVVVVVVVVVVVVVVVVVVVVVVVVVVVVVVVVVVVVVVVVVVVVVVVVVVVVVVVVVVVVVVVVVVVVVVVVVVVVVVVVVVVVVVVVVVVVVVVVVVVVVVVVVVVVVVVVVVVVVVVVVVVVVVVVVVVVVVVVVVVVVVVVVVVVVVVVVVVVVVVVVVVVVVVVVVVVVVVVVVVVVVVVVVVVPDDDDDDDDDDDDDDDDDDDDDDDDDDDDDDDDDDDDDDDDDDDDDDDDDDDDDDDDDDDDDDDPDPDPPVVVVVVVVVVVVVVVVVVVVVVVD